Protein AF-A0A973AAS5-F1 (afdb_monomer)

Radius of gyration: 21.66 Å; Cα contacts (8 Å, |Δi|>4): 750; chains: 1; bounding box: 62×64×52 Å

Sequence (391 aa):
ANLWPALPGEDRREIERCAQQALNEQLALAAQGFGLDLASQKVPDDYRLWRRILGLYPLTRLFVLPPLRAEQAQFRDQLQRVSPPSSTRWYLLPELEQRLNPAKISSLLQVARSSNPLGLPVLDAAVLQTLTAHYAPGWAIDTRSASDQPGRVTWQTPVRINVDQQQPAMYTLASYTQFQNEMLLQLNYFIWFSQRPKSGKLDLYGGELDGLIWRVTLRANGEVLAYDSIHQCGCFHQFFPVDKRLKTKPNTAFQEPLLVHNKAIPDGLRERVIVQLTHSTHSVVGVHGQSFRVAQTDSDSRPASSNESSVPLVLHDYNEVRSLSVDGRRQSLFADNGLIPVSRRLERWLLWPMGIESAGAMRQWGHHATAFVGRRHFDDANLLESLFYYE

Secondary structure (DSSP, 8-state):
--S-TTS-HHHHHHHHHHHHHHHHHHHHHHHTT-----SS--PPPSB-HHHHHHTTHHHHHHHHHHHHHHHHHHHHHHTTTSPPPTTEEEEEPPPPSSPPPHHHHHHHHHHHHHTSTT------HHHHHHHHHHSPPEEEEE-SSGGGSB-EEEEEETTEEEEETTS-EEEEEEEEEEETTEEEEEEEEEEEEEEE--SSTT-SS-EEEEEEEEEEEEPTTS-EEEEEEEETTS-S-EEEE-STTEEEPPPPTTSPPPEE--SS---TTTEEEEEEE-TTT--EEEEEEEESS---S-TT-----SSSSPEEPEEEEGGGGGSEEETTEEE-SS-TTSB-GGG--THHHHSGGGTBTTTT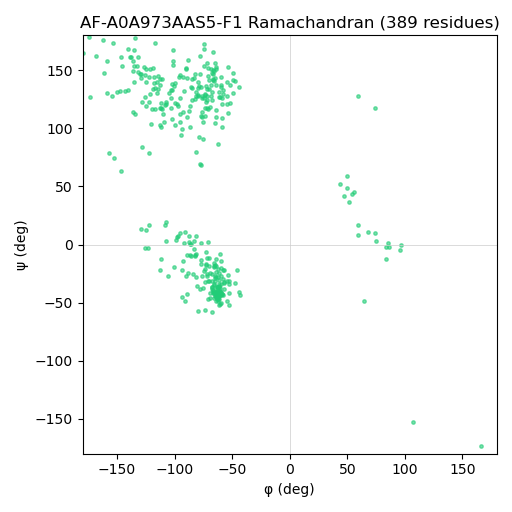--B-TT--B--SSS--BTT-TTHHHHHEEE-

pLDDT: mean 88.5, std 13.72, range [32.28, 98.81]

Nearest PDB structures (foldseek):
  1uw5-assembly4_D  TM=2.745E-01  e=2.275E+00  Homo sapiens

Solvent-accessible surface area (backbone atoms only — not comparable to full-atom values): 21407 Å² total; per-residue (Å²): 130,85,89,57,81,78,48,58,77,63,67,36,52,52,51,54,48,52,51,50,49,53,49,50,54,50,51,53,39,35,75,72,70,45,67,79,66,68,86,74,66,73,78,83,69,60,56,40,62,68,37,23,59,78,40,43,29,89,60,49,44,68,68,53,50,59,61,50,54,52,52,49,47,51,50,65,65,42,46,69,68,63,74,84,54,93,52,43,46,38,38,31,62,72,84,67,95,74,75,81,52,60,70,56,46,18,51,53,40,46,52,25,17,73,76,28,98,83,39,44,50,65,64,55,73,68,59,44,50,53,50,50,62,58,58,42,62,26,38,37,26,30,41,85,52,75,44,40,43,43,9,35,79,44,46,76,43,100,86,40,79,41,48,42,56,93,48,29,29,34,28,37,46,82,49,65,35,39,44,92,95,38,48,28,47,27,47,34,38,38,40,34,21,50,23,20,67,58,92,48,97,80,41,38,81,28,34,43,53,37,37,39,35,45,33,42,33,31,42,70,58,44,48,44,44,29,36,37,34,27,35,40,36,18,49,77,49,34,36,36,46,41,39,86,44,60,39,74,52,86,76,56,97,76,42,58,75,83,44,73,49,81,70,80,51,56,48,40,65,76,23,36,37,33,42,26,27,44,48,52,74,62,43,78,29,31,59,41,65,41,71,76,65,76,84,86,71,73,98,85,72,80,78,80,69,76,76,83,71,43,45,65,41,44,82,41,62,47,69,42,52,59,47,32,67,40,97,94,42,72,43,47,62,47,48,99,86,32,35,28,83,80,22,52,24,57,35,28,78,74,48,33,27,50,11,41,76,52,35,58,19,33,47,39,93,82,55,34,52,47,36,70,40,60,82,45,48,75,69,44,41,51,44,57,52,74,45,38,46,80,109

Mean predicted aligned error: 7.02 Å

Foldseek 3Di:
DQPAPLDPPVVSVVVVVVVVVVVVVLVVCVVVVNNNPPVPDDDDALFAPVLLVVVVVVPLVVVVQVVLVVVLVVLQVLAPPDDQDPQKAKEAAPQDPDADALQRVLVLQLVLQVVDPLSASDHDPVVVVNLLNLLPAMETWNDDDQQRAWADWAAPAPQDIDGDRVARAKEWDWAWADDPNHIWIKIKIKTKGQWLDAPDPPRQQTFGMKMKIKMFTADSSRWTQWIWMDILLQEDIEIEGPPPQKDWDDDDPQWRDHSYDDPPADISSAFHWYFYAYPSVRRGRYIDGHGSDDPPDDDPDDPDDPPPRHDHYDYDHLCCQQWHDHPNGTHHCADPLFFRVRQAGNVCVSLSSLRRHRRNTGGDPPSRFNTSGDTDHPNHNCRSVVTIDGD

Structure (mmCIF, N/CA/C/O backbone):
data_AF-A0A973AAS5-F1
#
_entry.id   AF-A0A973AAS5-F1
#
loop_
_atom_site.group_PDB
_atom_site.id
_atom_site.type_symbol
_atom_site.label_atom_id
_atom_site.label_alt_id
_atom_site.label_comp_id
_atom_site.label_asym_id
_atom_site.label_entity_id
_atom_site.label_seq_id
_atom_site.pdbx_PDB_ins_code
_atom_site.Cartn_x
_atom_site.Cartn_y
_atom_site.Cartn_z
_atom_site.occupancy
_atom_site.B_iso_or_equiv
_atom_site.auth_seq_id
_atom_site.auth_comp_id
_atom_site.auth_asym_id
_atom_site.auth_atom_id
_atom_site.pdbx_PDB_model_num
ATOM 1 N N . ALA A 1 1 ? -0.933 -23.314 11.189 1.00 42.50 1 ALA A N 1
ATOM 2 C CA . ALA A 1 1 ? -0.549 -21.888 11.211 1.00 42.50 1 ALA A CA 1
ATOM 3 C C . ALA A 1 1 ? -1.580 -21.135 12.039 1.00 42.50 1 ALA A C 1
ATOM 5 O O . ALA A 1 1 ? -2.754 -21.466 11.949 1.00 42.50 1 ALA A O 1
ATOM 6 N N . ASN A 1 2 ? -1.155 -20.192 12.876 1.00 40.44 2 ASN A N 1
ATOM 7 C CA . ASN A 1 2 ? -2.055 -19.393 13.703 1.00 40.44 2 ASN A CA 1
ATOM 8 C C . ASN A 1 2 ? -2.744 -18.347 12.805 1.00 40.44 2 ASN A C 1
ATOM 10 O O . ASN A 1 2 ? -2.170 -17.295 12.551 1.00 40.44 2 ASN A O 1
ATOM 14 N N . LEU A 1 3 ? -3.905 -18.688 12.233 1.00 38.62 3 LEU A N 1
ATOM 15 C CA . LEU A 1 3 ? -4.579 -17.872 11.210 1.00 38.62 3 LEU A CA 1
ATOM 16 C C . LEU A 1 3 ? -5.214 -16.589 11.782 1.00 38.62 3 LEU A C 1
ATOM 18 O O . LEU A 1 3 ? -5.514 -15.678 11.018 1.00 38.62 3 LEU A O 1
ATOM 22 N N . TRP A 1 4 ? -5.404 -16.509 13.106 1.00 48.84 4 TRP A N 1
ATOM 23 C CA . TRP A 1 4 ? -6.121 -15.411 13.768 1.00 48.84 4 TRP A CA 1
ATOM 24 C C . TRP A 1 4 ? -5.538 -15.084 15.159 1.00 48.84 4 TRP A C 1
ATOM 26 O O . TRP A 1 4 ? -6.223 -15.239 16.173 1.00 48.84 4 TRP A O 1
ATOM 36 N N . PRO A 1 5 ? -4.275 -14.627 15.253 1.00 46.69 5 PRO A N 1
ATOM 37 C CA . PRO A 1 5 ? -3.612 -14.392 16.539 1.00 46.69 5 PRO A CA 1
ATOM 38 C C . PRO A 1 5 ? -4.254 -13.268 17.371 1.00 46.69 5 PRO A C 1
ATOM 40 O O . PRO A 1 5 ? -4.032 -13.204 18.576 1.00 46.69 5 PRO A O 1
ATOM 43 N N . ALA A 1 6 ? -5.062 -12.402 16.749 1.00 52.81 6 ALA A N 1
ATOM 44 C CA . ALA A 1 6 ? -5.692 -11.242 17.381 1.00 52.81 6 ALA A CA 1
ATOM 45 C C . ALA A 1 6 ? -6.999 -11.546 18.150 1.00 52.81 6 ALA A C 1
ATOM 47 O O . ALA A 1 6 ? -7.566 -10.637 18.764 1.00 52.81 6 ALA A O 1
ATOM 48 N N . LEU A 1 7 ? -7.499 -12.789 18.114 1.00 56.69 7 LEU A N 1
ATOM 49 C CA . LEU A 1 7 ? -8.753 -13.181 18.769 1.00 56.69 7 LEU A CA 1
ATOM 50 C C . LEU A 1 7 ? -8.523 -13.780 20.171 1.00 56.69 7 LEU A C 1
ATOM 52 O O . LEU A 1 7 ? -7.523 -14.475 20.376 1.00 56.69 7 LEU A O 1
ATOM 56 N N . PRO A 1 8 ? -9.439 -13.549 21.137 1.00 66.50 8 PRO A N 1
ATOM 57 C CA . PRO A 1 8 ? -9.415 -14.216 22.439 1.00 66.50 8 PRO A CA 1
ATOM 58 C C . PRO A 1 8 ? -9.360 -15.743 22.309 1.00 66.50 8 PRO A C 1
ATOM 60 O O . PRO A 1 8 ? -9.851 -16.319 21.341 1.00 66.50 8 PRO A O 1
ATOM 63 N N . GLY A 1 9 ? -8.786 -16.415 23.310 1.00 69.00 9 GLY A N 1
ATOM 64 C CA . GLY A 1 9 ? -8.519 -17.855 23.247 1.00 69.00 9 GLY A CA 1
ATOM 65 C C . GLY A 1 9 ? -9.754 -18.752 23.084 1.00 69.00 9 GLY A C 1
ATOM 66 O O . GLY A 1 9 ? -9.611 -19.867 22.595 1.00 69.00 9 GLY A O 1
ATOM 67 N N . GLU A 1 10 ? -10.953 -18.320 23.482 1.00 74.44 10 GLU A N 1
ATOM 68 C CA . GLU A 1 10 ? -12.196 -19.085 23.266 1.00 74.44 10 GLU A CA 1
ATOM 69 C C . GLU A 1 10 ? -12.729 -18.922 21.839 1.00 74.44 10 GLU A C 1
ATOM 71 O O . GLU A 1 10 ? -12.775 -19.917 21.116 1.00 74.44 10 GLU A O 1
ATOM 76 N N . ASP A 1 11 ? -12.990 -17.689 21.393 1.00 70.62 11 ASP A N 1
ATOM 77 C CA . ASP A 1 11 ? -13.422 -17.381 20.017 1.00 70.62 11 ASP A CA 1
ATOM 78 C C . ASP A 1 11 ? -12.470 -17.976 18.971 1.00 70.62 11 ASP A C 1
ATOM 80 O O . ASP A 1 11 ? -12.876 -18.549 17.958 1.00 70.62 11 ASP A O 1
ATOM 84 N N . ARG A 1 12 ? -11.163 -17.885 19.240 1.00 70.56 12 ARG A N 1
ATOM 85 C CA . ARG A 1 12 ? -10.130 -18.455 18.380 1.00 70.56 12 ARG A CA 1
ATOM 86 C C . ARG A 1 12 ? -10.232 -19.976 18.289 1.00 70.56 12 ARG A C 1
ATOM 88 O O . ARG A 1 12 ? -10.137 -20.514 17.188 1.00 70.56 12 ARG A O 1
ATOM 95 N N . ARG A 1 13 ? -10.417 -20.671 19.418 1.00 76.94 13 ARG A N 1
ATOM 96 C CA . ARG A 1 13 ? -10.569 -22.137 19.438 1.00 76.94 13 ARG A CA 1
ATOM 97 C C . ARG A 1 13 ? -11.815 -22.570 18.677 1.00 76.94 13 ARG A C 1
ATOM 99 O O . ARG A 1 13 ? -11.783 -23.589 17.992 1.00 76.94 13 ARG A O 1
ATOM 106 N N . GLU A 1 14 ? -12.890 -21.795 18.762 1.00 81.56 14 GLU A N 1
ATOM 107 C CA . GLU A 1 14 ? -14.106 -22.066 18.007 1.00 81.56 14 GLU A CA 1
ATOM 108 C C . GLU A 1 14 ? -13.893 -21.918 16.494 1.00 81.56 14 GLU A C 1
ATOM 110 O O . GLU A 1 14 ? -14.245 -22.829 15.745 1.00 81.56 14 GLU A O 1
ATOM 115 N N . ILE A 1 15 ? -13.235 -20.847 16.043 1.00 76.94 15 ILE A N 1
ATOM 116 C CA . ILE A 1 15 ? -12.895 -20.657 14.623 1.00 76.94 15 ILE A CA 1
ATOM 117 C C . ILE A 1 15 ? -11.938 -21.742 14.123 1.00 76.94 15 ILE A C 1
ATOM 119 O O . ILE A 1 15 ? -12.153 -22.287 13.042 1.00 76.94 15 ILE A O 1
ATOM 123 N N . GLU A 1 16 ? -10.900 -22.084 14.892 1.00 78.88 16 GLU A N 1
ATOM 124 C CA . GLU A 1 16 ? -9.960 -23.156 14.537 1.00 78.88 16 GLU A CA 1
ATOM 125 C C . GLU A 1 16 ? -10.681 -24.510 14.420 1.00 78.88 16 GLU A C 1
ATOM 127 O O . GLU A 1 16 ? -10.430 -25.260 13.475 1.00 78.88 16 GLU A O 1
ATOM 132 N N . ARG A 1 17 ? -11.639 -24.799 15.313 1.00 84.31 17 ARG A N 1
ATOM 133 C CA . ARG A 1 17 ? -12.493 -25.992 15.232 1.00 84.31 17 ARG A CA 1
ATOM 134 C C . ARG A 1 17 ? -13.353 -25.988 13.967 1.00 84.31 17 ARG A C 1
ATOM 136 O O . ARG A 1 17 ? -13.359 -26.992 13.258 1.00 84.31 17 ARG A O 1
ATOM 143 N N . CYS A 1 18 ? -14.035 -24.884 13.663 1.00 85.94 18 CYS A N 1
ATOM 144 C CA . CYS A 1 18 ? -14.848 -24.754 12.450 1.00 85.94 18 CYS A CA 1
ATOM 145 C C . CYS A 1 18 ? -13.996 -24.911 11.180 1.00 85.94 18 CYS A C 1
ATOM 147 O O . CYS A 1 18 ? -14.385 -25.622 10.257 1.00 85.94 18 CYS A O 1
ATOM 149 N N . ALA A 1 19 ? -12.806 -24.304 11.147 1.00 79.06 19 ALA A N 1
ATOM 150 C CA . ALA A 1 19 ? -11.872 -24.431 10.032 1.00 79.06 19 ALA A CA 1
ATOM 151 C C . ALA A 1 19 ? -11.390 -25.878 9.851 1.00 79.06 19 ALA A C 1
ATOM 153 O O . ALA A 1 19 ? -11.336 -26.372 8.726 1.00 79.06 19 ALA A O 1
ATOM 154 N N . GLN A 1 20 ? -11.082 -26.577 10.948 1.00 84.69 20 GLN A N 1
ATOM 155 C CA . GLN A 1 20 ? -10.679 -27.981 10.897 1.00 84.69 20 GLN A CA 1
ATOM 156 C C . GLN A 1 20 ? -11.826 -28.889 10.440 1.00 84.69 20 GLN A C 1
ATOM 158 O O . GLN A 1 20 ? -11.591 -29.812 9.664 1.00 84.69 20 GLN A O 1
ATOM 163 N N . GLN A 1 21 ? -13.057 -28.631 10.890 1.00 88.06 21 GLN A N 1
ATOM 164 C CA . GLN A 1 21 ? -14.245 -29.353 10.429 1.00 88.06 21 GLN A CA 1
ATOM 165 C C . GLN A 1 21 ? -14.447 -29.168 8.925 1.00 88.06 21 GLN A C 1
ATOM 167 O O . GLN A 1 21 ? -14.501 -30.160 8.204 1.00 88.06 21 GLN A O 1
ATOM 172 N N . ALA A 1 22 ? -14.434 -27.923 8.442 1.00 84.81 22 ALA A N 1
ATOM 173 C CA . ALA A 1 22 ? -14.558 -27.624 7.019 1.00 84.81 22 ALA A CA 1
ATOM 174 C C . ALA A 1 22 ? -13.443 -28.286 6.191 1.00 84.81 22 ALA A C 1
ATOM 176 O O . ALA A 1 22 ? -13.712 -28.867 5.143 1.00 84.81 22 ALA A O 1
ATOM 177 N N . LEU A 1 23 ? -12.192 -28.258 6.667 1.00 82.81 23 LEU A N 1
ATOM 178 C CA . LEU A 1 23 ? -11.081 -28.939 5.999 1.00 82.81 23 LEU A CA 1
ATOM 179 C C . LEU A 1 23 ? -11.294 -30.457 5.945 1.00 82.81 23 LEU A C 1
ATOM 181 O O . LEU A 1 23 ? -11.095 -31.063 4.897 1.00 82.81 23 LEU A O 1
ATOM 185 N N . ASN A 1 24 ? -11.704 -31.075 7.053 1.00 85.88 24 ASN A N 1
ATOM 186 C CA . ASN A 1 24 ? -11.940 -32.516 7.111 1.00 85.88 24 ASN A CA 1
ATOM 187 C C . ASN A 1 24 ? -13.082 -32.940 6.178 1.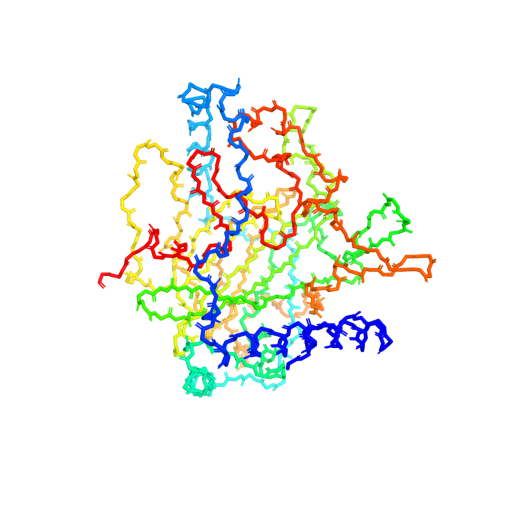00 85.88 24 ASN A C 1
ATOM 189 O O . ASN A 1 24 ? -12.961 -33.957 5.500 1.00 85.88 24 ASN A O 1
ATOM 193 N N . GLU A 1 25 ? -14.159 -32.157 6.108 1.00 84.88 25 GLU A N 1
ATOM 194 C CA . GLU A 1 25 ? -15.265 -32.380 5.172 1.00 84.88 25 GLU A CA 1
ATOM 195 C C . GLU A 1 25 ? -14.788 -32.302 3.718 1.00 84.88 25 GLU A C 1
ATOM 197 O O . GLU A 1 25 ? -15.061 -33.197 2.919 1.00 84.88 25 GLU A O 1
ATOM 202 N N . GLN A 1 26 ? -14.001 -31.278 3.387 1.00 79.31 26 GLN A N 1
ATOM 203 C CA . GLN A 1 26 ? -13.423 -31.091 2.057 1.00 79.31 26 GLN A CA 1
ATOM 204 C C . GLN A 1 26 ? -12.452 -32.222 1.676 1.00 79.31 26 GLN A C 1
ATOM 206 O O . GLN A 1 26 ? -12.494 -32.730 0.557 1.00 79.31 26 GLN A O 1
ATOM 211 N N . LEU A 1 27 ? -11.614 -32.680 2.611 1.00 82.50 27 LEU A N 1
ATOM 212 C CA . LEU A 1 27 ? -10.722 -33.825 2.402 1.00 82.50 27 LEU A CA 1
ATOM 213 C C . LEU A 1 27 ? -11.494 -35.144 2.250 1.00 82.50 27 LEU A C 1
ATOM 215 O O . LEU A 1 27 ? -11.102 -35.987 1.444 1.00 82.50 27 LEU A O 1
ATOM 219 N N . ALA A 1 28 ? -12.593 -35.329 2.985 1.00 84.19 28 ALA A N 1
ATOM 220 C CA . ALA A 1 28 ? -13.451 -36.504 2.852 1.00 84.19 28 ALA A CA 1
ATOM 221 C C . ALA A 1 28 ? -14.151 -36.546 1.484 1.00 84.19 28 ALA A C 1
ATOM 223 O O . ALA A 1 28 ? -14.229 -37.612 0.874 1.00 84.19 28 ALA A O 1
ATOM 224 N N . LEU A 1 29 ? -14.602 -35.394 0.976 1.00 80.94 29 LEU A N 1
ATOM 225 C CA . LEU A 1 29 ? -15.125 -35.256 -0.386 1.00 80.94 29 LEU A CA 1
ATOM 226 C C . LEU A 1 29 ? -14.041 -35.562 -1.432 1.00 80.94 29 LEU A C 1
ATOM 228 O O . LEU A 1 29 ? -14.278 -36.358 -2.343 1.00 80.94 29 LEU A O 1
ATOM 232 N N . ALA A 1 30 ? -12.828 -35.031 -1.244 1.00 78.12 30 ALA A N 1
ATOM 233 C CA . ALA A 1 30 ? -11.676 -35.314 -2.102 1.00 78.12 30 ALA A CA 1
ATOM 234 C C . ALA A 1 30 ? -11.337 -36.810 -2.168 1.00 78.12 30 ALA A C 1
ATOM 236 O O . ALA A 1 30 ? -11.118 -37.349 -3.253 1.00 78.12 30 ALA A O 1
ATOM 237 N N . ALA A 1 31 ? -11.358 -37.504 -1.027 1.00 79.50 31 ALA A N 1
ATOM 238 C CA . ALA A 1 31 ? -11.126 -38.946 -0.953 1.00 79.50 31 ALA A CA 1
ATOM 239 C C . ALA A 1 31 ? -12.206 -39.775 -1.678 1.00 79.50 31 ALA A C 1
ATOM 241 O O . ALA A 1 31 ? -11.934 -40.894 -2.106 1.00 79.50 31 ALA A O 1
ATOM 242 N N . GLN A 1 32 ? -13.412 -39.227 -1.851 1.00 82.31 32 GLN A N 1
ATOM 243 C CA . GLN A 1 32 ? -14.518 -39.843 -2.595 1.00 82.31 32 GLN A CA 1
ATOM 244 C C . GLN A 1 32 ? -14.486 -39.522 -4.101 1.00 82.31 32 GLN A C 1
ATOM 246 O O . GLN A 1 32 ? -15.420 -39.859 -4.824 1.00 82.31 32 GLN A O 1
ATOM 251 N N . GLY A 1 33 ? -13.420 -38.879 -4.592 1.00 70.56 33 GLY A N 1
ATOM 252 C CA . GLY A 1 33 ? -13.262 -38.521 -6.003 1.00 70.56 33 GLY A CA 1
ATOM 253 C C . GLY A 1 33 ? -13.926 -37.198 -6.397 1.00 70.56 33 GLY A C 1
ATOM 254 O O . GLY A 1 33 ? -13.817 -36.792 -7.555 1.00 70.56 33 GLY A O 1
ATOM 255 N N . PHE A 1 34 ? -14.556 -36.487 -5.456 1.00 68.44 34 PHE A N 1
ATOM 256 C CA . PHE A 1 34 ? -14.956 -35.098 -5.665 1.00 68.44 34 PHE A CA 1
ATOM 257 C C . PHE A 1 34 ? -13.718 -34.223 -5.488 1.00 68.44 34 PHE A C 1
ATOM 259 O O . PHE A 1 34 ? -13.373 -33.853 -4.371 1.00 68.44 34 PHE A O 1
ATOM 266 N N . GLY A 1 35 ? -13.005 -33.930 -6.579 1.00 60.81 35 GLY A N 1
ATOM 267 C CA . GLY A 1 35 ? -11.851 -33.033 -6.523 1.00 60.81 35 GLY A CA 1
ATOM 268 C C . GLY A 1 35 ? -12.193 -31.737 -5.781 1.00 60.81 35 GLY A C 1
ATOM 269 O O . GLY A 1 35 ? -13.302 -31.219 -5.921 1.00 60.81 35 GLY A O 1
ATOM 270 N N . LEU A 1 36 ? -11.249 -31.218 -4.988 1.00 63.78 36 LEU A N 1
ATOM 271 C CA . LEU A 1 36 ? -11.359 -29.875 -4.421 1.00 63.78 36 LEU A CA 1
ATOM 272 C C . LEU A 1 36 ? -11.480 -28.900 -5.593 1.00 63.78 36 LEU A C 1
ATOM 274 O O . LEU A 1 36 ? -10.485 -28.602 -6.256 1.00 63.78 36 LEU A O 1
ATOM 278 N N . ASP A 1 37 ? -12.695 -28.442 -5.884 1.00 63.56 37 ASP A N 1
ATOM 279 C CA . ASP A 1 37 ? -12.947 -27.512 -6.979 1.00 63.56 37 ASP A CA 1
ATOM 280 C C . ASP A 1 37 ? -12.545 -26.095 -6.557 1.00 63.56 37 ASP A C 1
ATOM 282 O O . ASP A 1 37 ? -13.355 -25.203 -6.314 1.00 63.56 37 ASP A O 1
ATOM 286 N N . LEU A 1 38 ? -11.234 -25.909 -6.422 1.00 63.34 38 LEU A N 1
ATOM 287 C CA . LEU A 1 38 ? -10.617 -24.605 -6.220 1.00 63.34 38 LEU A CA 1
ATOM 288 C C . LEU A 1 38 ? -10.703 -23.752 -7.495 1.00 63.34 38 LEU A C 1
ATOM 290 O O . LEU A 1 38 ? -10.564 -22.536 -7.419 1.00 63.34 38 LEU A O 1
ATOM 294 N N . ALA A 1 39 ? -10.945 -24.372 -8.656 1.00 61.19 39 ALA A N 1
ATOM 295 C CA . ALA A 1 39 ? -11.034 -23.695 -9.944 1.00 61.19 39 ALA A CA 1
ATOM 296 C C . ALA A 1 39 ? -12.368 -22.951 -10.141 1.00 61.19 39 ALA A C 1
ATOM 298 O O . ALA A 1 39 ? -12.406 -21.961 -10.873 1.00 61.19 39 ALA A O 1
ATOM 299 N N . SER A 1 40 ? -13.457 -23.381 -9.493 1.00 59.59 40 SER A N 1
ATOM 300 C CA . SER A 1 40 ? -14.760 -22.703 -9.577 1.00 59.59 40 SER A CA 1
ATOM 301 C C . SER A 1 40 ? -14.984 -21.602 -8.542 1.00 59.59 40 SER A C 1
ATOM 303 O O . SER A 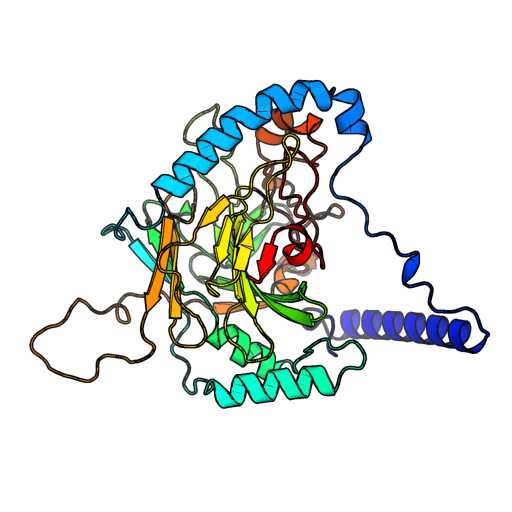1 40 ? -15.957 -20.848 -8.669 1.00 59.59 40 SER A O 1
ATOM 305 N N . GLN A 1 41 ? -14.093 -21.455 -7.555 1.00 68.50 41 GLN A N 1
ATOM 306 C CA . GLN A 1 41 ? -14.160 -20.370 -6.577 1.00 68.50 41 GLN A CA 1
ATOM 307 C C . GLN A 1 41 ? -13.955 -19.020 -7.273 1.00 68.50 41 GLN A C 1
ATOM 309 O O . GLN A 1 41 ? -12.850 -18.644 -7.659 1.00 68.50 41 GLN A O 1
ATOM 314 N N . LYS A 1 42 ? -15.049 -18.274 -7.449 1.00 76.00 42 LYS A N 1
ATOM 315 C CA . LYS A 1 42 ? -15.027 -16.928 -8.026 1.00 76.00 42 LYS A CA 1
ATOM 316 C C . LYS A 1 42 ? -14.925 -15.903 -6.910 1.00 76.00 42 LYS A C 1
ATOM 318 O O . LYS A 1 42 ? -15.872 -15.725 -6.146 1.00 76.00 42 LYS A O 1
ATOM 323 N N . VAL A 1 43 ? -13.807 -15.186 -6.866 1.00 80.31 43 VAL A N 1
ATOM 324 C CA . VAL A 1 43 ? -13.674 -13.998 -6.017 1.00 80.31 43 VAL A CA 1
ATOM 325 C C . VAL A 1 43 ? -14.609 -12.909 -6.566 1.00 80.31 43 VAL A C 1
ATOM 327 O O . VAL A 1 43 ? -14.537 -12.601 -7.762 1.00 80.31 43 VAL A O 1
ATOM 330 N N . PRO A 1 44 ? -15.529 -12.356 -5.752 1.00 85.69 44 PRO A N 1
ATOM 331 C CA . PRO A 1 44 ? -16.403 -11.279 -6.194 1.00 85.69 44 PRO A CA 1
ATOM 332 C C . PRO A 1 44 ? -15.603 -10.057 -6.643 1.00 85.69 44 PRO A C 1
ATOM 334 O O . PRO A 1 44 ? -14.657 -9.642 -5.986 1.00 85.69 44 PRO A O 1
ATOM 337 N N . ASP A 1 45 ? -16.024 -9.455 -7.749 1.00 90.62 45 ASP A N 1
ATOM 338 C CA . ASP A 1 45 ? -15.387 -8.255 -8.277 1.00 90.62 45 ASP A CA 1
ATOM 339 C C . ASP A 1 45 ? -15.889 -6.992 -7.537 1.00 90.62 45 ASP A C 1
ATOM 341 O O . ASP A 1 45 ? -17.102 -6.774 -7.419 1.00 90.62 45 ASP A O 1
ATOM 345 N N . ASP A 1 46 ? -14.972 -6.123 -7.094 1.00 92.88 46 ASP A N 1
ATOM 346 C CA . ASP A 1 46 ? -15.280 -4.791 -6.541 1.00 92.88 46 ASP A CA 1
ATOM 347 C C . ASP A 1 46 ? -15.924 -3.823 -7.558 1.00 92.88 46 ASP A C 1
ATOM 349 O O . ASP A 1 46 ? -16.468 -2.775 -7.185 1.00 92.88 46 ASP A O 1
ATOM 353 N N . TYR A 1 47 ? -15.909 -4.159 -8.853 1.00 94.88 47 TYR A N 1
ATOM 354 C CA . TYR A 1 47 ? -16.609 -3.425 -9.903 1.00 94.88 47 TYR A CA 1
ATOM 355 C C . TYR A 1 47 ? -18.042 -3.934 -10.106 1.00 94.88 47 TYR A C 1
ATOM 357 O O . TYR A 1 47 ? -18.305 -4.977 -10.709 1.00 94.88 47 TYR A O 1
ATOM 365 N N . ARG A 1 48 ? -19.023 -3.118 -9.715 1.00 95.00 48 ARG A N 1
ATOM 366 C CA . ARG A 1 48 ? -20.453 -3.389 -9.919 1.00 95.00 48 ARG A CA 1
ATOM 367 C C . ARG A 1 48 ? -20.859 -3.143 -11.375 1.00 95.00 48 ARG A C 1
ATOM 369 O O . ARG A 1 48 ? -20.965 -1.998 -11.821 1.00 95.00 48 ARG A O 1
ATOM 376 N N . LEU A 1 49 ? -21.158 -4.216 -12.109 1.00 94.06 49 LEU A N 1
ATOM 377 C CA . LEU A 1 49 ? -21.537 -4.143 -13.526 1.00 94.06 49 LEU A CA 1
ATOM 378 C C . LEU A 1 49 ? -22.779 -3.271 -13.775 1.00 94.06 49 LEU A C 1
ATOM 380 O O . LEU A 1 49 ? -22.772 -2.450 -14.689 1.00 94.06 49 LEU A O 1
ATOM 384 N N . TRP A 1 50 ? -23.818 -3.390 -12.944 1.00 95.25 50 TRP A N 1
ATOM 385 C CA . TRP A 1 50 ? -25.062 -2.628 -13.117 1.00 95.25 50 TRP A CA 1
ATOM 386 C C . TRP A 1 50 ? -24.834 -1.109 -13.072 1.00 95.25 50 TRP A C 1
ATOM 388 O O . TRP A 1 50 ? -25.473 -0.369 -13.817 1.00 95.25 50 TRP A O 1
ATOM 398 N N . ARG A 1 51 ? -23.873 -0.637 -12.265 1.00 96.00 51 ARG A N 1
ATOM 399 C CA . ARG A 1 51 ? -23.504 0.785 -12.201 1.00 96.00 51 ARG A CA 1
ATOM 400 C C . ARG A 1 51 ? -22.855 1.256 -13.493 1.00 96.00 51 ARG A C 1
ATOM 402 O O . ARG A 1 51 ? -23.129 2.361 -13.937 1.00 96.00 51 ARG A O 1
ATOM 409 N N . ARG A 1 52 ? -22.029 0.410 -14.115 1.00 96.00 52 ARG A N 1
ATOM 410 C CA . ARG A 1 52 ? -21.409 0.712 -15.412 1.00 96.00 52 ARG A CA 1
ATOM 411 C C . ARG A 1 52 ? -22.436 0.772 -16.536 1.00 96.00 52 ARG A C 1
ATOM 413 O O . ARG A 1 52 ? -22.312 1.614 -17.418 1.00 96.00 52 ARG A O 1
ATOM 420 N N . ILE A 1 53 ? -23.449 -0.094 -16.488 1.00 96.06 53 ILE A N 1
ATOM 421 C CA . ILE A 1 53 ? -24.549 -0.097 -17.459 1.00 96.06 53 ILE A CA 1
ATOM 422 C C . ILE A 1 53 ? -25.393 1.174 -17.299 1.00 96.06 53 ILE A C 1
ATOM 424 O O . ILE A 1 53 ? -25.485 1.962 -18.236 1.00 96.06 53 ILE A O 1
ATOM 428 N N . LEU A 1 54 ? -25.951 1.417 -16.107 1.00 97.00 54 LEU A N 1
ATOM 429 C CA . LEU A 1 54 ? -26.821 2.576 -15.858 1.00 97.00 54 LEU A CA 1
ATOM 430 C C . LEU A 1 54 ? -26.074 3.912 -15.931 1.00 97.00 54 LEU A C 1
ATOM 432 O O . LEU A 1 54 ? -26.642 4.923 -16.324 1.00 97.00 54 LEU A O 1
ATOM 436 N N . GLY A 1 55 ? -24.794 3.919 -15.568 1.00 95.44 55 GLY A N 1
ATOM 437 C CA . GLY A 1 55 ? -23.927 5.088 -15.642 1.00 95.44 55 GLY A CA 1
ATOM 438 C C . GLY A 1 55 ? -23.340 5.342 -17.032 1.00 95.44 55 GLY A C 1
ATOM 439 O O . GLY A 1 55 ? -22.468 6.199 -17.165 1.00 95.44 55 GLY A O 1
ATOM 440 N N . LEU A 1 56 ? -23.763 4.593 -18.060 1.00 96.62 56 LEU A N 1
ATOM 441 C CA . LEU A 1 56 ? -23.286 4.740 -19.438 1.00 96.62 56 LEU A CA 1
ATOM 442 C C . LEU A 1 56 ? -21.749 4.758 -19.517 1.00 96.62 56 LEU A C 1
ATOM 444 O O . LEU A 1 56 ? -21.154 5.632 -20.150 1.00 96.62 56 LEU A O 1
ATOM 448 N N . TYR A 1 57 ? -21.102 3.794 -18.852 1.00 95.00 57 TYR A N 1
ATOM 449 C CA . TYR A 1 57 ? -19.644 3.698 -18.702 1.00 95.00 57 TYR A CA 1
ATOM 450 C C . TYR A 1 57 ? -18.840 3.991 -19.985 1.00 95.00 57 TYR A C 1
ATOM 452 O O . TYR A 1 57 ? -17.859 4.734 -19.897 1.00 95.00 57 TYR A O 1
ATOM 460 N N . PRO A 1 58 ? -19.221 3.488 -21.183 1.00 93.12 58 PRO A N 1
ATOM 461 C CA . PRO A 1 58 ? -18.488 3.785 -22.414 1.00 93.12 58 PRO A CA 1
ATOM 462 C C . PRO A 1 58 ? -18.373 5.279 -22.745 1.00 93.12 58 PRO A C 1
ATOM 464 O O . PRO A 1 58 ? -17.373 5.669 -23.349 1.00 93.12 58 PRO A O 1
ATOM 467 N N . LEU A 1 59 ? -19.357 6.086 -22.333 1.00 94.56 59 LEU A N 1
ATOM 468 C CA . LEU A 1 59 ? -19.406 7.536 -22.525 1.00 94.56 59 LEU A CA 1
ATOM 469 C C . LEU A 1 59 ? -18.767 8.269 -21.346 1.00 94.56 59 LEU A C 1
ATOM 471 O O . LEU A 1 59 ? -17.902 9.119 -21.541 1.00 94.56 59 LEU A O 1
ATOM 475 N N . THR A 1 60 ? -19.137 7.916 -20.113 1.00 93.94 60 THR A N 1
ATOM 476 C CA . THR A 1 60 ? -18.651 8.623 -18.917 1.00 93.94 60 THR A CA 1
ATOM 477 C C . THR A 1 60 ? -17.143 8.472 -18.716 1.00 93.94 60 THR A C 1
ATOM 479 O O . THR A 1 60 ? -16.488 9.423 -18.289 1.00 93.94 60 THR A O 1
ATOM 482 N N . ARG A 1 61 ? -16.543 7.345 -19.129 1.00 92.94 61 ARG A N 1
ATOM 483 C CA . ARG A 1 61 ? -15.080 7.158 -19.089 1.00 92.94 61 ARG A CA 1
ATOM 484 C C . ARG A 1 61 ? -14.302 8.185 -19.922 1.00 92.94 61 ARG A C 1
ATOM 486 O O . ARG A 1 61 ? -13.157 8.474 -19.588 1.00 92.94 61 ARG A O 1
ATOM 493 N N . LEU A 1 62 ? -14.903 8.744 -20.980 1.00 91.69 62 LEU A N 1
ATOM 494 C CA . LEU A 1 62 ? -14.255 9.745 -21.840 1.00 91.69 62 LEU A CA 1
ATOM 495 C C . LEU A 1 62 ? -14.015 11.066 -21.099 1.00 91.69 62 LEU A C 1
ATOM 497 O O . LEU A 1 62 ? -13.077 11.784 -21.429 1.00 91.69 62 LEU A O 1
ATOM 501 N N . PHE A 1 63 ? -14.818 11.352 -20.072 1.00 92.44 63 PHE A N 1
ATOM 502 C CA . PHE A 1 63 ? -14.674 12.535 -19.223 1.00 92.44 63 PHE A CA 1
ATOM 503 C C . PHE A 1 63 ? -13.767 12.286 -18.010 1.00 92.44 63 PHE A C 1
ATOM 505 O O . PHE A 1 63 ? -13.134 13.217 -17.524 1.00 92.44 63 PHE A O 1
ATOM 512 N N . VAL A 1 64 ? -13.668 11.037 -17.539 1.00 91.75 64 VAL A N 1
ATOM 513 C CA . VAL A 1 64 ? -12.826 10.657 -16.387 1.00 91.75 64 VAL A CA 1
ATOM 514 C C . VAL A 1 64 ? -11.354 10.486 -16.778 1.00 91.75 64 VAL A C 1
ATOM 516 O O . VAL A 1 64 ? -10.460 10.835 -16.012 1.00 91.75 64 VAL A O 1
ATOM 519 N N . LEU A 1 65 ? -11.074 9.971 -17.977 1.00 90.81 65 LEU A N 1
ATOM 520 C CA . LEU A 1 65 ? -9.710 9.627 -18.383 1.00 90.81 65 LEU A CA 1
ATOM 521 C C . LEU A 1 65 ? -8.764 10.841 -18.550 1.00 90.81 65 LEU A C 1
ATOM 523 O O . LEU A 1 65 ? -7.613 10.738 -18.120 1.00 90.81 65 LEU A O 1
ATOM 527 N N . PRO A 1 66 ? -9.177 11.983 -19.142 1.00 92.12 66 PRO A N 1
ATOM 528 C CA . PRO A 1 66 ? -8.306 13.154 -19.272 1.00 92.12 66 PRO A CA 1
ATOM 529 C C . PRO A 1 66 ? -7.816 13.761 -17.943 1.00 92.12 66 PRO A C 1
ATOM 531 O O . PRO A 1 66 ? -6.598 13.905 -17.808 1.00 92.12 66 PRO A O 1
ATOM 534 N N . PRO A 1 67 ? -8.676 14.092 -16.951 1.00 91.44 67 PRO A N 1
ATOM 535 C CA . PRO A 1 67 ? -8.205 14.655 -15.684 1.00 91.44 67 PRO A CA 1
ATOM 536 C C . PRO A 1 67 ? -7.303 13.677 -14.928 1.00 91.44 67 PRO A C 1
ATOM 538 O O . PRO A 1 67 ? -6.285 14.091 -14.383 1.00 91.44 67 PRO A O 1
ATOM 541 N N . LEU A 1 68 ? -7.598 12.376 -14.995 1.00 90.62 68 LEU A N 1
ATOM 542 C CA . LEU A 1 68 ? -6.750 11.344 -14.408 1.00 90.62 68 LEU A CA 1
ATOM 543 C C . LEU A 1 68 ? -5.346 11.329 -15.032 1.00 90.62 68 LEU A C 1
ATOM 545 O O . LEU A 1 68 ? -4.343 11.274 -14.326 1.00 90.62 68 LEU A O 1
ATOM 549 N N . ARG A 1 69 ? -5.242 11.419 -16.364 1.00 91.62 69 ARG A N 1
ATOM 550 C CA . ARG A 1 69 ? -3.939 11.494 -17.049 1.00 91.62 69 ARG A CA 1
ATOM 551 C C . ARG A 1 69 ? -3.155 12.749 -16.670 1.00 91.62 69 ARG A C 1
ATOM 553 O O . ARG A 1 69 ? -1.934 12.671 -16.542 1.00 91.62 69 ARG A O 1
ATOM 560 N N . ALA A 1 70 ? -3.840 13.881 -16.510 1.00 92.44 70 ALA A N 1
ATOM 561 C CA . ALA A 1 70 ? -3.220 15.129 -16.079 1.00 92.44 70 ALA A CA 1
ATOM 562 C C . ALA A 1 70 ? -2.674 15.014 -14.647 1.00 92.44 70 ALA A C 1
ATOM 564 O O . ALA A 1 70 ? -1.531 15.383 -14.391 1.00 92.44 70 ALA A O 1
ATOM 565 N N . GLU A 1 71 ? -3.445 14.424 -13.738 1.00 91.25 71 GLU A N 1
ATOM 566 C CA . GLU A 1 71 ? -3.035 14.169 -12.357 1.00 91.25 71 GLU A CA 1
ATOM 567 C C . GLU A 1 71 ? -1.844 13.196 -12.282 1.00 91.25 71 GLU A C 1
ATOM 569 O O . GLU A 1 71 ? -0.842 13.470 -11.623 1.00 91.25 71 GLU A O 1
ATOM 574 N N . GLN A 1 72 ? -1.867 12.104 -13.052 1.00 92.44 72 GLN A N 1
ATOM 575 C CA . GLN A 1 72 ? -0.718 11.200 -13.158 1.00 92.44 72 GLN A CA 1
ATOM 576 C C . GLN A 1 72 ? 0.533 11.883 -13.731 1.00 92.44 72 GLN A C 1
ATOM 578 O O . GLN A 1 72 ? 1.651 11.536 -13.347 1.00 92.44 72 GLN A O 1
ATOM 583 N N . ALA A 1 73 ? 0.377 12.833 -14.659 1.00 91.81 73 ALA A N 1
ATOM 584 C CA . ALA A 1 73 ? 1.498 13.625 -15.157 1.00 91.81 73 ALA A CA 1
ATOM 585 C C . ALA A 1 73 ? 2.078 14.523 -14.050 1.00 91.81 73 ALA A C 1
ATOM 587 O O . ALA A 1 73 ? 3.295 14.545 -13.879 1.00 91.81 73 ALA A O 1
ATOM 588 N N . GLN A 1 74 ? 1.229 15.157 -13.233 1.00 91.19 74 GLN A N 1
ATOM 589 C CA . GLN A 1 74 ? 1.670 15.939 -12.071 1.00 91.19 74 GLN A CA 1
ATOM 590 C C . GLN A 1 74 ? 2.453 15.086 -11.065 1.00 91.19 74 GLN A C 1
ATOM 592 O O . GLN A 1 74 ? 3.512 15.510 -10.608 1.00 91.19 74 GLN A O 1
ATOM 597 N N . PHE A 1 75 ? 1.999 13.864 -10.764 1.00 91.00 75 PHE A N 1
ATOM 598 C CA . PHE A 1 75 ? 2.752 12.947 -9.901 1.00 91.00 75 PHE A CA 1
ATOM 599 C C . PHE A 1 75 ? 4.130 12.593 -10.476 1.00 91.00 75 PHE A C 1
ATOM 601 O O . PHE A 1 75 ? 5.119 12.594 -9.742 1.00 91.00 75 PHE A O 1
ATOM 608 N N . ARG A 1 76 ? 4.220 12.310 -11.785 1.00 90.25 76 ARG A N 1
ATOM 609 C CA . ARG A 1 76 ? 5.508 12.048 -12.463 1.00 90.25 76 ARG A CA 1
ATOM 610 C C . ARG A 1 76 ? 6.452 13.238 -12.381 1.00 90.25 76 ARG A C 1
ATOM 612 O O . ARG A 1 76 ? 7.660 13.057 -12.240 1.00 90.25 76 ARG A O 1
ATOM 619 N N . ASP A 1 77 ? 5.901 14.439 -12.478 1.00 88.38 77 ASP A N 1
ATOM 620 C CA . ASP A 1 77 ? 6.662 15.672 -12.385 1.00 88.38 77 ASP A CA 1
ATOM 621 C C . ASP A 1 77 ? 7.115 15.985 -10.957 1.00 88.38 77 ASP A C 1
ATOM 623 O O . ASP A 1 77 ? 8.185 16.550 -10.777 1.00 88.38 77 ASP A O 1
ATOM 627 N N . GLN A 1 78 ? 6.355 15.625 -9.927 1.00 87.94 78 GLN A N 1
ATOM 628 C CA . GLN A 1 78 ? 6.721 15.946 -8.544 1.00 87.94 78 GLN A CA 1
ATOM 629 C C . GLN A 1 78 ? 7.748 14.983 -7.939 1.00 87.94 78 GLN A C 1
ATOM 631 O O . GLN A 1 78 ? 8.519 15.397 -7.069 1.00 87.94 78 GLN A O 1
ATOM 636 N N . LEU A 1 79 ? 7.788 13.723 -8.390 1.00 89.38 79 LEU A N 1
ATOM 637 C CA . LEU A 1 79 ? 8.641 12.711 -7.774 1.00 89.38 79 LEU A CA 1
ATOM 638 C C . LEU A 1 79 ? 10.129 13.110 -7.785 1.00 89.38 79 LEU A C 1
ATOM 640 O O . LEU A 1 79 ? 10.689 13.451 -8.827 1.00 89.38 79 LEU A O 1
ATOM 644 N N . GLN A 1 80 ? 10.764 13.014 -6.612 1.00 86.06 80 GLN A N 1
ATOM 645 C CA . GLN A 1 80 ? 12.176 13.305 -6.337 1.00 86.06 80 GLN A CA 1
ATOM 646 C C . GLN A 1 80 ? 12.613 14.749 -6.654 1.00 86.06 80 GLN A C 1
ATOM 648 O O . GLN A 1 80 ? 13.800 15.051 -6.568 1.00 86.06 80 GLN A O 1
ATOM 653 N N . ARG A 1 81 ? 11.691 15.668 -6.983 1.00 84.38 81 ARG A N 1
ATOM 654 C CA . ARG A 1 81 ? 12.025 17.092 -7.187 1.00 84.38 81 ARG A CA 1
ATOM 655 C C . ARG A 1 81 ? 12.057 17.893 -5.888 1.00 84.38 81 ARG A C 1
ATOM 657 O O . ARG A 1 81 ? 12.707 18.932 -5.831 1.00 84.38 81 ARG A O 1
ATOM 664 N N . VAL A 1 82 ? 11.328 17.443 -4.869 1.00 75.81 82 VAL A N 1
ATOM 665 C CA . VAL A 1 82 ? 11.134 18.186 -3.621 1.00 75.81 82 VAL A CA 1
ATOM 666 C C . VAL A 1 82 ? 12.025 17.594 -2.540 1.00 75.81 82 VAL A C 1
ATOM 668 O O . VAL A 1 82 ? 11.740 16.513 -2.029 1.00 75.81 82 VAL A O 1
ATOM 671 N N . SER A 1 83 ? 13.081 18.309 -2.155 1.00 84.56 83 SER A N 1
ATOM 672 C CA . SER A 1 83 ? 13.812 17.985 -0.927 1.00 84.56 83 SER A CA 1
ATOM 673 C C . SER A 1 83 ? 12.869 18.068 0.280 1.00 84.56 83 SER A C 1
ATOM 675 O O . SER A 1 83 ? 12.002 18.948 0.294 1.00 84.56 83 SER A O 1
ATOM 677 N N . PRO A 1 84 ? 13.015 17.196 1.293 1.00 88.12 84 PRO A N 1
ATOM 678 C CA . PRO A 1 84 ? 12.204 17.273 2.502 1.00 88.12 84 PRO A CA 1
ATOM 679 C C . PRO A 1 84 ? 12.244 18.689 3.112 1.00 88.12 84 PRO A C 1
ATOM 681 O O . PRO A 1 84 ? 13.337 19.187 3.398 1.00 88.12 84 PRO A O 1
ATOM 684 N N . PRO A 1 85 ? 11.096 19.376 3.285 1.00 90.75 85 PRO A N 1
ATOM 685 C CA . PRO A 1 85 ? 11.067 20.703 3.898 1.00 90.75 85 PRO A CA 1
ATOM 686 C C . PRO A 1 85 ? 11.472 20.643 5.377 1.00 90.75 85 PRO A C 1
ATOM 688 O O . PRO A 1 85 ? 11.453 19.579 5.995 1.00 90.75 85 PRO A O 1
ATOM 691 N N . SER A 1 86 ? 11.769 21.791 5.987 1.00 90.69 86 SER A N 1
ATOM 692 C CA . SER A 1 86 ? 12.108 21.874 7.420 1.00 90.69 86 SER A CA 1
ATOM 693 C C . SER A 1 86 ? 10.976 21.423 8.355 1.00 90.69 86 SER A C 1
ATOM 695 O O . SER A 1 86 ? 11.239 21.041 9.489 1.00 90.69 86 SER A O 1
ATOM 697 N N . SER A 1 87 ? 9.728 21.422 7.878 1.00 93.75 87 SER A N 1
ATOM 698 C CA . SER A 1 87 ? 8.545 20.877 8.561 1.00 93.75 87 SER A CA 1
ATOM 699 C C . SER A 1 87 ? 8.445 19.347 8.508 1.00 93.75 87 SER A C 1
ATOM 701 O O . SER A 1 87 ? 7.472 18.778 9.005 1.00 93.75 87 SER A O 1
ATOM 703 N N . THR A 1 88 ? 9.412 18.659 7.896 1.00 95.81 88 THR A N 1
ATOM 704 C CA . THR A 1 88 ? 9.404 17.196 7.796 1.00 95.81 88 THR A CA 1
ATOM 705 C C . THR A 1 88 ? 9.607 16.556 9.161 1.00 95.81 88 THR A C 1
ATOM 707 O O . THR A 1 88 ? 10.595 16.822 9.845 1.00 95.81 88 THR A O 1
ATOM 710 N N . ARG A 1 89 ? 8.711 15.635 9.516 1.00 95.88 89 ARG A N 1
ATOM 711 C CA . ARG A 1 89 ? 8.911 14.690 10.613 1.00 95.88 89 ARG A CA 1
ATOM 712 C C . ARG A 1 89 ? 9.283 13.324 10.060 1.00 95.88 89 ARG A C 1
ATOM 714 O O . ARG A 1 89 ? 8.710 12.865 9.073 1.00 95.88 89 ARG A O 1
ATOM 721 N N . TRP A 1 90 ? 10.245 12.690 10.717 1.00 95.50 90 TRP A N 1
ATOM 722 C CA . TRP A 1 90 ? 10.775 11.389 10.333 1.00 95.50 90 TRP A CA 1
ATOM 723 C C . TRP A 1 90 ? 10.202 10.329 11.263 1.00 95.50 90 TRP A C 1
ATOM 725 O O . TRP A 1 90 ? 10.325 10.461 12.477 1.00 95.50 90 TRP A O 1
ATOM 735 N N . TYR A 1 91 ? 9.594 9.290 10.703 1.00 96.00 91 TYR A N 1
ATOM 736 C CA . TYR A 1 91 ? 9.034 8.165 11.441 1.00 96.00 91 TYR A CA 1
ATOM 737 C C . TYR A 1 91 ? 9.774 6.893 11.045 1.00 96.00 91 TYR A C 1
ATOM 739 O O . TYR A 1 91 ? 9.740 6.492 9.880 1.00 96.00 91 TYR A O 1
ATOM 747 N N . LEU A 1 92 ? 10.464 6.272 11.999 1.00 93.88 92 LEU A N 1
ATOM 748 C CA . LEU A 1 92 ? 11.350 5.134 11.752 1.00 93.88 92 LEU A CA 1
ATOM 749 C C . LEU A 1 92 ? 11.063 4.016 12.750 1.00 93.88 92 LEU A C 1
ATOM 751 O O . LEU A 1 92 ? 10.718 4.273 13.901 1.00 93.88 92 LEU A O 1
ATOM 755 N N . LEU A 1 93 ? 11.253 2.764 12.330 1.00 91.38 93 LEU A N 1
ATOM 756 C CA . LEU A 1 93 ? 11.378 1.685 13.307 1.00 91.38 93 LEU A CA 1
ATOM 757 C C . LEU A 1 93 ? 12.666 1.860 14.117 1.00 91.38 93 LEU A C 1
ATOM 759 O O . LEU A 1 93 ? 13.677 2.277 13.533 1.00 91.38 93 LEU A O 1
ATOM 763 N N . PRO A 1 94 ? 12.660 1.474 15.407 1.00 84.81 94 PRO A N 1
ATOM 764 C CA . PRO A 1 94 ? 13.882 1.329 16.181 1.00 84.81 94 PRO A CA 1
ATOM 765 C C . PRO A 1 94 ? 14.922 0.501 15.422 1.00 84.81 94 PRO A C 1
ATOM 767 O O . PRO A 1 94 ? 14.587 -0.385 14.625 1.00 84.81 94 PRO A O 1
ATOM 770 N N . GLU A 1 95 ? 16.194 0.816 15.638 1.00 75.12 95 GLU A N 1
ATOM 771 C CA . GLU A 1 95 ? 17.273 0.075 15.004 1.00 75.12 95 GLU A CA 1
ATOM 772 C C . GLU A 1 95 ? 17.232 -1.395 15.442 1.00 75.12 95 GLU A C 1
ATOM 774 O O . GLU A 1 95 ? 17.084 -1.708 16.621 1.00 75.12 95 GLU A O 1
ATOM 779 N N . LEU A 1 96 ? 17.301 -2.304 14.468 1.00 70.19 96 LEU A N 1
ATOM 780 C CA . LEU A 1 96 ? 17.301 -3.736 14.739 1.00 70.19 96 LEU A CA 1
ATOM 781 C C . LEU A 1 96 ? 18.647 -4.126 15.346 1.00 70.19 96 LEU A C 1
ATOM 783 O O . LEU A 1 96 ? 19.676 -3.927 14.701 1.00 70.19 96 LEU A O 1
ATOM 787 N N . GLU A 1 97 ? 18.629 -4.747 16.529 1.00 61.44 97 GLU A N 1
ATOM 788 C CA . GLU A 1 97 ? 19.840 -5.267 17.182 1.00 61.44 97 GLU A CA 1
ATOM 789 C C . GLU A 1 97 ? 20.597 -6.263 16.287 1.00 61.44 97 GLU A C 1
ATOM 791 O O . GLU A 1 97 ? 21.826 -6.315 16.301 1.00 61.44 97 GLU A O 1
ATOM 796 N N . GLN A 1 98 ? 19.871 -7.035 15.470 1.00 64.44 98 GLN A N 1
ATOM 797 C CA . GLN A 1 98 ? 20.438 -7.963 14.494 1.00 64.44 98 GLN A CA 1
ATOM 798 C C . GLN A 1 98 ? 19.721 -7.833 13.150 1.00 64.44 98 GLN A C 1
ATOM 800 O O . GLN A 1 98 ? 18.556 -8.203 13.002 1.00 64.44 98 GLN A O 1
ATOM 805 N N . ARG A 1 99 ? 20.434 -7.325 12.141 1.00 72.44 99 ARG A N 1
ATOM 806 C CA . ARG A 1 99 ? 19.955 -7.322 10.754 1.00 72.44 99 ARG A CA 1
ATOM 807 C C . ARG A 1 99 ? 20.281 -8.642 10.073 1.00 72.44 99 ARG A C 1
ATOM 809 O O . ARG A 1 99 ? 21.361 -9.204 10.258 1.00 72.44 99 ARG A O 1
ATOM 816 N N . LEU A 1 100 ? 19.363 -9.112 9.234 1.00 81.88 100 LEU A N 1
ATOM 817 C CA . LEU A 1 100 ? 19.593 -10.310 8.439 1.00 81.88 100 LEU A CA 1
ATOM 818 C C . LEU A 1 100 ? 20.584 -10.000 7.311 1.00 81.88 100 LEU A C 1
ATOM 820 O O . LEU A 1 100 ? 20.414 -9.052 6.546 1.00 81.88 100 LEU A O 1
ATOM 824 N N . ASN A 1 101 ? 21.621 -10.827 7.185 1.00 87.50 101 ASN A N 1
ATOM 825 C CA . ASN A 1 101 ? 22.495 -10.805 6.013 1.00 87.50 101 ASN A CA 1
ATOM 826 C C . ASN A 1 101 ? 21.677 -11.211 4.764 1.00 87.50 101 ASN A C 1
ATOM 828 O O . ASN A 1 101 ? 20.938 -12.199 4.843 1.00 87.50 101 ASN A O 1
ATOM 832 N N . PRO A 1 102 ? 21.837 -10.539 3.606 1.00 91.75 102 PRO A N 1
ATOM 833 C CA . PRO A 1 102 ? 21.225 -10.943 2.339 1.00 91.75 102 PRO A CA 1
ATOM 834 C C . PRO A 1 102 ? 21.304 -12.441 2.010 1.00 91.75 102 PRO A C 1
ATOM 836 O O . PRO A 1 102 ? 20.314 -13.034 1.585 1.00 91.75 102 PRO A O 1
ATOM 839 N N . ALA A 1 103 ? 22.442 -13.091 2.274 1.00 93.25 103 ALA A N 1
ATOM 840 C CA . ALA A 1 103 ? 22.594 -14.530 2.046 1.00 93.25 103 ALA A CA 1
ATOM 841 C C . ALA A 1 103 ? 21.645 -15.366 2.926 1.00 93.25 103 ALA A C 1
ATOM 843 O O . ALA A 1 103 ? 21.096 -16.376 2.483 1.00 93.25 103 ALA A O 1
ATOM 844 N N . LYS A 1 104 ? 21.411 -14.921 4.168 1.00 93.56 104 LYS A N 1
ATOM 845 C CA . LYS A 1 104 ? 20.473 -15.567 5.088 1.00 93.56 104 LYS A CA 1
ATOM 846 C C . LYS A 1 104 ? 19.031 -15.375 4.626 1.00 93.56 104 LYS A C 1
ATOM 848 O O . LYS A 1 104 ? 18.278 -16.341 4.665 1.00 93.56 104 LYS A O 1
ATOM 853 N N . ILE A 1 105 ? 18.666 -14.179 4.160 1.00 94.75 105 ILE A N 1
ATOM 854 C CA . ILE A 1 105 ? 17.327 -13.903 3.611 1.00 94.75 105 ILE A CA 1
ATOM 855 C C . ILE A 1 105 ? 17.046 -14.802 2.404 1.00 94.75 105 ILE A C 1
ATOM 857 O O . ILE A 1 105 ? 16.028 -15.490 2.382 1.00 94.75 105 ILE A O 1
ATOM 861 N N . SER A 1 106 ? 17.974 -14.849 1.446 1.00 95.94 106 SER A N 1
ATOM 862 C CA . SER A 1 106 ? 17.868 -15.708 0.262 1.00 95.94 106 SER A CA 1
ATOM 863 C C . SER A 1 106 ? 17.653 -17.177 0.646 1.00 95.94 106 SER A C 1
ATOM 865 O O . SER A 1 106 ? 16.711 -17.819 0.185 1.00 95.94 106 SER A O 1
ATOM 867 N N . SER A 1 107 ? 18.462 -17.692 1.580 1.00 95.62 107 SER A N 1
ATOM 868 C CA . SER A 1 107 ? 18.327 -19.064 2.080 1.00 95.62 107 SER A CA 1
ATOM 869 C C . SER A 1 107 ? 16.972 -19.321 2.751 1.00 95.62 107 SER A C 1
ATOM 871 O O . SER A 1 107 ? 16.358 -20.354 2.489 1.00 95.62 107 SER A O 1
ATOM 873 N N . LEU A 1 108 ? 16.482 -18.393 3.581 1.00 94.69 108 LEU A N 1
ATOM 874 C CA . LEU A 1 108 ? 15.183 -18.518 4.251 1.00 94.69 108 LEU A CA 1
ATOM 875 C C . LEU A 1 108 ? 14.029 -18.585 3.241 1.00 94.69 108 LEU A C 1
ATOM 877 O O . LEU A 1 108 ? 13.183 -19.472 3.341 1.00 94.69 108 LEU A O 1
ATOM 881 N N . LEU A 1 109 ? 14.019 -17.694 2.246 1.00 95.31 109 LEU A N 1
ATOM 882 C CA . LEU A 1 109 ? 12.988 -17.673 1.204 1.00 95.31 109 LEU A CA 1
ATOM 883 C C . LEU A 1 109 ? 13.032 -18.934 0.331 1.00 95.31 109 LEU A C 1
ATOM 885 O O . LEU A 1 109 ? 11.985 -19.503 0.017 1.00 95.31 109 LEU A O 1
ATOM 889 N N . GLN A 1 110 ? 14.229 -19.411 -0.019 1.00 94.19 110 GLN A N 1
ATOM 890 C CA . GLN A 1 110 ? 14.396 -20.624 -0.815 1.00 94.19 110 GLN A CA 1
ATOM 891 C C . GLN A 1 110 ? 13.888 -21.873 -0.081 1.00 94.19 110 GLN A C 1
ATOM 893 O O . GLN A 1 110 ? 13.172 -22.674 -0.679 1.00 94.19 110 GLN A O 1
ATOM 898 N N . VAL A 1 111 ? 14.213 -22.024 1.209 1.00 94.31 111 VAL A N 1
ATOM 899 C CA . VAL A 1 111 ? 13.734 -23.139 2.047 1.00 94.31 111 VAL A CA 1
ATOM 900 C C . VAL A 1 111 ? 12.216 -23.072 2.245 1.00 94.31 111 VAL A C 1
ATOM 902 O O . VAL A 1 111 ? 11.528 -24.089 2.144 1.00 94.31 111 VAL A O 1
ATOM 905 N N . ALA A 1 112 ? 11.666 -21.879 2.473 1.00 93.25 112 ALA A N 1
ATOM 906 C CA . ALA A 1 112 ? 10.223 -21.698 2.620 1.00 93.25 112 ALA A CA 1
ATOM 907 C C . ALA A 1 112 ? 9.466 -22.083 1.341 1.00 93.25 112 ALA A C 1
ATOM 909 O O . ALA A 1 112 ? 8.437 -22.748 1.400 1.00 93.25 112 ALA A O 1
ATOM 910 N N . ARG A 1 113 ? 10.011 -21.733 0.171 1.00 91.75 113 ARG A N 1
ATOM 911 C CA . ARG A 1 113 ? 9.431 -22.109 -1.120 1.00 91.75 113 ARG A CA 1
ATOM 912 C C . ARG A 1 113 ? 9.549 -23.607 -1.398 1.00 91.75 113 ARG A C 1
ATOM 914 O O . ARG A 1 113 ? 8.571 -24.206 -1.827 1.00 91.75 113 ARG A O 1
ATOM 921 N N . SER A 1 114 ? 10.717 -24.215 -1.177 1.00 91.44 114 SER A N 1
ATOM 922 C CA . SER A 1 114 ? 10.926 -25.641 -1.478 1.00 91.44 114 SER A CA 1
ATOM 923 C C . SER A 1 114 ? 10.158 -26.575 -0.544 1.00 91.44 114 SER A C 1
ATOM 925 O O . SER A 1 114 ? 9.845 -27.699 -0.927 1.00 91.44 114 SER A O 1
ATOM 927 N N . SER A 1 115 ? 9.823 -26.111 0.661 1.00 90.62 115 SER A N 1
ATOM 928 C CA . SER A 1 115 ? 8.996 -26.859 1.614 1.00 90.62 115 SER A CA 1
ATOM 929 C C . SER A 1 115 ? 7.489 -26.764 1.336 1.00 90.62 115 SER A C 1
ATOM 931 O O . SER A 1 115 ? 6.714 -27.496 1.952 1.00 90.62 115 SER A O 1
ATOM 933 N N . ASN A 1 116 ? 7.059 -25.917 0.393 1.00 88.25 116 ASN A N 1
ATOM 934 C CA . ASN A 1 116 ? 5.658 -25.754 0.021 1.00 88.25 116 ASN A CA 1
ATOM 935 C C . ASN A 1 116 ? 5.397 -26.281 -1.407 1.00 88.25 116 ASN A C 1
ATOM 937 O O . ASN A 1 116 ? 5.910 -25.699 -2.363 1.00 88.25 116 ASN A O 1
ATOM 941 N N . PRO A 1 117 ? 4.554 -27.316 -1.599 1.00 87.25 117 PRO A N 1
ATOM 942 C CA . PRO A 1 117 ? 4.244 -27.862 -2.927 1.00 87.25 117 PRO A CA 1
ATOM 943 C C . PRO A 1 117 ? 3.664 -26.852 -3.932 1.00 87.25 117 PRO A C 1
ATOM 945 O O . PRO A 1 117 ? 3.764 -27.069 -5.135 1.00 87.25 117 PRO A O 1
ATOM 948 N N . LEU A 1 118 ? 3.073 -25.749 -3.457 1.00 86.69 118 LEU A N 1
ATOM 949 C CA . LEU A 1 118 ? 2.550 -24.662 -4.296 1.00 86.69 118 LEU A CA 1
ATOM 950 C C . LEU A 1 118 ? 3.614 -23.606 -4.647 1.00 86.69 118 LEU A C 1
ATOM 952 O O . LEU A 1 118 ? 3.304 -22.600 -5.280 1.00 86.69 118 LEU A O 1
ATOM 956 N N . GLY A 1 119 ? 4.855 -23.775 -4.183 1.00 88.25 119 GLY A N 1
ATOM 957 C CA . GLY A 1 119 ? 5.939 -22.812 -4.375 1.00 88.25 119 GLY A CA 1
ATOM 958 C C . GLY A 1 119 ? 5.751 -21.488 -3.620 1.00 88.25 119 GLY A C 1
ATOM 959 O O . GLY A 1 119 ? 6.497 -20.534 -3.859 1.00 88.25 119 GLY A O 1
ATOM 960 N N . LEU A 1 120 ? 4.767 -21.415 -2.716 1.00 90.75 120 LEU A N 1
ATOM 961 C CA . LEU A 1 120 ? 4.512 -20.258 -1.861 1.00 90.75 120 LEU A CA 1
ATOM 962 C C . LEU A 1 120 ? 5.589 -20.164 -0.766 1.00 90.75 120 LEU A C 1
ATOM 964 O O . LEU A 1 120 ? 5.718 -21.103 0.022 1.00 90.75 120 LEU A O 1
ATOM 968 N N . PRO A 1 121 ? 6.327 -19.045 -0.654 1.00 92.69 121 PRO A N 1
ATOM 969 C CA . PRO A 1 121 ? 7.331 -18.847 0.390 1.00 92.69 121 PRO A CA 1
ATOM 970 C C . PRO A 1 121 ? 6.664 -18.506 1.735 1.00 92.69 121 PRO A C 1
ATOM 972 O O . PRO A 1 121 ? 6.748 -17.378 2.219 1.00 92.69 121 PRO A O 1
ATOM 975 N N . VAL A 1 122 ? 5.964 -19.476 2.329 1.00 91.38 122 VAL A N 1
ATOM 976 C CA . VAL A 1 122 ? 5.299 -19.313 3.629 1.00 91.38 122 VAL A CA 1
ATOM 977 C C . VAL A 1 122 ? 6.343 -19.405 4.737 1.00 91.38 122 VAL A C 1
ATOM 979 O O . VAL A 1 122 ? 6.906 -20.468 4.988 1.00 91.38 122 VAL A O 1
ATOM 982 N N . LEU A 1 123 ? 6.598 -18.278 5.395 1.00 91.50 123 LEU A N 1
ATOM 983 C CA . LEU A 1 123 ? 7.563 -18.162 6.486 1.00 91.50 123 LEU A CA 1
ATOM 984 C C . LEU A 1 123 ? 6.899 -18.424 7.841 1.00 91.50 123 LEU A C 1
ATOM 986 O O . LEU A 1 123 ? 5.708 -18.157 8.028 1.00 91.50 123 LEU A O 1
ATOM 990 N N . ASP A 1 124 ? 7.677 -18.907 8.809 1.00 90.12 124 ASP A N 1
ATOM 991 C CA . ASP A 1 124 ? 7.242 -18.907 10.202 1.00 90.12 124 ASP A CA 1
ATOM 992 C C . ASP A 1 124 ? 7.073 -17.469 10.720 1.00 90.12 124 ASP A C 1
ATOM 994 O O . ASP A 1 124 ? 7.661 -16.519 10.199 1.00 90.12 124 ASP A O 1
ATOM 998 N N . ALA A 1 125 ? 6.247 -17.299 11.754 1.00 88.56 125 ALA A N 1
ATOM 999 C CA . ALA A 1 125 ? 5.860 -15.974 12.233 1.00 88.56 125 ALA A CA 1
ATOM 1000 C C . ALA A 1 125 ? 7.052 -15.136 12.730 1.00 88.56 125 ALA A C 1
ATOM 1002 O O . ALA A 1 125 ? 7.074 -13.927 12.504 1.00 88.56 125 ALA A O 1
ATOM 1003 N N . ALA A 1 126 ? 8.044 -15.763 13.371 1.00 89.75 126 ALA A N 1
ATOM 1004 C CA . ALA A 1 126 ? 9.210 -15.057 13.893 1.00 89.75 126 ALA A CA 1
ATOM 1005 C C . ALA A 1 126 ? 10.113 -14.577 12.749 1.00 89.75 126 ALA A C 1
ATOM 1007 O O . ALA A 1 126 ? 10.478 -13.403 12.699 1.00 89.75 126 ALA A O 1
ATOM 1008 N N . VAL A 1 127 ? 10.400 -15.450 11.779 1.00 91.62 127 VAL A N 1
ATOM 1009 C CA . VAL A 1 127 ? 11.170 -15.090 10.585 1.00 91.62 127 VAL A CA 1
ATOM 1010 C C . VAL A 1 127 ? 10.441 -14.040 9.757 1.00 91.62 127 VAL A C 1
ATOM 1012 O O . VAL A 1 127 ? 11.070 -13.077 9.319 1.00 91.62 127 VAL A O 1
ATOM 1015 N N . LEU A 1 128 ? 9.124 -14.171 9.573 1.00 93.81 128 LEU A N 1
ATOM 1016 C CA . LEU A 1 128 ? 8.325 -13.170 8.871 1.00 93.81 128 LEU A CA 1
ATOM 1017 C C . LEU A 1 128 ? 8.382 -11.814 9.579 1.00 93.81 128 LEU A C 1
ATOM 1019 O O . LEU A 1 128 ? 8.504 -10.793 8.906 1.00 93.81 128 LEU A O 1
ATOM 1023 N N . GLN A 1 129 ? 8.332 -11.781 10.912 1.00 92.38 129 GLN A N 1
ATOM 1024 C CA . GLN A 1 129 ? 8.451 -10.545 11.684 1.00 92.38 129 GLN A CA 1
ATOM 1025 C C . GLN A 1 129 ? 9.825 -9.893 11.491 1.00 92.38 129 GLN A C 1
ATOM 1027 O O . GLN A 1 129 ? 9.896 -8.696 11.206 1.00 92.38 129 GLN A O 1
ATOM 1032 N N . THR A 1 130 ? 10.913 -10.667 11.578 1.00 91.75 130 THR A N 1
ATOM 1033 C CA . THR A 1 130 ? 12.269 -10.154 11.330 1.00 91.75 130 THR A CA 1
ATOM 1034 C C . THR A 1 130 ? 12.416 -9.635 9.900 1.00 91.75 130 THR A C 1
ATOM 1036 O O . THR A 1 130 ? 12.954 -8.548 9.688 1.00 91.75 130 THR A O 1
ATOM 1039 N N . LEU A 1 131 ? 11.894 -10.371 8.914 1.00 94.19 131 LEU A N 1
ATOM 1040 C CA . LEU A 1 131 ? 11.919 -9.968 7.510 1.00 94.19 131 LEU A CA 1
ATOM 1041 C C . LEU A 1 131 ? 11.106 -8.685 7.285 1.00 94.19 131 LEU A C 1
ATOM 1043 O O . LEU A 1 131 ? 11.581 -7.746 6.653 1.00 94.19 131 LEU A O 1
ATOM 1047 N N . THR A 1 132 ? 9.910 -8.610 7.866 1.00 95.25 132 THR A N 1
ATOM 1048 C CA . THR A 1 132 ? 9.033 -7.436 7.796 1.00 95.25 132 THR A CA 1
ATOM 1049 C C . THR A 1 132 ? 9.711 -6.204 8.383 1.00 95.25 132 THR A C 1
ATOM 1051 O O . THR A 1 132 ? 9.611 -5.127 7.801 1.00 95.25 132 THR A O 1
ATOM 1054 N N . ALA A 1 133 ? 10.438 -6.344 9.492 1.00 94.06 133 ALA A N 1
ATOM 1055 C CA . ALA A 1 133 ? 11.181 -5.236 10.081 1.00 94.06 133 ALA A CA 1
ATOM 1056 C C . ALA A 1 133 ? 12.413 -4.829 9.248 1.00 94.06 133 ALA A C 1
ATOM 1058 O O . ALA A 1 133 ? 12.757 -3.647 9.217 1.00 94.06 133 ALA A O 1
ATOM 1059 N N . HIS A 1 134 ? 13.053 -5.775 8.546 1.00 93.62 134 HIS A N 1
ATOM 1060 C CA . HIS A 1 134 ? 14.186 -5.503 7.648 1.00 93.62 134 HIS A CA 1
ATOM 1061 C C . HIS A 1 134 ? 13.783 -4.623 6.459 1.00 93.62 134 HIS A C 1
ATOM 1063 O O . HIS A 1 134 ? 14.438 -3.615 6.206 1.00 93.62 134 HIS A O 1
ATOM 1069 N N . TYR A 1 135 ? 12.686 -4.966 5.773 1.00 96.12 135 TYR A N 1
ATOM 1070 C CA . TYR A 1 135 ? 12.184 -4.221 4.605 1.00 96.12 135 TYR A CA 1
ATOM 1071 C C . TYR A 1 135 ? 11.241 -3.062 4.954 1.00 96.12 135 TYR A C 1
ATOM 1073 O O . TYR A 1 135 ? 10.715 -2.404 4.056 1.00 96.12 135 TYR A O 1
ATOM 1081 N N . ALA A 1 136 ? 11.007 -2.806 6.244 1.00 96.19 136 ALA A N 1
ATOM 1082 C CA . ALA A 1 136 ? 10.097 -1.761 6.682 1.00 96.19 136 ALA A CA 1
ATOM 1083 C C . ALA A 1 136 ? 10.557 -0.371 6.211 1.00 96.19 136 ALA A C 1
ATOM 1085 O O . ALA A 1 136 ? 11.695 0.030 6.511 1.00 96.19 136 ALA A O 1
ATOM 1086 N N . PRO A 1 137 ? 9.678 0.394 5.532 1.00 97.25 137 PRO A N 1
ATOM 1087 C CA . PRO A 1 137 ? 10.004 1.749 5.142 1.00 97.25 137 PRO A CA 1
ATOM 1088 C C . PRO A 1 137 ? 10.099 2.652 6.376 1.00 97.25 137 PRO A C 1
ATOM 1090 O O . PRO A 1 137 ? 9.429 2.447 7.390 1.00 97.25 137 PRO A O 1
ATOM 1093 N N . GLY A 1 138 ? 10.932 3.678 6.270 1.00 96.44 138 GLY A N 1
ATOM 1094 C CA . GLY A 1 138 ? 10.788 4.897 7.050 1.00 96.44 138 GLY A CA 1
ATOM 1095 C C . GLY A 1 138 ? 9.889 5.894 6.328 1.00 96.44 138 GLY A C 1
ATOM 1096 O O . GLY A 1 138 ? 9.749 5.837 5.106 1.00 96.44 138 GLY A O 1
ATOM 1097 N N . TRP A 1 139 ? 9.318 6.840 7.065 1.00 97.56 139 TRP A N 1
ATOM 1098 C CA . TRP A 1 139 ? 8.439 7.864 6.504 1.00 97.56 139 TRP A CA 1
ATOM 1099 C C . TRP A 1 139 ? 8.975 9.259 6.790 1.00 97.56 139 TRP A C 1
ATOM 1101 O O . TRP A 1 139 ? 9.269 9.589 7.935 1.00 97.56 139 TRP A O 1
ATOM 1111 N N . ALA A 1 140 ? 9.075 10.082 5.752 1.00 97.00 140 ALA A N 1
ATOM 1112 C CA . ALA A 1 140 ? 9.427 11.493 5.847 1.00 97.00 140 ALA A CA 1
ATOM 1113 C C . ALA A 1 140 ? 8.199 12.324 5.464 1.00 97.00 140 ALA A C 1
ATOM 1115 O O . ALA A 1 140 ? 7.874 12.445 4.286 1.00 97.00 140 ALA A O 1
ATOM 1116 N N . ILE A 1 141 ? 7.484 12.862 6.448 1.00 97.38 141 ILE A N 1
ATOM 1117 C CA . ILE A 1 141 ? 6.171 13.480 6.232 1.00 97.38 141 ILE A CA 1
ATOM 1118 C C . ILE A 1 141 ? 6.269 14.982 6.485 1.00 97.38 141 ILE A C 1
ATOM 1120 O O . ILE A 1 141 ? 6.565 15.399 7.608 1.00 97.38 141 ILE A O 1
ATOM 1124 N N . ASP A 1 142 ? 6.012 15.804 5.461 1.00 96.31 142 ASP A N 1
ATOM 1125 C CA . ASP A 1 142 ? 5.821 17.250 5.645 1.00 96.31 142 ASP A CA 1
ATOM 1126 C C . ASP A 1 142 ? 4.638 17.459 6.603 1.00 96.31 142 ASP A C 1
ATOM 1128 O O . ASP A 1 142 ? 3.496 17.165 6.260 1.00 96.31 142 ASP A O 1
ATOM 1132 N N . THR A 1 143 ? 4.917 17.902 7.831 1.00 96.62 143 THR A N 1
ATOM 1133 C CA . THR A 1 143 ? 3.925 17.975 8.906 1.00 96.62 143 THR A CA 1
ATOM 1134 C C . THR A 1 143 ? 3.589 19.432 9.190 1.00 96.62 143 THR A C 1
ATOM 1136 O O . THR A 1 143 ? 4.369 20.146 9.823 1.00 96.62 143 THR A O 1
ATOM 1139 N N . ARG A 1 144 ? 2.409 19.885 8.758 1.00 96.25 144 ARG A N 1
ATOM 1140 C CA . ARG A 1 144 ? 1.930 21.267 8.967 1.00 96.25 144 ARG A CA 1
ATOM 1141 C C . ARG A 1 144 ? 0.752 21.354 9.926 1.00 96.25 144 ARG A C 1
ATOM 1143 O O . ARG A 1 144 ? 0.386 22.440 10.366 1.00 96.25 144 ARG A O 1
ATOM 1150 N N . SER A 1 145 ? 0.150 20.218 10.245 1.00 96.25 145 SER A N 1
ATOM 1151 C CA . SER A 1 145 ? -1.035 20.111 11.081 1.00 96.25 145 SER A CA 1
ATOM 1152 C C . SER A 1 145 ? -1.094 18.754 11.782 1.00 96.25 145 SER A C 1
ATOM 1154 O O . SER A 1 145 ? -0.298 17.854 11.514 1.00 96.25 145 SER A O 1
ATOM 1156 N N . ALA A 1 146 ? -2.065 18.584 12.682 1.00 96.00 146 ALA A N 1
ATOM 1157 C CA . ALA A 1 146 ? -2.308 17.290 13.308 1.00 96.00 146 ALA A CA 1
ATOM 1158 C C . ALA A 1 146 ? -2.697 16.213 12.282 1.00 96.00 146 ALA A C 1
ATOM 1160 O O . ALA A 1 146 ? -2.347 15.061 12.481 1.00 96.00 146 ALA A O 1
ATOM 1161 N N . SER A 1 147 ? -3.365 16.545 11.170 1.00 97.00 147 SER A N 1
ATOM 1162 C CA . SER A 1 147 ? -3.763 15.521 10.190 1.00 97.00 147 SER A CA 1
ATOM 1163 C C . SER A 1 147 ? -2.595 14.849 9.482 1.00 97.00 147 SER A C 1
ATOM 1165 O O . SER A 1 147 ? -2.772 13.748 8.986 1.00 97.00 147 SER A O 1
ATOM 1167 N N . ASP A 1 148 ? -1.418 15.474 9.490 1.00 98.00 148 ASP A N 1
ATOM 1168 C CA . ASP A 1 148 ? -0.218 14.956 8.829 1.00 98.00 148 ASP A CA 1
ATOM 1169 C C . ASP A 1 148 ? 0.566 13.974 9.720 1.00 98.00 148 ASP A C 1
ATOM 1171 O O . ASP A 1 148 ? 1.619 13.474 9.334 1.00 98.00 148 ASP A O 1
ATOM 1175 N N . GLN A 1 149 ? 0.086 13.710 10.940 1.00 97.75 149 GLN A N 1
ATOM 1176 C CA . GLN A 1 149 ? 0.733 12.796 11.876 1.00 97.75 149 GLN A CA 1
ATOM 1177 C C . GLN A 1 149 ? 0.067 11.415 11.814 1.00 97.75 149 GLN A C 1
ATOM 1179 O O . GLN A 1 149 ? -1.139 11.312 12.083 1.00 97.75 149 GLN A O 1
ATOM 1184 N N . PRO A 1 150 ? 0.828 10.352 11.491 1.00 97.75 150 PRO A N 1
ATOM 1185 C CA . PRO A 1 150 ? 0.317 8.998 11.514 1.00 97.75 150 PRO A CA 1
ATOM 1186 C C . PRO A 1 150 ? 0.101 8.521 12.952 1.00 97.75 150 PRO A C 1
ATOM 1188 O O . PRO A 1 150 ? 0.748 8.997 13.888 1.00 97.75 150 PRO A O 1
ATOM 1191 N N . GLY A 1 151 ? -0.789 7.550 13.133 1.00 97.44 151 GLY A N 1
ATOM 1192 C CA . GLY A 1 151 ? -1.104 7.026 14.458 1.00 97.44 151 GLY A CA 1
ATOM 1193 C C . GLY A 1 151 ? -1.792 5.670 14.444 1.00 97.44 151 GLY A C 1
ATOM 1194 O O . GLY A 1 151 ? -2.133 5.124 13.390 1.00 97.44 151 GLY A O 1
ATOM 1195 N N . ARG A 1 152 ? -2.010 5.129 15.641 1.00 97.25 152 ARG A N 1
ATOM 1196 C CA . ARG A 1 152 ? -2.733 3.873 15.845 1.00 97.25 152 ARG A CA 1
ATOM 1197 C C . ARG A 1 152 ? -4.233 4.090 15.680 1.00 97.25 152 ARG A C 1
ATOM 1199 O O . ARG A 1 152 ? -4.825 4.924 16.358 1.00 97.25 152 ARG A O 1
ATOM 1206 N N . VAL A 1 153 ? -4.870 3.314 14.812 1.00 96.50 153 VAL A N 1
ATOM 1207 C CA . VAL A 1 153 ? -6.324 3.365 14.625 1.00 96.50 153 VAL A CA 1
ATOM 1208 C C . VAL A 1 153 ? -7.021 2.665 15.786 1.00 96.50 153 VAL A C 1
ATOM 1210 O O . VAL A 1 153 ? -6.725 1.509 16.097 1.00 96.50 153 VAL A O 1
ATOM 1213 N N . THR A 1 154 ? -7.968 3.359 16.409 1.00 95.56 154 THR A N 1
ATOM 1214 C CA . THR A 1 154 ? -8.785 2.854 17.514 1.00 95.56 154 THR A CA 1
ATOM 1215 C C . THR A 1 154 ? -10.240 3.290 17.357 1.00 95.56 154 THR A C 1
ATOM 1217 O O . THR A 1 154 ? -10.560 4.239 16.638 1.00 95.56 154 THR A O 1
ATOM 1220 N N . TRP A 1 155 ? -11.148 2.603 18.045 1.00 95.19 155 TRP A N 1
ATOM 1221 C CA . TRP A 1 155 ? -12.492 3.119 18.279 1.00 95.19 155 TRP A CA 1
ATOM 1222 C C . TRP A 1 155 ? -12.463 3.991 19.535 1.00 95.19 155 TRP A C 1
ATOM 1224 O O . TRP A 1 155 ? -12.142 3.505 20.615 1.00 95.19 155 TRP A O 1
ATOM 1234 N N . GLN A 1 156 ? -12.801 5.274 19.403 1.00 92.94 156 GLN A N 1
ATOM 1235 C CA . GLN A 1 156 ? -13.012 6.153 20.558 1.00 92.94 156 GLN A CA 1
ATOM 1236 C C . GLN A 1 156 ? -14.377 5.891 21.197 1.00 92.94 156 G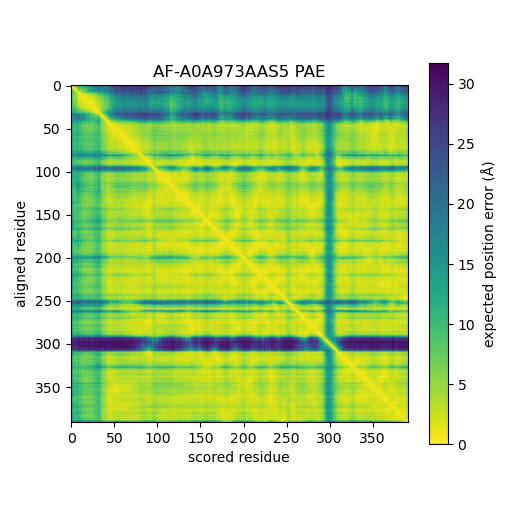LN A C 1
ATOM 1238 O O . GLN A 1 156 ? -14.524 5.933 22.412 1.00 92.94 156 GLN A O 1
ATOM 1243 N N . THR A 1 157 ? -15.378 5.640 20.356 1.00 93.00 157 THR A N 1
ATOM 1244 C CA . THR A 1 157 ? -16.714 5.176 20.737 1.00 93.00 157 THR A CA 1
ATOM 1245 C C . THR A 1 157 ? -17.164 4.138 19.704 1.00 93.00 157 THR A C 1
ATOM 1247 O O . THR A 1 157 ? -16.565 4.068 18.629 1.00 93.00 157 THR A O 1
ATOM 1250 N N . PRO A 1 158 ? -18.251 3.382 19.942 1.00 90.62 158 PRO A N 1
ATOM 1251 C CA . PRO A 1 158 ? -18.868 2.468 18.974 1.00 90.62 158 PRO A CA 1
ATOM 1252 C C . PRO A 1 158 ? -19.074 2.990 17.544 1.00 90.62 158 PRO A C 1
ATOM 1254 O O . PRO A 1 158 ? -19.248 2.199 16.619 1.00 90.62 158 PRO A O 1
ATOM 1257 N N . VAL A 1 159 ? -19.107 4.312 17.365 1.00 90.50 159 VAL A N 1
ATOM 1258 C CA . VAL A 1 159 ? -19.418 4.981 16.093 1.00 90.50 159 VAL A CA 1
ATOM 1259 C C . VAL A 1 159 ? -18.349 5.984 15.655 1.00 90.50 159 VAL A C 1
ATOM 1261 O O . VAL A 1 159 ? -18.478 6.569 14.582 1.00 90.50 159 VAL A O 1
ATOM 1264 N N . ARG A 1 160 ? -17.304 6.210 16.463 1.00 94.00 160 ARG A N 1
ATOM 1265 C CA . ARG A 1 160 ? -16.268 7.216 16.198 1.00 94.00 160 ARG A CA 1
ATOM 1266 C C . ARG A 1 160 ? -14.886 6.581 16.198 1.00 94.00 160 ARG A C 1
ATOM 1268 O O . ARG A 1 160 ? -14.432 6.066 17.219 1.00 94.00 160 ARG A O 1
ATOM 1275 N N . ILE A 1 161 ? -14.214 6.679 15.057 1.00 95.88 161 ILE A N 1
ATOM 1276 C CA . ILE A 1 161 ? -12.825 6.255 14.879 1.00 95.88 161 ILE A CA 1
ATOM 1277 C C . ILE A 1 161 ? -11.904 7.373 15.369 1.00 95.88 161 ILE A C 1
ATOM 1279 O O . ILE A 1 161 ? -12.191 8.554 15.170 1.00 95.88 161 ILE A O 1
ATOM 1283 N N . ASN A 1 162 ? -10.793 6.993 15.985 1.00 96.00 162 ASN A N 1
ATOM 1284 C CA . ASN A 1 162 ? -9.688 7.877 16.309 1.00 96.00 162 ASN A CA 1
ATOM 1285 C C . ASN A 1 162 ? -8.382 7.324 15.726 1.00 96.00 162 ASN A C 1
ATOM 1287 O O . ASN A 1 162 ? -8.210 6.115 15.585 1.00 96.00 162 ASN A O 1
ATOM 1291 N N . VAL A 1 163 ? -7.462 8.228 15.403 1.00 97.31 163 VAL A N 1
ATOM 1292 C CA . VAL A 1 163 ? -6.077 7.898 15.059 1.00 97.31 163 VAL A CA 1
ATOM 1293 C C . VAL A 1 163 ? -5.216 8.469 16.177 1.00 97.31 163 VAL A C 1
ATOM 1295 O O . VAL A 1 163 ? -5.030 9.680 16.261 1.00 97.31 163 VAL A O 1
ATOM 1298 N N . ASP A 1 164 ? -4.759 7.607 17.081 1.00 96.25 164 ASP A N 1
ATOM 1299 C CA . ASP A 1 164 ? -3.940 7.986 18.227 1.00 96.25 164 ASP A CA 1
ATOM 1300 C C . ASP A 1 164 ? -2.505 8.294 17.788 1.00 96.25 164 ASP A C 1
ATOM 1302 O O . ASP A 1 164 ? -1.711 7.405 17.478 1.00 96.25 164 ASP A O 1
ATOM 1306 N N . GLN A 1 165 ? -2.185 9.583 17.771 1.00 95.19 165 GLN A N 1
ATOM 1307 C CA . GLN A 1 165 ? -0.896 10.122 17.339 1.00 95.19 165 GLN A CA 1
ATOM 1308 C C . GLN A 1 165 ? 0.173 10.060 18.435 1.00 95.19 165 GLN A C 1
ATOM 1310 O O . GLN A 1 165 ? 1.344 10.299 18.149 1.00 95.19 165 GLN A O 1
ATOM 1315 N N . GLN A 1 166 ? -0.202 9.734 19.680 1.00 94.00 166 GLN A N 1
ATOM 1316 C CA . GLN A 1 166 ? 0.767 9.498 20.755 1.00 94.00 166 GLN A CA 1
ATOM 1317 C C . GLN A 1 166 ? 1.486 8.157 20.580 1.00 94.00 166 GLN A C 1
ATOM 1319 O O . GLN A 1 166 ? 2.584 7.974 21.102 1.00 94.00 166 GLN A O 1
ATOM 1324 N N . GLN A 1 167 ? 0.891 7.240 19.811 1.00 92.00 167 GLN A N 1
ATOM 1325 C CA . GLN A 1 167 ? 1.472 5.955 19.431 1.00 92.00 167 GLN A CA 1
ATOM 1326 C C . GLN A 1 167 ? 1.535 5.840 17.901 1.00 92.00 167 GLN A C 1
ATOM 1328 O O . GLN A 1 167 ? 0.679 5.190 17.294 1.00 92.00 167 GLN A O 1
ATOM 1333 N N . PRO A 1 168 ? 2.527 6.472 17.247 1.00 95.62 168 PRO A N 1
ATOM 1334 C CA . PRO A 1 168 ? 2.746 6.311 15.816 1.00 95.62 168 PRO A CA 1
ATOM 1335 C C . PRO A 1 168 ? 2.893 4.833 15.452 1.00 95.62 168 PRO A C 1
ATOM 1337 O O . PRO A 1 168 ? 3.766 4.126 15.960 1.00 95.62 168 PRO A O 1
ATOM 1340 N N . ALA A 1 169 ? 2.015 4.367 14.570 1.00 96.81 169 ALA A N 1
ATOM 1341 C CA . ALA A 1 169 ? 1.871 2.957 14.252 1.00 96.81 169 ALA A CA 1
ATOM 1342 C C . ALA A 1 169 ? 1.999 2.711 12.752 1.00 96.81 169 ALA A C 1
ATOM 1344 O O . ALA A 1 169 ? 1.553 3.510 11.925 1.00 96.81 169 ALA A O 1
ATOM 1345 N N . MET A 1 170 ? 2.569 1.559 12.418 1.00 97.69 170 MET A N 1
ATOM 1346 C CA . MET A 1 170 ? 2.583 1.011 11.072 1.00 97.69 170 MET A CA 1
ATOM 1347 C C . MET A 1 170 ? 2.066 -0.420 11.134 1.00 97.69 170 MET A C 1
ATOM 1349 O O . MET A 1 170 ? 2.608 -1.256 11.856 1.00 97.69 170 MET A O 1
ATOM 1353 N N . TYR A 1 171 ? 1.009 -0.706 10.386 1.00 98.25 171 TYR A N 1
ATOM 1354 C CA . TYR A 1 171 ? 0.449 -2.051 10.335 1.00 98.25 171 TYR A CA 1
ATOM 1355 C C . TYR A 1 171 ? 1.110 -2.848 9.222 1.00 98.25 171 TYR A C 1
ATOM 1357 O O . TYR A 1 171 ? 1.533 -2.268 8.221 1.00 98.25 171 TYR A O 1
ATOM 1365 N N . THR A 1 172 ? 1.185 -4.165 9.378 1.00 98.12 172 THR A N 1
ATOM 1366 C CA . THR A 1 172 ? 1.837 -5.040 8.405 1.00 98.12 172 THR A CA 1
ATOM 1367 C C . THR A 1 172 ? 0.965 -6.224 8.019 1.00 98.12 172 THR A C 1
ATOM 1369 O O . THR A 1 172 ? 0.169 -6.726 8.813 1.00 98.12 172 THR A O 1
ATOM 1372 N N . LEU A 1 173 ? 1.090 -6.656 6.765 1.00 96.81 173 LEU A N 1
ATOM 1373 C CA . LEU A 1 173 ? 0.419 -7.843 6.239 1.00 96.81 173 LEU A CA 1
ATOM 1374 C C . LEU A 1 173 ? 1.303 -8.506 5.183 1.00 96.81 173 LEU A C 1
ATOM 1376 O O . LEU A 1 173 ? 1.761 -7.838 4.256 1.00 96.81 173 LEU A O 1
ATOM 1380 N N . ALA A 1 174 ? 1.493 -9.818 5.275 1.00 97.06 174 ALA A N 1
ATOM 1381 C CA . ALA A 1 174 ? 2.103 -10.593 4.199 1.00 97.06 174 ALA A CA 1
ATOM 1382 C C . ALA A 1 174 ? 1.047 -10.993 3.156 1.00 97.06 174 ALA A C 1
ATOM 1384 O O . ALA A 1 174 ? -0.035 -11.462 3.509 1.00 97.06 174 ALA A O 1
ATOM 1385 N N . SER A 1 175 ? 1.369 -10.830 1.876 1.00 96.38 175 SER A N 1
ATOM 1386 C CA . SER A 1 175 ? 0.573 -11.316 0.745 1.00 96.38 175 SER A CA 1
ATOM 1387 C C . SER A 1 175 ? 1.470 -11.991 -0.291 1.00 96.38 175 SER A C 1
ATOM 1389 O O . SER A 1 175 ? 2.688 -12.053 -0.124 1.00 96.38 175 SER A O 1
ATOM 1391 N N . TYR A 1 176 ? 0.878 -12.530 -1.355 1.00 95.56 176 TYR A N 1
ATOM 1392 C CA . TYR A 1 176 ? 1.611 -13.225 -2.408 1.00 95.56 176 TYR A CA 1
ATOM 1393 C C . TYR A 1 176 ? 1.095 -12.798 -3.778 1.00 95.56 176 TYR A C 1
ATOM 1395 O O . TYR A 1 176 ? -0.084 -12.494 -3.935 1.00 95.56 176 TYR A O 1
ATOM 1403 N N . THR A 1 177 ? 1.981 -12.801 -4.765 1.00 95.56 177 THR A N 1
ATOM 1404 C CA . THR A 1 177 ? 1.660 -12.533 -6.172 1.00 95.56 177 THR A CA 1
ATOM 1405 C C . THR A 1 177 ? 2.382 -13.544 -7.050 1.00 95.56 177 THR A C 1
ATOM 1407 O O . THR A 1 177 ? 3.376 -14.133 -6.631 1.00 95.56 177 THR A O 1
ATOM 1410 N N . GLN A 1 178 ? 1.893 -13.754 -8.261 1.00 94.31 178 GLN A N 1
ATOM 1411 C CA . GLN A 1 178 ? 2.542 -14.551 -9.281 1.00 94.31 178 GLN A CA 1
ATOM 1412 C C . GLN A 1 178 ? 3.204 -13.629 -10.306 1.00 94.31 178 GLN A C 1
ATOM 1414 O O . GLN A 1 178 ? 2.595 -12.681 -10.804 1.00 94.31 178 GLN A O 1
ATOM 1419 N N . PHE A 1 179 ? 4.456 -13.922 -10.642 1.00 95.19 179 PHE A N 1
ATOM 14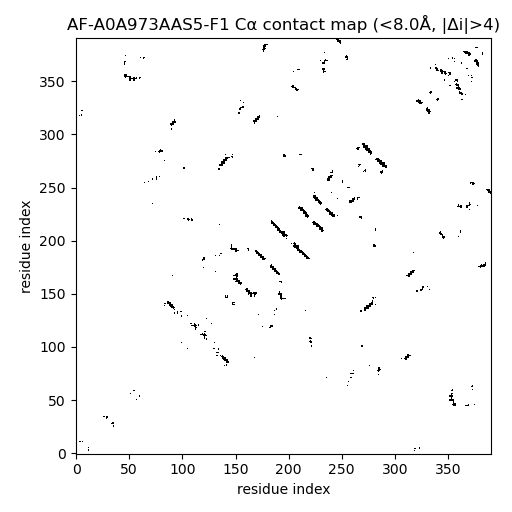20 C CA . PHE A 1 179 ? 5.163 -13.258 -11.732 1.00 95.19 179 PHE A CA 1
ATOM 1421 C C . PHE A 1 179 ? 6.187 -14.212 -12.339 1.00 95.19 179 PHE A C 1
ATOM 1423 O O . PHE A 1 179 ? 6.951 -14.827 -11.597 1.00 95.19 179 PHE A O 1
ATOM 1430 N N . GLN A 1 180 ? 6.216 -14.350 -13.668 1.00 92.75 180 GLN A N 1
ATOM 1431 C CA . GLN A 1 180 ? 7.162 -15.232 -14.376 1.00 92.75 180 GLN A CA 1
ATOM 1432 C C . GLN A 1 180 ? 7.130 -16.681 -13.860 1.00 92.75 180 GLN A C 1
ATOM 1434 O O . GLN A 1 180 ? 8.162 -17.305 -13.627 1.00 92.75 180 GLN A O 1
ATOM 1439 N N . ASN A 1 181 ? 5.921 -17.204 -13.640 1.00 89.62 181 ASN A N 1
ATOM 1440 C CA . ASN A 1 181 ? 5.664 -18.532 -13.069 1.00 89.62 181 ASN A CA 1
ATOM 1441 C C . ASN A 1 181 ? 6.240 -18.756 -11.656 1.00 89.62 181 ASN A C 1
ATOM 1443 O O . ASN A 1 181 ? 6.299 -19.891 -11.187 1.00 89.62 181 ASN A O 1
ATOM 1447 N N . GLU A 1 182 ? 6.601 -17.689 -10.945 1.00 91.56 182 GLU A N 1
ATOM 1448 C CA . GLU A 1 182 ? 7.059 -17.742 -9.563 1.00 91.56 182 GLU A CA 1
ATOM 1449 C C . GLU A 1 182 ? 6.069 -17.066 -8.604 1.00 91.56 182 GLU A C 1
ATOM 1451 O O . GLU A 1 182 ? 5.582 -15.968 -8.866 1.00 91.56 182 GLU A O 1
ATOM 1456 N N . MET A 1 183 ? 5.822 -17.694 -7.448 1.00 94.19 183 MET A N 1
ATOM 1457 C CA . MET A 1 183 ? 5.005 -17.124 -6.368 1.00 94.19 183 MET A CA 1
ATOM 1458 C C . MET A 1 183 ? 5.845 -16.246 -5.437 1.00 94.19 183 MET A C 1
ATOM 1460 O O . MET A 1 183 ? 6.583 -16.756 -4.595 1.00 94.19 183 MET A O 1
ATOM 1464 N N . LEU A 1 184 ? 5.773 -14.933 -5.586 1.00 96.19 184 LEU A N 1
ATOM 1465 C CA . LEU A 1 184 ? 6.586 -13.961 -4.860 1.00 96.19 184 LEU A CA 1
ATOM 1466 C C . LEU A 1 184 ? 5.928 -13.531 -3.544 1.00 96.19 184 LEU A C 1
ATOM 1468 O O . LEU A 1 184 ? 4.710 -13.361 -3.478 1.00 96.19 184 LEU A O 1
ATOM 1472 N N . LEU A 1 185 ? 6.745 -13.324 -2.507 1.00 97.69 185 LEU A N 1
ATOM 1473 C CA . LEU A 1 185 ? 6.303 -12.752 -1.234 1.00 97.69 185 LEU A CA 1
ATOM 1474 C C . LEU A 1 185 ? 6.138 -11.238 -1.377 1.00 97.69 185 LEU A C 1
ATOM 1476 O O . LEU A 1 185 ? 7.016 -10.553 -1.906 1.00 97.69 185 LEU A O 1
ATOM 1480 N N . GLN A 1 186 ? 5.040 -10.718 -0.844 1.00 98.38 186 GLN A N 1
ATOM 1481 C CA . GLN A 1 186 ? 4.781 -9.295 -0.724 1.00 98.38 186 GLN A CA 1
ATOM 1482 C C . GLN A 1 186 ? 4.630 -8.901 0.745 1.00 98.38 186 GLN A C 1
ATOM 1484 O O . GLN A 1 186 ? 3.917 -9.555 1.507 1.00 98.38 186 GLN A O 1
ATOM 1489 N N . LEU A 1 187 ? 5.291 -7.816 1.136 1.00 98.56 187 LEU A N 1
ATOM 1490 C CA . LEU A 1 187 ? 5.193 -7.224 2.467 1.00 98.56 187 LEU A CA 1
ATOM 1491 C C . LEU A 1 187 ? 4.463 -5.889 2.345 1.00 98.56 187 LEU A C 1
ATOM 1493 O O . LEU A 1 187 ? 4.940 -4.979 1.668 1.00 98.56 187 LEU A O 1
ATOM 1497 N N . ASN A 1 188 ? 3.297 -5.786 2.974 1.00 98.69 188 ASN A N 1
ATOM 1498 C CA . ASN A 1 188 ? 2.445 -4.604 2.924 1.00 98.69 188 ASN A CA 1
ATOM 1499 C C . ASN A 1 188 ? 2.574 -3.822 4.222 1.00 98.69 188 ASN A C 1
ATOM 1501 O O . ASN A 1 188 ? 2.464 -4.405 5.300 1.00 98.69 188 ASN A O 1
ATOM 1505 N N . TYR A 1 189 ? 2.752 -2.513 4.104 1.00 98.75 189 TYR A N 1
ATOM 1506 C CA . TYR A 1 189 ? 2.913 -1.576 5.205 1.00 98.75 189 TYR A CA 1
ATOM 1507 C C . TYR A 1 189 ? 1.832 -0.512 5.108 1.00 98.75 189 TYR A C 1
ATOM 1509 O O . TYR A 1 189 ? 1.721 0.177 4.096 1.00 98.75 189 TYR A O 1
ATOM 1517 N N . PHE A 1 190 ? 1.039 -0.376 6.160 1.00 98.62 190 PHE A N 1
ATOM 1518 C CA . PHE A 1 190 ? -0.101 0.525 6.194 1.00 98.62 190 PHE A CA 1
ATOM 1519 C C . PHE A 1 190 ? 0.143 1.610 7.233 1.00 98.62 190 PHE A C 1
ATOM 1521 O O . PHE A 1 190 ? 0.447 1.310 8.391 1.00 98.62 190 PHE A O 1
ATOM 1528 N N . ILE A 1 191 ? -0.061 2.859 6.838 1.00 98.38 191 ILE A N 1
ATOM 1529 C CA . ILE A 1 191 ? -0.062 4.007 7.744 1.00 98.38 191 ILE A CA 1
ATOM 1530 C C . ILE A 1 191 ? -1.401 4.733 7.649 1.00 98.38 191 ILE A C 1
ATOM 1532 O O . ILE A 1 191 ? -2.007 4.799 6.576 1.00 98.38 191 ILE A O 1
ATOM 1536 N N . TRP A 1 192 ? -1.868 5.255 8.780 1.00 98.38 192 TRP A N 1
ATOM 1537 C CA . TRP A 1 192 ? -3.171 5.901 8.900 1.00 98.38 192 TRP A CA 1
ATOM 1538 C C . TRP A 1 192 ? -3.036 7.307 9.458 1.00 98.38 192 TRP A C 1
ATOM 1540 O O . TRP A 1 192 ? -2.291 7.533 10.408 1.00 98.38 192 TRP A O 1
ATOM 1550 N N . PHE A 1 193 ? -3.824 8.217 8.901 1.00 98.44 193 PHE A N 1
ATOM 1551 C CA . PHE A 1 193 ? -3.929 9.622 9.263 1.00 98.44 193 PHE A CA 1
ATOM 1552 C C . PHE A 1 193 ? -5.367 9.937 9.655 1.00 98.44 193 PHE A C 1
ATOM 1554 O O . PHE A 1 193 ? -6.311 9.331 9.146 1.00 98.44 193 PHE A O 1
ATOM 1561 N N . SER A 1 194 ? -5.567 10.915 10.535 1.00 97.56 194 SER A N 1
ATOM 1562 C CA . SER A 1 194 ? -6.908 11.244 11.032 1.00 97.56 194 SER A CA 1
ATOM 1563 C C . SER A 1 194 ? -7.843 11.783 9.946 1.00 97.56 194 SER A C 1
ATOM 1565 O O . SER A 1 194 ? -9.056 11.607 10.052 1.00 97.56 194 SER A O 1
ATOM 1567 N N . GLN A 1 195 ? -7.308 12.414 8.896 1.00 96.94 195 GLN A N 1
ATOM 1568 C CA . GLN A 1 195 ? -8.084 12.961 7.781 1.00 96.94 195 GLN A CA 1
ATOM 1569 C C . GLN A 1 195 ? -7.193 13.369 6.606 1.00 96.94 195 GLN A C 1
ATOM 1571 O O . GLN A 1 195 ? -6.013 13.654 6.784 1.00 96.94 195 GLN A O 1
ATOM 1576 N N . ARG A 1 196 ? -7.815 13.532 5.434 1.00 97.06 196 ARG A N 1
ATOM 1577 C CA . ARG A 1 196 ? -7.306 14.368 4.341 1.00 97.06 196 ARG A CA 1
ATOM 1578 C C . ARG A 1 196 ? -8.049 15.704 4.403 1.00 97.06 196 ARG A C 1
ATOM 1580 O O . ARG A 1 196 ? -9.226 15.729 4.019 1.00 97.06 196 ARG A O 1
ATOM 1587 N N . PRO A 1 197 ? -7.444 16.796 4.910 1.00 96.25 197 PRO A N 1
ATOM 1588 C CA . PRO A 1 197 ? -8.122 18.083 5.018 1.00 96.25 197 PRO A CA 1
ATOM 1589 C C . PRO A 1 197 ? -8.694 18.527 3.675 1.00 96.25 197 PRO A C 1
ATOM 1591 O O . PRO A 1 197 ? -8.058 18.372 2.632 1.00 96.25 197 PRO A O 1
ATOM 1594 N N . LYS A 1 198 ? -9.901 19.093 3.700 1.00 94.25 198 LYS A N 1
ATOM 1595 C CA . LYS A 1 198 ? -10.501 19.672 2.499 1.00 94.25 198 LYS A CA 1
ATOM 1596 C C . LYS A 1 198 ? -9.822 20.995 2.177 1.00 94.25 198 LYS A C 1
ATOM 1598 O O . LYS A 1 198 ? -9.833 21.899 3.009 1.00 94.25 198 LYS A O 1
ATOM 1603 N N . SER A 1 199 ? -9.321 21.139 0.954 1.00 91.38 199 SER A N 1
ATOM 1604 C CA . SER A 1 199 ? -8.818 22.430 0.459 1.00 91.38 199 SER A CA 1
ATOM 1605 C C . SER A 1 199 ? -9.944 23.434 0.163 1.00 91.38 199 SER A C 1
ATOM 1607 O O . SER A 1 199 ? -9.710 24.637 0.089 1.00 91.38 199 SER A O 1
ATOM 1609 N N . GLY A 1 200 ? -11.186 22.955 0.028 1.00 90.69 200 GLY A N 1
ATOM 1610 C CA . GLY A 1 200 ? -12.378 23.773 -0.176 1.00 90.69 200 GLY A CA 1
ATOM 1611 C C . GLY A 1 200 ? -13.669 22.951 -0.164 1.00 90.69 200 GLY A C 1
ATOM 1612 O O . GLY A 1 200 ? -13.653 21.727 -0.045 1.00 90.69 200 GLY A O 1
ATOM 1613 N N . LYS A 1 201 ? -14.824 23.615 -0.312 1.00 86.75 201 LYS A N 1
ATOM 1614 C CA . LYS A 1 201 ? -16.150 22.957 -0.273 1.00 86.75 201 LYS A CA 1
ATOM 1615 C C . LYS A 1 201 ? -16.365 21.931 -1.393 1.00 86.75 201 LYS A C 1
ATOM 1617 O O . LYS A 1 201 ? -17.133 20.993 -1.207 1.00 86.75 201 LYS A O 1
ATOM 1622 N N . LEU A 1 202 ? -15.696 22.126 -2.529 1.00 88.19 202 LEU A N 1
ATOM 1623 C CA . LEU A 1 202 ? -15.772 21.267 -3.713 1.00 88.19 202 LEU A CA 1
ATOM 1624 C C . LEU A 1 202 ? -14.618 20.254 -3.793 1.00 88.19 202 LEU A C 1
ATOM 1626 O O . LEU A 1 202 ? -14.501 19.563 -4.800 1.00 88.19 202 LEU A O 1
ATOM 1630 N N . ASP A 1 203 ? -13.768 20.161 -2.762 1.00 90.81 203 ASP A N 1
ATOM 1631 C CA . ASP A 1 203 ? -12.723 19.137 -2.712 1.00 90.81 203 ASP A CA 1
ATOM 1632 C C . ASP A 1 203 ? -13.375 17.754 -2.645 1.00 90.81 203 ASP A C 1
ATOM 1634 O O . ASP A 1 203 ? -14.002 17.384 -1.644 1.00 90.81 203 ASP A O 1
ATOM 1638 N N . LEU A 1 204 ? -13.245 17.012 -3.745 1.00 92.25 204 LEU A N 1
ATOM 1639 C CA . LEU A 1 204 ? -13.870 15.709 -3.898 1.00 92.25 204 LEU A CA 1
ATOM 1640 C C . LEU A 1 204 ? -13.217 14.653 -3.002 1.00 92.25 204 LEU A C 1
ATOM 1642 O O . LEU A 1 204 ? -13.921 13.765 -2.515 1.00 92.25 204 LEU A O 1
ATOM 1646 N N . TYR A 1 205 ? -11.914 14.806 -2.762 1.00 92.88 205 TYR A N 1
ATOM 1647 C CA . TYR A 1 205 ? -11.018 13.819 -2.169 1.00 92.88 205 TYR A CA 1
ATOM 1648 C C . TYR A 1 205 ? -10.879 13.961 -0.646 1.00 92.88 205 TYR A C 1
ATOM 1650 O O . TYR A 1 205 ? -10.476 13.017 0.030 1.00 92.88 205 TYR A O 1
ATOM 1658 N N . GLY A 1 206 ? -11.159 15.137 -0.076 1.00 94.19 206 GLY A N 1
ATOM 1659 C CA . GLY A 1 206 ? -10.973 15.398 1.356 1.00 94.19 206 GLY A CA 1
ATOM 1660 C C . GLY A 1 206 ? -12.076 14.816 2.254 1.00 94.19 206 GLY A C 1
ATOM 1661 O O . GLY A 1 206 ? -13.256 14.790 1.888 1.00 94.19 206 GLY A O 1
ATOM 1662 N N . GLY A 1 207 ? -11.711 14.394 3.466 1.00 95.38 207 GLY A N 1
ATOM 1663 C CA . GLY A 1 207 ? -12.633 13.862 4.474 1.00 95.38 207 GLY A CA 1
ATOM 1664 C C . GLY A 1 207 ? -11.937 13.141 5.634 1.00 95.38 207 GLY A C 1
ATOM 1665 O O . GLY A 1 207 ? -10.711 13.144 5.733 1.00 95.38 207 GLY A O 1
ATOM 1666 N N . GLU A 1 208 ? -12.735 12.514 6.502 1.00 95.75 208 GLU A N 1
ATOM 1667 C CA . GLU A 1 208 ? -12.263 11.762 7.674 1.00 95.75 208 GLU A CA 1
ATOM 1668 C C . GLU A 1 208 ? -11.491 10.505 7.286 1.00 95.75 208 GLU A C 1
ATOM 1670 O O . GLU A 1 208 ? -11.908 9.793 6.372 1.00 95.75 208 GLU A O 1
ATOM 1675 N N . LEU A 1 209 ? -10.431 10.212 8.035 1.00 97.06 209 LEU A N 1
ATOM 1676 C CA . LEU A 1 209 ? -9.499 9.109 7.836 1.00 97.06 209 LEU A CA 1
ATOM 1677 C C . LEU A 1 209 ? -8.805 9.159 6.472 1.00 97.06 209 LEU A C 1
ATOM 1679 O O . LEU A 1 209 ? -9.435 9.241 5.421 1.00 97.06 209 LEU A O 1
ATOM 1683 N N . ASP A 1 210 ? -7.490 9.091 6.478 1.00 97.69 210 ASP A N 1
ATOM 1684 C CA . ASP A 1 210 ? -6.700 8.889 5.271 1.00 97.69 210 ASP A CA 1
ATOM 1685 C C . ASP A 1 210 ? -5.625 7.851 5.561 1.00 97.69 210 ASP A C 1
ATOM 1687 O O . ASP A 1 210 ? -5.396 7.479 6.714 1.00 97.69 210 ASP A O 1
ATOM 1691 N N . GLY A 1 211 ? -4.973 7.345 4.531 1.00 97.31 211 GLY A N 1
ATOM 1692 C CA . GLY A 1 211 ? -3.901 6.396 4.743 1.00 97.31 211 GLY A CA 1
ATOM 1693 C C . GLY A 1 211 ? -3.262 5.939 3.456 1.00 97.31 211 GLY A C 1
ATOM 1694 O O . GLY A 1 211 ? -3.814 6.100 2.368 1.00 97.31 211 GLY A O 1
ATOM 1695 N N . LEU A 1 212 ? -2.093 5.340 3.613 1.00 98.31 212 LEU A N 1
ATOM 1696 C CA . LEU A 1 212 ? -1.266 4.873 2.517 1.00 98.31 212 LEU A CA 1
ATOM 1697 C C . LEU A 1 212 ? -0.875 3.422 2.762 1.00 98.31 212 LEU A C 1
ATOM 1699 O O . LEU A 1 212 ? -0.614 3.020 3.899 1.00 98.31 212 LEU A O 1
ATOM 1703 N N . ILE A 1 213 ? -0.818 2.660 1.680 1.00 98.69 213 ILE A N 1
ATOM 1704 C CA . ILE A 1 213 ? -0.274 1.313 1.639 1.00 98.69 213 ILE A CA 1
ATOM 1705 C C . ILE A 1 213 ? 1.000 1.376 0.815 1.00 98.69 213 ILE A C 1
ATOM 1707 O O . ILE A 1 213 ? 0.952 1.759 -0.348 1.00 98.69 213 ILE A O 1
ATOM 1711 N N . TRP A 1 214 ? 2.118 0.978 1.408 1.00 98.81 214 TRP A N 1
ATOM 1712 C CA . TRP A 1 214 ? 3.372 0.725 0.711 1.00 98.81 214 TRP A CA 1
ATOM 1713 C C . TRP A 1 214 ? 3.607 -0.775 0.658 1.00 98.81 214 TRP A C 1
ATOM 1715 O O . TRP A 1 214 ? 3.643 -1.434 1.697 1.00 98.81 214 TRP A O 1
ATOM 1725 N N . ARG A 1 215 ? 3.760 -1.329 -0.538 1.00 98.69 215 ARG A N 1
ATOM 1726 C CA . ARG A 1 215 ? 3.979 -2.756 -0.741 1.00 98.69 215 ARG A CA 1
ATOM 1727 C C . ARG A 1 215 ? 5.360 -3.004 -1.324 1.00 98.69 215 ARG A C 1
ATOM 1729 O O . ARG A 1 215 ? 5.779 -2.346 -2.269 1.00 98.69 215 ARG A O 1
ATOM 1736 N N . VAL A 1 216 ? 6.058 -3.977 -0.750 1.00 98.69 216 VAL A N 1
ATOM 1737 C CA . VAL A 1 216 ? 7.368 -4.461 -1.192 1.00 98.69 216 VAL A CA 1
ATOM 1738 C C . VAL A 1 216 ? 7.176 -5.839 -1.808 1.00 98.69 216 VAL A C 1
ATOM 1740 O O . VAL A 1 216 ? 6.733 -6.747 -1.111 1.00 98.69 216 VAL A O 1
ATOM 1743 N N . THR A 1 217 ? 7.521 -6.024 -3.084 1.00 98.50 217 THR A N 1
ATOM 1744 C CA . THR A 1 217 ? 7.522 -7.353 -3.719 1.00 98.50 217 THR A CA 1
ATOM 1745 C C . THR A 1 217 ? 8.941 -7.911 -3.761 1.00 98.50 217 THR A C 1
ATOM 1747 O O . THR A 1 217 ? 9.828 -7.293 -4.350 1.00 98.50 217 THR A O 1
ATOM 1750 N N . LEU A 1 218 ? 9.159 -9.083 -3.162 1.00 97.88 218 LEU A N 1
ATOM 1751 C CA . LEU A 1 218 ? 10.472 -9.718 -3.045 1.00 97.88 218 LEU A CA 1
ATOM 1752 C C . LEU A 1 218 ? 10.668 -10.818 -4.090 1.00 97.88 218 LEU A C 1
ATOM 1754 O O . LEU A 1 218 ? 9.799 -11.664 -4.301 1.00 97.88 218 LEU A O 1
ATOM 1758 N N . ARG A 1 219 ? 11.850 -10.841 -4.707 1.00 95.38 219 ARG A N 1
ATOM 1759 C CA . ARG A 1 219 ? 12.310 -11.949 -5.552 1.00 95.38 219 ARG A CA 1
ATOM 1760 C C . ARG A 1 219 ? 12.721 -13.146 -4.691 1.00 95.38 219 ARG A C 1
ATOM 1762 O O . ARG A 1 219 ? 12.921 -13.028 -3.483 1.00 95.38 219 ARG A O 1
ATOM 1769 N N . ALA A 1 220 ? 12.923 -14.297 -5.334 1.00 92.31 220 ALA A N 1
ATOM 1770 C CA . ALA A 1 220 ? 13.356 -15.538 -4.683 1.00 92.31 220 ALA A CA 1
ATOM 1771 C C . ALA A 1 220 ? 14.628 -15.391 -3.821 1.00 92.31 220 ALA A C 1
ATOM 1773 O O . ALA A 1 220 ? 14.784 -16.087 -2.824 1.00 92.31 220 ALA A O 1
ATOM 1774 N N . ASN A 1 221 ? 15.530 -14.486 -4.207 1.00 93.19 221 ASN A N 1
ATOM 1775 C CA . ASN A 1 221 ? 16.797 -14.210 -3.526 1.00 93.19 221 ASN A CA 1
ATOM 1776 C C . ASN A 1 221 ? 16.702 -13.090 -2.468 1.00 93.19 221 ASN A C 1
ATOM 1778 O O . ASN A 1 221 ? 17.717 -12.738 -1.871 1.00 93.19 221 ASN A O 1
ATOM 1782 N N . GLY A 1 222 ? 15.518 -12.510 -2.251 1.00 95.12 222 GLY A N 1
ATOM 1783 C CA . GLY A 1 222 ? 15.304 -11.386 -1.337 1.00 95.12 222 GLY A CA 1
ATOM 1784 C C . GLY A 1 222 ? 15.612 -10.003 -1.918 1.00 95.12 222 GLY A C 1
ATOM 1785 O O . GLY A 1 222 ? 15.389 -9.007 -1.235 1.00 95.12 222 GLY A O 1
ATOM 1786 N N . GLU A 1 223 ? 16.090 -9.882 -3.157 1.00 95.88 223 GLU A N 1
ATOM 1787 C CA . GLU A 1 223 ? 16.148 -8.568 -3.812 1.00 95.88 223 GLU A CA 1
ATOM 1788 C C . GLU A 1 223 ? 14.729 -8.036 -4.014 1.00 95.88 223 GLU A C 1
ATOM 1790 O O . GLU A 1 223 ? 13.804 -8.797 -4.328 1.00 95.88 223 GLU A O 1
ATOM 1795 N N . VAL A 1 224 ? 14.542 -6.727 -3.859 1.00 97.69 224 VAL A N 1
ATOM 1796 C CA . VAL A 1 224 ? 13.247 -6.127 -4.170 1.00 97.69 224 VAL A CA 1
ATOM 1797 C C . VAL A 1 224 ? 13.048 -6.116 -5.687 1.00 97.69 224 VAL A C 1
ATOM 1799 O O . VAL A 1 224 ? 13.887 -5.623 -6.437 1.00 97.69 224 VAL A O 1
ATOM 1802 N N . LEU A 1 225 ? 11.917 -6.650 -6.151 1.00 97.19 225 LEU A N 1
ATOM 1803 C CA . LEU A 1 225 ? 11.495 -6.558 -7.550 1.00 97.19 225 LEU A CA 1
ATOM 1804 C C . LEU A 1 225 ? 11.009 -5.140 -7.869 1.00 97.19 225 LEU A C 1
ATOM 1806 O O . LEU A 1 225 ? 11.496 -4.469 -8.780 1.00 97.19 225 LEU A O 1
ATOM 1810 N N . ALA A 1 226 ? 10.021 -4.699 -7.098 1.00 97.75 226 ALA A N 1
ATOM 1811 C CA . ALA A 1 226 ? 9.400 -3.393 -7.193 1.00 97.75 226 ALA A CA 1
ATOM 1812 C C . ALA A 1 226 ? 8.709 -3.058 -5.871 1.00 97.75 226 ALA A C 1
ATOM 1814 O O . ALA A 1 226 ? 8.318 -3.956 -5.113 1.00 97.75 226 ALA A O 1
ATOM 1815 N N . TYR A 1 227 ? 8.505 -1.765 -5.654 1.00 98.50 227 TYR A N 1
ATOM 1816 C CA . TYR A 1 227 ? 7.498 -1.284 -4.723 1.00 98.50 227 TYR A CA 1
ATOM 1817 C C . TYR A 1 227 ? 6.267 -0.812 -5.474 1.00 98.50 227 TYR A C 1
ATOM 1819 O O . TYR A 1 227 ? 6.349 -0.405 -6.637 1.00 98.50 227 TYR A O 1
ATOM 1827 N N . ASP A 1 228 ? 5.141 -0.783 -4.788 1.00 98.00 228 ASP A N 1
ATOM 1828 C CA . ASP A 1 228 ? 3.972 -0.063 -5.248 1.00 98.00 228 ASP A CA 1
ATOM 1829 C C . ASP A 1 228 ? 3.186 0.536 -4.086 1.00 98.00 228 ASP A C 1
ATOM 1831 O O . ASP A 1 228 ? 3.283 0.092 -2.942 1.00 98.00 228 ASP A O 1
ATOM 1835 N N . SER A 1 229 ? 2.466 1.612 -4.381 1.00 98.38 229 SER A N 1
ATOM 1836 C CA . SER A 1 229 ? 1.763 2.404 -3.382 1.00 98.38 229 SER A CA 1
ATOM 1837 C C . SER A 1 229 ? 0.359 2.747 -3.840 1.00 98.38 229 SER A C 1
ATOM 1839 O O . SER A 1 229 ? 0.158 3.076 -5.010 1.00 98.38 229 SER A O 1
ATOM 1841 N N . ILE A 1 230 ? -0.592 2.690 -2.914 1.00 98.31 230 ILE A N 1
ATOM 1842 C CA . ILE A 1 230 ? -1.949 3.219 -3.074 1.00 98.31 230 ILE A CA 1
ATOM 1843 C C . ILE A 1 230 ? -2.339 3.982 -1.819 1.00 98.31 230 ILE A C 1
ATOM 1845 O O . ILE A 1 230 ? -1.902 3.653 -0.714 1.00 98.31 230 ILE A O 1
ATOM 1849 N N . HIS A 1 231 ? -3.246 4.941 -1.959 1.00 97.88 231 HIS A N 1
ATOM 1850 C CA . HIS A 1 231 ? -4.031 5.362 -0.803 1.00 97.88 231 HIS A CA 1
ATOM 1851 C C . HIS A 1 231 ? -4.949 4.211 -0.377 1.00 97.88 231 HIS A C 1
ATOM 1853 O O . HIS A 1 231 ? -5.410 3.430 -1.209 1.00 97.88 231 HIS A O 1
ATOM 1859 N N . GLN A 1 232 ? -5.276 4.123 0.911 1.00 96.62 232 GLN A N 1
ATOM 1860 C CA . GLN A 1 232 ? -6.149 3.082 1.492 1.00 96.62 232 GLN A CA 1
ATOM 1861 C C . GLN A 1 232 ? -7.576 3.067 0.910 1.00 96.62 232 GLN A C 1
ATOM 1863 O O . GLN A 1 232 ? -8.372 2.175 1.192 1.00 96.62 232 GLN A O 1
ATOM 1868 N N . CYS A 1 233 ? -7.940 4.060 0.098 1.00 96.69 233 CYS A N 1
ATOM 1869 C CA . CYS A 1 233 ? -9.177 4.068 -0.676 1.00 96.69 233 CYS A CA 1
ATOM 1870 C C . CYS A 1 233 ? -9.086 3.346 -2.033 1.00 96.69 233 CYS A C 1
ATOM 1872 O O . CYS A 1 233 ? -10.120 3.140 -2.674 1.00 96.69 233 CYS A O 1
ATOM 1874 N N . GLY A 1 234 ? -7.878 2.965 -2.467 1.00 95.38 234 GLY A N 1
ATOM 1875 C CA . GLY A 1 234 ? -7.566 2.374 -3.774 1.00 95.38 234 GLY A CA 1
ATOM 1876 C C . GLY A 1 234 ? -7.084 3.378 -4.829 1.00 95.38 234 GLY A C 1
ATOM 1877 O O . GLY A 1 234 ? -6.708 2.970 -5.927 1.00 95.38 234 GLY A O 1
ATOM 1878 N N . CYS A 1 235 ? -7.080 4.678 -4.523 1.00 93.38 235 CYS A N 1
ATOM 1879 C CA . CYS A 1 235 ? -6.681 5.722 -5.468 1.00 93.38 235 CYS A CA 1
ATOM 1880 C C . CYS A 1 235 ? -5.153 5.835 -5.623 1.00 93.38 235 CYS A C 1
ATOM 1882 O O . CYS A 1 235 ? -4.383 5.393 -4.769 1.00 93.38 235 CYS A O 1
ATOM 1884 N N . PHE A 1 236 ? -4.741 6.486 -6.717 1.00 93.75 236 PHE A N 1
ATOM 1885 C CA . PHE A 1 236 ? -3.358 6.887 -7.009 1.00 93.75 236 PHE A CA 1
ATOM 1886 C C . PHE A 1 236 ? -2.344 5.736 -6.999 1.00 93.75 236 PHE A C 1
ATOM 1888 O O . PHE A 1 236 ? -1.257 5.867 -6.447 1.00 93.75 236 PHE A O 1
ATOM 1895 N N . HIS A 1 237 ? -2.678 4.609 -7.634 1.00 96.75 237 HIS A N 1
ATOM 1896 C CA . HIS A 1 237 ? -1.769 3.464 -7.703 1.00 96.75 237 HIS A CA 1
ATOM 1897 C C . HIS A 1 237 ? -0.489 3.785 -8.478 1.00 96.75 237 HIS A C 1
ATOM 1899 O O . HIS A 1 237 ? -0.522 4.060 -9.679 1.00 96.75 237 HIS A O 1
ATOM 1905 N N . GLN A 1 238 ? 0.636 3.739 -7.769 1.00 96.31 238 GLN A N 1
ATOM 1906 C CA . GLN A 1 238 ? 1.976 4.052 -8.252 1.00 96.31 238 GLN A CA 1
ATOM 1907 C C . GLN A 1 238 ? 2.883 2.830 -8.169 1.00 96.31 238 GLN A C 1
ATOM 1909 O O . GLN A 1 238 ? 2.877 2.141 -7.156 1.00 96.31 238 GLN A O 1
ATOM 1914 N N . PHE A 1 239 ? 3.717 2.613 -9.185 1.00 97.00 239 PHE A N 1
ATOM 1915 C CA . PHE A 1 239 ? 4.761 1.585 -9.181 1.00 97.00 239 PHE A CA 1
ATOM 1916 C C . PHE A 1 239 ? 6.157 2.203 -9.181 1.00 97.00 239 PHE A C 1
ATOM 1918 O O . PHE A 1 239 ? 6.420 3.164 -9.903 1.00 97.00 239 PHE A O 1
ATOM 1925 N N . PHE A 1 240 ? 7.071 1.578 -8.444 1.00 97.00 240 PHE A N 1
ATOM 1926 C CA . PHE A 1 240 ? 8.477 1.951 -8.314 1.00 97.00 240 PHE A CA 1
ATOM 1927 C C . PHE A 1 240 ? 9.355 0.717 -8.594 1.00 97.00 240 PHE A C 1
ATOM 1929 O O . PHE A 1 240 ? 9.731 0.001 -7.660 1.00 97.00 240 PHE A O 1
ATOM 1936 N N . PRO A 1 241 ? 9.648 0.404 -9.871 1.00 96.56 241 PRO A N 1
ATOM 1937 C CA . PRO A 1 241 ? 10.520 -0.712 -10.225 1.00 96.56 241 PRO A CA 1
ATOM 1938 C C . PRO A 1 241 ? 11.925 -0.532 -9.642 1.00 96.56 241 PRO A C 1
ATOM 1940 O O . PRO A 1 241 ? 12.561 0.500 -9.866 1.00 96.56 241 PRO A O 1
ATOM 1943 N N . VAL A 1 242 ? 12.406 -1.546 -8.921 1.00 96.38 242 VAL A N 1
ATOM 1944 C CA . VAL A 1 242 ? 13.784 -1.609 -8.405 1.00 96.38 242 VAL A CA 1
ATOM 1945 C C . VAL A 1 242 ? 14.660 -2.371 -9.396 1.00 96.38 242 VAL A C 1
ATOM 1947 O O . VAL A 1 242 ? 15.739 -1.907 -9.771 1.00 96.38 242 VAL A O 1
ATOM 1950 N N . ASP A 1 243 ? 14.169 -3.511 -9.892 1.00 93.94 243 ASP A N 1
ATOM 1951 C CA . ASP A 1 243 ? 14.841 -4.260 -10.949 1.00 93.94 243 ASP A CA 1
ATOM 1952 C C . ASP A 1 243 ? 14.690 -3.535 -12.294 1.00 93.94 243 ASP A C 1
ATOM 1954 O O . ASP A 1 243 ? 13.592 -3.372 -12.831 1.00 93.94 243 ASP A O 1
ATOM 1958 N N . LYS A 1 244 ? 15.817 -3.108 -12.871 1.00 91.19 244 LYS A N 1
ATOM 1959 C CA . LYS A 1 244 ? 15.850 -2.328 -14.120 1.00 91.19 244 LYS A CA 1
ATOM 1960 C C . LYS A 1 244 ? 15.347 -3.101 -15.341 1.00 91.19 244 LYS A C 1
ATOM 1962 O O . LYS A 1 244 ? 15.024 -2.466 -16.351 1.00 91.19 244 LYS A O 1
ATOM 1967 N N . ARG A 1 245 ? 15.297 -4.435 -15.264 1.00 92.81 245 ARG A N 1
ATOM 1968 C CA . ARG A 1 245 ? 14.764 -5.308 -16.321 1.00 92.81 245 ARG A CA 1
ATOM 1969 C C . ARG A 1 245 ? 13.243 -5.329 -16.344 1.00 92.81 245 ARG A C 1
ATOM 1971 O O . ARG A 1 245 ? 12.665 -5.750 -17.337 1.00 92.81 245 ARG A O 1
ATOM 1978 N N . LEU A 1 246 ? 12.586 -4.882 -15.272 1.00 94.12 246 LEU A N 1
ATOM 1979 C CA . LEU A 1 246 ? 11.133 -4.828 -15.209 1.00 94.12 246 LEU A CA 1
ATOM 1980 C C . LEU A 1 246 ? 10.619 -3.672 -16.077 1.00 94.12 246 LEU A C 1
ATOM 1982 O O . LEU A 1 246 ? 10.818 -2.496 -15.757 1.00 94.12 246 LEU A O 1
ATOM 1986 N N . LYS A 1 247 ? 9.956 -4.002 -17.187 1.00 92.94 247 LYS A N 1
ATOM 1987 C CA . LYS A 1 247 ? 9.382 -3.036 -18.133 1.00 92.94 247 LYS A CA 1
ATOM 1988 C C . LYS A 1 247 ? 7.866 -3.124 -18.148 1.00 92.94 247 LYS A C 1
ATOM 1990 O O . LYS A 1 247 ? 7.286 -4.195 -18.009 1.00 92.94 247 LYS A O 1
ATOM 1995 N N . THR A 1 248 ? 7.215 -1.980 -18.325 1.00 92.81 248 THR A N 1
ATOM 1996 C CA . THR A 1 248 ? 5.757 -1.897 -18.452 1.00 92.81 248 THR A CA 1
ATOM 1997 C C . THR A 1 248 ? 5.305 -2.453 -19.793 1.00 92.81 248 THR A C 1
ATOM 1999 O O . THR A 1 248 ? 5.834 -2.050 -20.832 1.00 92.81 248 THR A O 1
ATOM 2002 N N . LYS A 1 249 ? 4.272 -3.293 -19.791 1.00 91.31 249 LYS A N 1
ATOM 2003 C CA . LYS A 1 249 ? 3.562 -3.669 -21.015 1.00 91.31 249 LYS A CA 1
ATOM 2004 C C . LYS A 1 249 ? 2.884 -2.433 -21.636 1.00 91.31 249 LYS A C 1
ATOM 2006 O O . LYS A 1 249 ? 2.530 -1.499 -20.911 1.00 91.31 249 LYS A O 1
ATOM 2011 N N . PRO A 1 250 ? 2.702 -2.390 -22.969 1.00 83.44 250 PRO A N 1
ATOM 2012 C CA . PRO A 1 250 ? 2.012 -1.284 -23.623 1.00 83.44 250 PRO A CA 1
ATOM 2013 C C . PRO A 1 250 ? 0.592 -1.105 -23.076 1.00 83.44 250 PRO A C 1
ATOM 2015 O O . PRO A 1 250 ? -0.173 -2.065 -22.985 1.00 83.44 250 PRO A O 1
ATOM 2018 N N . ASN A 1 251 ? 0.218 0.135 -22.753 1.00 75.62 251 ASN A N 1
ATOM 2019 C CA . ASN A 1 251 ? -1.148 0.442 -22.335 1.00 75.62 251 ASN A CA 1
ATOM 2020 C C . ASN A 1 251 ? -2.127 0.206 -23.492 1.00 75.62 251 ASN A C 1
ATOM 2022 O O . ASN A 1 251 ? -1.871 0.602 -24.631 1.00 75.62 251 ASN A O 1
ATOM 2026 N N . THR A 1 252 ? -3.303 -0.338 -23.186 1.00 71.00 252 THR A N 1
ATOM 2027 C CA . THR A 1 252 ? -4.418 -0.332 -24.139 1.00 71.00 252 THR A CA 1
ATOM 2028 C C . THR A 1 252 ? -5.152 1.013 -24.082 1.00 71.00 252 THR A C 1
ATOM 2030 O O . THR A 1 252 ? -5.259 1.638 -23.027 1.00 71.00 252 THR A O 1
ATOM 2033 N N . ALA A 1 253 ? -5.693 1.482 -25.213 1.00 63.66 253 ALA A N 1
ATOM 2034 C CA . ALA A 1 253 ? -6.332 2.804 -25.308 1.00 63.66 253 ALA A CA 1
ATOM 2035 C C . ALA A 1 253 ? -7.534 2.999 -24.355 1.00 63.66 253 ALA A C 1
ATOM 2037 O O . ALA A 1 253 ? -7.907 4.133 -24.053 1.00 63.66 253 ALA A O 1
ATOM 2038 N N . PHE A 1 254 ? -8.129 1.901 -23.882 1.00 69.00 254 PHE A N 1
ATOM 2039 C CA . PHE A 1 254 ? -9.341 1.876 -23.060 1.00 69.00 254 PHE A CA 1
ATOM 2040 C C . PHE A 1 254 ? -9.092 1.503 -21.595 1.00 69.00 254 PHE A C 1
ATOM 2042 O O . PHE A 1 254 ? -10.039 1.150 -20.890 1.00 69.00 254 PHE A O 1
ATOM 2049 N N . GLN A 1 255 ? -7.842 1.582 -21.145 1.00 80.94 255 GLN A N 1
ATOM 2050 C CA . GLN A 1 255 ? -7.461 1.374 -19.756 1.00 80.94 255 GLN A CA 1
ATOM 2051 C C . GLN A 1 255 ? -6.814 2.627 -19.179 1.00 80.94 255 GLN A C 1
ATOM 2053 O O . GLN A 1 255 ? -6.220 3.453 -19.880 1.00 80.94 255 GLN A O 1
ATOM 2058 N N . GLU A 1 256 ? -6.962 2.762 -17.871 1.00 86.19 256 GLU A N 1
ATOM 2059 C CA . GLU A 1 256 ? -6.204 3.714 -17.090 1.00 86.19 256 GLU A CA 1
ATOM 2060 C C . GLU A 1 256 ? -4.699 3.428 -17.233 1.00 86.19 256 GLU A C 1
ATOM 2062 O O . GLU A 1 256 ? -4.279 2.290 -17.011 1.00 86.19 256 GLU A O 1
ATOM 2067 N N . PRO A 1 257 ? -3.879 4.423 -17.617 1.00 86.12 257 PRO A N 1
ATOM 2068 C CA . PRO A 1 257 ? -2.450 4.206 -17.760 1.00 86.12 257 PRO A CA 1
ATOM 2069 C C . PRO A 1 257 ? -1.789 3.901 -16.413 1.00 86.12 257 PRO A C 1
ATOM 2071 O O . PRO A 1 257 ? -2.210 4.395 -15.365 1.00 86.12 257 PRO A O 1
ATOM 2074 N N . LEU A 1 258 ? -0.717 3.109 -16.445 1.00 90.19 258 LEU A N 1
ATOM 2075 C CA . LEU A 1 258 ? 0.128 2.896 -15.273 1.00 90.19 258 LEU A CA 1
ATOM 2076 C C . LEU A 1 258 ? 0.920 4.158 -14.926 1.00 90.19 258 LEU A C 1
ATOM 2078 O O . LEU A 1 258 ? 1.557 4.764 -15.791 1.00 90.19 258 LEU A O 1
ATOM 2082 N N . LEU A 1 259 ? 0.935 4.508 -13.642 1.00 93.06 259 LEU A N 1
ATOM 2083 C CA . LEU A 1 259 ? 1.825 5.522 -13.099 1.00 93.06 259 LEU A CA 1
ATOM 2084 C C . LEU A 1 259 ? 3.088 4.835 -12.570 1.00 93.06 259 LEU A C 1
ATOM 2086 O O . LEU A 1 259 ? 3.086 4.259 -11.484 1.00 93.06 259 LEU A O 1
ATOM 2090 N N . VAL A 1 260 ? 4.152 4.864 -13.371 1.00 93.25 260 VAL A N 1
ATOM 2091 C CA . VAL A 1 260 ? 5.416 4.182 -13.067 1.00 93.25 260 VAL A CA 1
ATOM 2092 C C . VAL A 1 260 ? 6.546 5.186 -12.912 1.00 93.25 260 VAL A C 1
ATOM 2094 O O . VAL A 1 260 ? 6.718 6.090 -13.731 1.00 93.25 260 VAL A O 1
ATOM 2097 N N . HIS A 1 261 ? 7.334 4.978 -11.866 1.00 91.88 261 HIS A N 1
ATOM 2098 C CA . HIS A 1 261 ? 8.413 5.838 -11.421 1.00 91.88 261 HIS A CA 1
ATOM 2099 C C . HIS A 1 261 ? 9.735 5.070 -11.439 1.00 91.88 261 HIS A C 1
ATOM 2101 O O . HIS A 1 261 ? 9.995 4.238 -10.578 1.00 91.88 261 HIS A O 1
ATOM 2107 N N . ASN A 1 262 ? 10.578 5.331 -12.435 1.00 80.69 262 ASN A N 1
ATOM 2108 C CA . ASN A 1 262 ? 11.784 4.544 -12.725 1.00 80.69 262 ASN A CA 1
ATOM 2109 C C . ASN A 1 262 ? 13.104 5.255 -12.368 1.00 80.69 262 ASN A C 1
ATOM 2111 O O . ASN A 1 262 ? 14.161 4.910 -12.899 1.00 80.69 262 ASN A O 1
ATOM 2115 N N . LYS A 1 263 ? 13.058 6.278 -11.510 1.00 80.50 263 LYS A N 1
ATOM 2116 C CA . LYS A 1 263 ? 14.220 7.116 -11.189 1.00 80.50 263 LYS A CA 1
ATOM 2117 C C . LYS A 1 263 ? 14.798 6.742 -9.830 1.00 80.50 263 LYS A C 1
ATOM 2119 O O . LYS A 1 263 ? 14.120 6.897 -8.826 1.00 80.50 263 LYS A O 1
ATOM 2124 N N . ALA A 1 264 ? 16.050 6.276 -9.819 1.00 83.62 264 ALA A N 1
ATOM 2125 C CA . ALA A 1 264 ? 16.874 6.099 -8.616 1.00 83.62 264 ALA A CA 1
ATOM 2126 C C . ALA A 1 264 ? 16.132 5.457 -7.423 1.00 83.62 264 ALA A C 1
ATOM 2128 O O . ALA A 1 264 ? 16.116 6.010 -6.327 1.00 83.62 264 ALA A O 1
ATOM 2129 N N . ILE A 1 265 ? 15.482 4.313 -7.653 1.00 93.69 265 ILE A N 1
ATOM 2130 C CA . ILE A 1 265 ? 14.728 3.614 -6.610 1.00 93.69 265 ILE A CA 1
ATOM 2131 C C . ILE A 1 265 ? 15.686 2.706 -5.806 1.00 93.69 265 ILE A C 1
ATOM 2133 O O . ILE A 1 265 ? 16.361 1.876 -6.419 1.00 93.69 265 ILE A O 1
ATOM 2137 N N . PRO A 1 266 ? 15.767 2.857 -4.469 1.00 94.38 266 PRO A N 1
ATOM 2138 C CA . PRO A 1 266 ? 16.658 2.080 -3.601 1.00 94.38 266 PRO A CA 1
ATOM 2139 C C . PRO A 1 266 ? 16.223 0.616 -3.444 1.00 94.38 266 PRO A C 1
ATOM 2141 O O . PRO A 1 266 ? 15.030 0.300 -3.469 1.00 94.38 266 PRO A O 1
ATOM 2144 N N . ASP A 1 267 ? 17.179 -0.279 -3.197 1.00 95.12 267 ASP A N 1
ATOM 2145 C CA . ASP A 1 267 ? 16.900 -1.687 -2.883 1.00 95.12 267 ASP A CA 1
ATOM 2146 C C . ASP A 1 267 ? 16.872 -1.910 -1.363 1.00 95.12 267 ASP A C 1
ATOM 2148 O O . ASP A 1 267 ? 17.905 -1.860 -0.687 1.00 95.12 267 ASP A O 1
ATOM 2152 N N . GLY A 1 268 ? 15.683 -2.222 -0.839 1.00 93.75 268 GLY A N 1
ATOM 2153 C CA . GLY A 1 268 ? 15.415 -2.470 0.578 1.00 93.75 268 GLY A CA 1
ATOM 2154 C C . GLY A 1 268 ? 16.210 -3.633 1.175 1.00 93.75 268 GLY A C 1
ATOM 2155 O O . GLY A 1 268 ? 16.306 -3.763 2.394 1.00 93.75 268 GLY A O 1
ATOM 2156 N N . LEU A 1 269 ? 16.823 -4.475 0.335 1.00 93.75 269 LEU A N 1
ATOM 2157 C CA . LEU A 1 269 ? 17.757 -5.499 0.786 1.00 93.75 269 LEU A CA 1
ATOM 2158 C C . LEU A 1 269 ? 19.034 -4.891 1.397 1.00 93.75 269 LEU A C 1
ATOM 2160 O O . LEU A 1 269 ? 19.596 -5.474 2.327 1.00 93.75 269 LEU A O 1
ATOM 2164 N N . ARG A 1 270 ? 19.504 -3.747 0.877 1.00 90.25 270 ARG A N 1
ATOM 2165 C CA . ARG A 1 270 ? 20.833 -3.168 1.170 1.00 90.25 270 ARG A CA 1
ATOM 2166 C C . ARG A 1 270 ? 20.790 -1.861 1.952 1.00 90.25 270 ARG A C 1
ATOM 2168 O O . ARG A 1 270 ? 21.783 -1.507 2.587 1.00 90.25 270 ARG A O 1
ATOM 2175 N N . GLU A 1 271 ? 19.672 -1.156 1.902 1.00 90.88 271 GLU A N 1
ATOM 2176 C CA . GLU A 1 271 ? 19.473 0.124 2.574 1.00 90.88 271 GLU A CA 1
ATOM 2177 C C . GLU A 1 271 ? 18.022 0.288 3.024 1.00 90.88 271 GLU A C 1
ATOM 2179 O O . GLU A 1 271 ? 17.125 -0.409 2.555 1.00 90.88 271 GLU A O 1
ATOM 2184 N N . ARG A 1 272 ? 17.773 1.200 3.968 1.00 91.56 272 ARG A N 1
ATOM 2185 C CA . ARG A 1 272 ? 16.416 1.478 4.434 1.00 91.56 272 ARG A CA 1
ATOM 2186 C C . ARG A 1 272 ? 15.761 2.389 3.413 1.00 91.56 272 ARG A C 1
ATOM 2188 O O . ARG A 1 272 ? 16.305 3.439 3.089 1.00 91.56 272 ARG A O 1
ATOM 2195 N N . VAL A 1 273 ? 14.575 2.021 2.953 1.00 95.62 273 VAL A N 1
ATOM 2196 C CA . VAL A 1 273 ? 13.780 2.891 2.086 1.00 95.62 273 VAL A CA 1
ATOM 2197 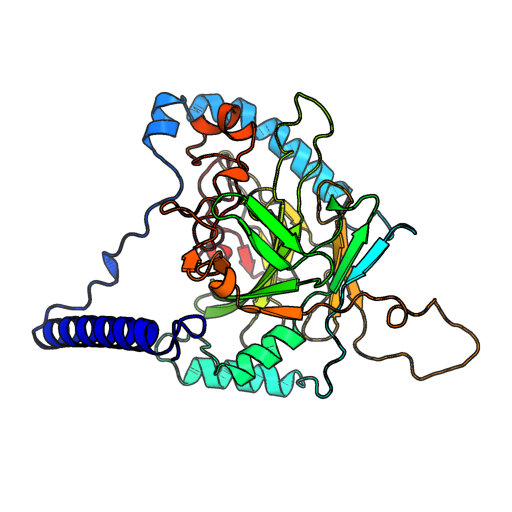C C . VAL A 1 273 ? 13.079 3.942 2.932 1.00 95.62 273 VAL A C 1
ATOM 2199 O O . VAL A 1 273 ? 12.384 3.595 3.882 1.00 95.62 273 VAL A O 1
ATOM 2202 N N . ILE A 1 274 ? 13.227 5.213 2.578 1.00 96.19 274 ILE A N 1
ATOM 2203 C CA . ILE A 1 274 ? 12.459 6.320 3.140 1.00 96.19 274 ILE A CA 1
ATOM 2204 C C . ILE A 1 274 ? 11.454 6.810 2.103 1.00 96.19 274 ILE A C 1
ATOM 2206 O O . ILE A 1 274 ? 11.837 7.259 1.021 1.00 96.19 274 ILE A O 1
ATOM 2210 N N . VAL A 1 275 ? 10.172 6.754 2.452 1.00 97.38 275 VAL A N 1
ATOM 2211 C CA . VAL A 1 275 ? 9.067 7.240 1.625 1.00 97.38 275 VAL A CA 1
ATOM 2212 C C . VAL A 1 275 ? 8.688 8.645 2.084 1.00 97.38 275 VAL A C 1
ATOM 2214 O O . VAL A 1 275 ? 8.306 8.863 3.235 1.00 97.38 275 VAL A O 1
ATOM 2217 N N . GLN A 1 276 ? 8.815 9.614 1.183 1.00 96.69 276 GLN A N 1
ATOM 2218 C CA . GLN A 1 276 ? 8.533 11.018 1.451 1.00 96.69 276 GLN A CA 1
ATOM 2219 C C . GLN A 1 276 ? 7.108 11.376 1.034 1.00 96.69 276 GLN A C 1
ATOM 2221 O O . GLN A 1 276 ? 6.733 11.177 -0.125 1.00 96.69 276 GLN A O 1
ATOM 2226 N N . LEU A 1 277 ? 6.348 11.950 1.967 1.00 97.56 277 LEU A N 1
ATOM 2227 C CA . LEU A 1 277 ? 4.946 12.311 1.799 1.00 97.56 277 LEU A CA 1
ATOM 2228 C C . LEU A 1 277 ? 4.723 13.819 1.926 1.00 97.56 277 LEU A C 1
ATOM 2230 O O . LEU A 1 277 ? 5.353 14.499 2.740 1.00 97.56 277 LEU A O 1
ATOM 2234 N N . THR A 1 278 ? 3.788 14.335 1.134 1.00 96.50 278 THR A N 1
ATOM 2235 C CA . THR A 1 278 ? 3.294 15.712 1.261 1.00 96.50 278 THR A CA 1
ATOM 2236 C C . THR A 1 278 ? 2.371 15.874 2.467 1.00 96.50 278 THR A C 1
ATOM 2238 O O . THR A 1 278 ? 1.674 14.939 2.862 1.00 96.50 278 THR A O 1
ATOM 2241 N N . HIS A 1 279 ? 2.295 17.096 2.997 1.00 96.38 279 HIS A N 1
ATOM 2242 C CA . HIS A 1 279 ? 1.250 17.473 3.946 1.00 96.38 279 HIS A CA 1
ATOM 2243 C C . HIS A 1 279 ? -0.127 17.408 3.274 1.00 96.38 279 HIS A C 1
ATOM 2245 O O . HIS A 1 279 ? -0.267 17.625 2.066 1.00 96.38 279 HIS A O 1
ATOM 2251 N N . SER A 1 280 ? -1.155 17.171 4.081 1.00 95.75 280 SER A N 1
ATOM 2252 C CA . SER A 1 280 ? -2.580 17.149 3.754 1.00 95.75 280 SER A CA 1
ATOM 2253 C C . SER A 1 280 ? -3.032 16.056 2.791 1.00 95.75 280 SER A C 1
ATOM 2255 O O . SER A 1 280 ? -4.024 15.403 3.085 1.00 95.75 280 SER A O 1
ATOM 2257 N N . THR A 1 281 ? -2.367 15.854 1.650 1.00 95.31 281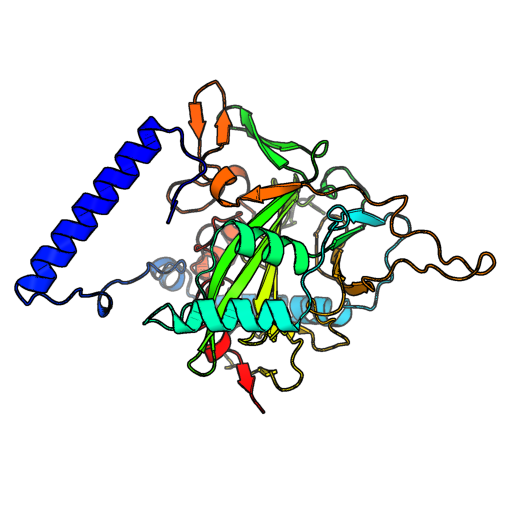 THR A N 1
ATOM 2258 C CA . THR A 1 281 ? -2.749 14.832 0.658 1.00 95.31 281 THR A CA 1
ATOM 2259 C C . THR A 1 281 ? -2.036 13.500 0.854 1.00 95.31 281 THR A C 1
ATOM 2261 O O . THR A 1 281 ? -2.439 12.519 0.230 1.00 95.31 281 THR A O 1
ATOM 2264 N N . HIS A 1 282 ? -0.968 13.477 1.659 1.00 96.88 282 HIS A N 1
ATOM 2265 C CA . HIS A 1 282 ? -0.136 12.299 1.920 1.00 96.88 282 HIS A CA 1
ATOM 2266 C C . HIS A 1 282 ? 0.352 11.615 0.634 1.00 96.88 282 HIS A C 1
ATOM 2268 O O . HIS A 1 282 ? 0.433 10.394 0.535 1.00 96.88 282 HIS A O 1
ATOM 2274 N N . SER A 1 283 ? 0.654 12.419 -0.387 1.00 95.50 283 SER A N 1
ATOM 2275 C CA . SER A 1 283 ? 1.102 11.943 -1.691 1.00 95.50 283 SER A CA 1
ATOM 2276 C C . SER A 1 283 ? 2.573 11.555 -1.641 1.00 95.50 283 SER A C 1
ATOM 2278 O O . SER A 1 283 ? 3.386 12.327 -1.133 1.00 95.50 283 SER A O 1
ATOM 2280 N N . VAL A 1 284 ? 2.936 10.415 -2.235 1.00 96.25 284 VAL A N 1
ATOM 2281 C CA . VAL A 1 284 ? 4.347 10.032 -2.384 1.00 96.25 284 VAL A CA 1
ATOM 2282 C C . VAL A 1 284 ? 5.03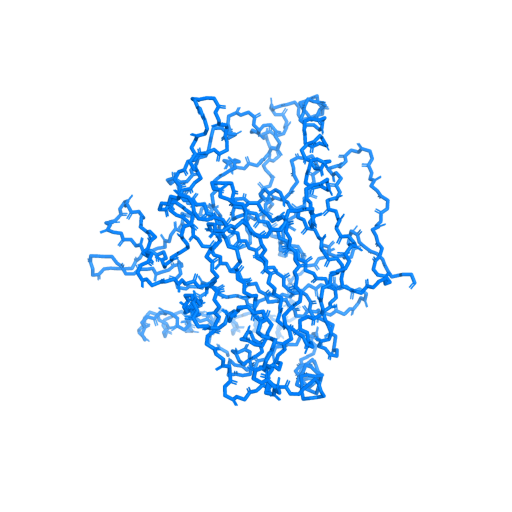0 10.961 -3.384 1.00 96.25 284 VAL A C 1
ATOM 2284 O O . VAL A 1 284 ? 4.662 11.011 -4.559 1.00 96.25 284 VAL A O 1
ATOM 2287 N N . VAL A 1 285 ? 6.043 11.684 -2.910 1.00 94.88 285 VAL A N 1
ATOM 2288 C CA . VAL A 1 285 ? 6.847 12.627 -3.707 1.00 94.88 285 VAL A CA 1
ATOM 2289 C C . VAL A 1 285 ? 8.338 12.315 -3.677 1.00 94.88 285 VAL A C 1
ATOM 2291 O O . VAL A 1 285 ? 9.108 12.948 -4.392 1.00 94.88 285 VAL A O 1
ATOM 2294 N N . GLY A 1 286 ? 8.766 11.306 -2.923 1.00 94.25 286 GLY A N 1
ATOM 2295 C CA . GLY A 1 286 ? 10.152 10.853 -2.918 1.00 94.25 286 GLY A CA 1
ATOM 2296 C C . GLY A 1 286 ? 10.286 9.446 -2.359 1.00 94.25 286 GLY A C 1
ATOM 2297 O O . GLY A 1 286 ? 9.523 9.039 -1.486 1.00 94.25 286 GLY A O 1
ATOM 2298 N N . VAL A 1 287 ? 11.262 8.712 -2.881 1.00 95.38 287 VAL A N 1
ATOM 2299 C CA . VAL A 1 287 ? 11.671 7.395 -2.392 1.00 95.38 287 VAL A CA 1
ATOM 2300 C C . VAL A 1 287 ? 13.190 7.414 -2.378 1.00 95.38 287 VAL A C 1
ATOM 2302 O O . VAL A 1 287 ? 13.805 7.565 -3.435 1.00 95.38 287 VAL A O 1
ATOM 2305 N N . HIS A 1 288 ? 13.772 7.335 -1.185 1.00 92.69 288 HIS A N 1
ATOM 2306 C CA . HIS A 1 288 ? 15.199 7.565 -0.958 1.00 92.69 288 HIS A CA 1
ATOM 2307 C C . HIS A 1 288 ? 15.815 6.415 -0.171 1.00 92.69 288 HIS A C 1
ATOM 2309 O O . HIS A 1 288 ? 15.158 5.820 0.679 1.00 92.69 288 HIS A O 1
ATOM 2315 N N . GLY A 1 289 ? 17.077 6.106 -0.450 1.00 92.19 289 GLY A N 1
ATOM 2316 C CA . GLY A 1 289 ? 17.853 5.147 0.326 1.00 92.19 289 GLY A CA 1
ATOM 2317 C C . GLY A 1 289 ? 18.521 5.809 1.529 1.00 92.19 289 GLY A C 1
ATOM 2318 O O . GLY A 1 289 ? 19.089 6.895 1.415 1.00 92.19 289 GLY A O 1
ATOM 2319 N N . GLN A 1 290 ? 18.460 5.160 2.687 1.00 89.19 290 GLN A N 1
ATOM 2320 C CA . GLN A 1 290 ? 19.233 5.505 3.874 1.00 89.19 290 GLN A CA 1
ATOM 2321 C C . GLN A 1 290 ? 20.115 4.310 4.238 1.00 89.19 290 GLN A C 1
ATOM 2323 O O . GLN A 1 290 ? 19.618 3.235 4.581 1.00 89.19 290 GLN A O 1
ATOM 2328 N N . SER A 1 291 ? 21.435 4.504 4.173 1.00 83.25 291 SER A N 1
ATOM 2329 C CA . SER A 1 291 ? 22.407 3.464 4.516 1.00 83.25 291 SER A CA 1
ATOM 2330 C C . SER A 1 291 ? 22.123 2.876 5.896 1.00 83.25 291 SER A C 1
ATOM 2332 O O . SER A 1 291 ? 21.861 3.593 6.860 1.00 83.25 291 SER A O 1
ATOM 2334 N N . PHE A 1 292 ? 22.229 1.553 6.002 1.00 73.69 292 PHE A N 1
ATOM 2335 C CA . PHE A 1 292 ? 22.114 0.853 7.277 1.00 73.69 292 PHE A CA 1
ATOM 2336 C C . PHE A 1 292 ? 23.300 1.097 8.220 1.00 73.69 292 PHE A C 1
ATOM 2338 O O . PHE A 1 292 ? 23.228 0.708 9.380 1.00 73.69 292 PHE A O 1
ATOM 2345 N N . ARG A 1 293 ? 24.396 1.698 7.740 1.00 61.81 293 ARG A N 1
ATOM 2346 C CA . ARG A 1 293 ? 25.544 2.059 8.575 1.00 61.81 293 ARG A CA 1
ATOM 2347 C C . ARG A 1 293 ? 25.312 3.443 9.176 1.00 61.81 293 ARG A C 1
ATOM 2349 O O . ARG A 1 293 ? 25.312 4.428 8.442 1.00 61.81 293 ARG A O 1
ATOM 2356 N N . VAL A 1 294 ? 25.189 3.524 10.502 1.00 50.84 294 VAL A N 1
ATOM 2357 C CA . VAL A 1 294 ? 25.493 4.763 11.231 1.00 50.84 294 VAL A CA 1
ATOM 2358 C C . VAL A 1 294 ? 26.919 5.152 10.844 1.00 50.84 294 VAL A C 1
ATOM 2360 O O . VAL A 1 294 ? 27.816 4.310 10.896 1.00 50.84 294 VAL A O 1
ATOM 2363 N N . ALA A 1 295 ? 27.130 6.390 10.405 1.00 38.72 295 ALA A N 1
ATOM 2364 C CA . ALA A 1 295 ? 28.464 6.926 10.174 1.00 38.72 295 ALA A CA 1
ATOM 2365 C C . ALA A 1 295 ? 29.239 6.943 11.504 1.00 38.72 295 ALA A C 1
ATOM 2367 O O . ALA A 1 295 ? 29.231 7.927 12.235 1.00 38.72 295 ALA A O 1
ATOM 2368 N N . GLN A 1 296 ? 29.885 5.831 11.847 1.00 38.34 296 GLN A N 1
ATOM 2369 C CA . GLN A 1 296 ? 31.029 5.826 12.745 1.00 38.34 296 GLN A CA 1
ATOM 2370 C C . GLN A 1 296 ? 32.251 6.205 11.910 1.00 38.34 296 GLN A C 1
ATOM 2372 O O . GLN A 1 296 ? 32.963 5.314 11.471 1.00 38.34 296 GLN A O 1
ATOM 2377 N N . THR A 1 297 ? 32.444 7.498 11.644 1.00 37.56 297 THR A N 1
ATOM 2378 C CA . THR A 1 297 ? 33.754 8.100 11.327 1.00 37.56 297 THR A CA 1
ATOM 2379 C C . THR A 1 297 ? 33.631 9.624 11.239 1.00 37.56 297 THR A C 1
ATOM 2381 O O . THR A 1 297 ? 32.818 10.136 10.474 1.00 37.56 297 THR A O 1
ATOM 2384 N N . ASP A 1 298 ? 34.499 10.278 12.010 1.00 34.38 298 ASP A N 1
ATOM 2385 C CA . ASP A 1 298 ? 34.965 11.668 11.990 1.00 34.38 298 ASP A CA 1
ATOM 2386 C C . ASP A 1 298 ? 34.045 12.804 12.474 1.00 34.38 298 ASP A C 1
ATOM 2388 O O . ASP A 1 298 ? 32.996 13.137 11.929 1.00 34.38 298 ASP A O 1
ATOM 2392 N N . SER A 1 299 ? 34.528 13.448 13.537 1.00 39.06 299 SER A N 1
ATOM 2393 C CA . SER A 1 299 ? 33.903 14.494 14.342 1.00 39.06 299 SER A CA 1
ATOM 2394 C C . SER A 1 299 ? 33.755 15.864 13.672 1.00 39.06 299 SER A C 1
ATOM 2396 O O . SER A 1 299 ? 33.233 16.757 14.326 1.00 39.06 299 SER A O 1
ATOM 2398 N N . ASP A 1 300 ? 34.136 16.052 12.405 1.00 40.25 300 ASP A N 1
ATOM 2399 C CA . ASP A 1 300 ? 34.241 17.401 11.810 1.00 40.25 300 ASP A CA 1
ATOM 2400 C C . ASP A 1 300 ? 33.438 17.637 10.522 1.00 40.25 300 ASP A C 1
ATOM 2402 O O . ASP A 1 300 ? 33.579 18.666 9.865 1.00 40.25 300 ASP A O 1
ATOM 2406 N N . SER A 1 301 ? 32.519 16.742 10.154 1.00 37.34 301 SER A N 1
ATOM 2407 C CA . SER A 1 301 ? 31.547 17.036 9.086 1.00 37.34 301 SER A CA 1
ATOM 2408 C C . SER A 1 301 ? 30.246 16.252 9.260 1.00 37.34 301 SER A C 1
ATOM 2410 O O . SER A 1 301 ? 29.951 15.299 8.548 1.00 37.34 301 SER A O 1
ATOM 2412 N N . ARG A 1 302 ? 29.429 16.674 10.233 1.00 32.28 302 ARG A N 1
ATOM 2413 C CA . ARG A 1 302 ? 28.053 16.185 10.418 1.00 32.28 302 ARG A CA 1
ATOM 2414 C C . ARG A 1 302 ? 27.117 16.824 9.373 1.00 32.28 302 ARG A C 1
ATOM 2416 O O . ARG A 1 302 ? 26.821 18.011 9.503 1.00 32.28 302 ARG A O 1
ATOM 2423 N N . PRO A 1 303 ? 26.528 16.083 8.417 1.00 34.62 303 PRO A N 1
ATOM 2424 C CA . PRO A 1 303 ? 25.139 16.345 8.078 1.00 34.62 303 PRO A CA 1
ATOM 2425 C C . PRO A 1 303 ? 24.299 15.948 9.302 1.00 34.62 303 PRO A C 1
ATOM 2427 O O . PRO A 1 303 ? 24.530 14.902 9.912 1.00 34.62 303 PRO A O 1
ATOM 2430 N N . ALA A 1 304 ? 23.392 16.831 9.715 1.00 38.22 304 ALA A N 1
ATOM 2431 C CA . ALA A 1 304 ? 22.590 16.678 10.923 1.00 38.22 304 ALA A CA 1
ATOM 2432 C C . ALA A 1 304 ? 21.950 15.279 11.040 1.00 38.22 304 ALA A C 1
ATOM 2434 O O . ALA A 1 304 ? 21.504 14.672 10.065 1.00 38.22 304 ALA A O 1
ATOM 2435 N N . SER A 1 305 ? 21.949 14.784 12.272 1.00 41.34 305 SER A N 1
ATOM 2436 C CA . SER A 1 305 ? 21.533 13.463 12.720 1.00 41.34 305 SER A CA 1
ATOM 2437 C C . SER A 1 305 ? 20.112 13.097 12.276 1.00 41.34 305 SER A C 1
ATOM 2439 O O . SER A 1 305 ? 19.128 13.640 12.764 1.00 41.34 305 SER A O 1
ATOM 2441 N N . SER A 1 306 ? 19.986 12.098 11.399 1.00 48.69 306 SER A N 1
ATOM 2442 C CA . SER A 1 306 ? 18.682 11.526 11.018 1.00 48.69 306 SER A CA 1
ATOM 2443 C C . SER A 1 306 ? 18.098 10.571 12.073 1.00 48.69 306 SER A C 1
ATOM 2445 O O . SER A 1 306 ? 16.906 10.283 12.019 1.00 48.69 306 SER A O 1
ATOM 2447 N N . ASN A 1 307 ? 18.891 10.139 13.065 1.00 48.72 307 ASN A N 1
ATOM 2448 C CA . ASN A 1 307 ? 18.438 9.228 14.128 1.00 48.72 307 ASN A CA 1
ATOM 2449 C C . ASN A 1 307 ? 18.108 9.915 15.472 1.00 48.72 307 ASN A C 1
ATOM 2451 O O . ASN A 1 307 ? 17.390 9.329 16.271 1.00 48.72 307 ASN A O 1
ATOM 2455 N N . GLU A 1 308 ? 18.576 11.140 15.752 1.00 49.88 308 GLU A N 1
ATOM 2456 C CA . GLU A 1 308 ? 18.342 11.794 17.064 1.00 49.88 308 GLU A CA 1
ATOM 2457 C C . GLU A 1 308 ? 17.009 12.566 17.140 1.00 49.88 308 GLU A C 1
ATOM 2459 O O . GLU A 1 308 ? 16.612 13.010 18.212 1.00 49.88 308 GLU A O 1
ATOM 2464 N N . SER A 1 309 ? 16.293 12.737 16.023 1.00 70.88 309 SER A N 1
ATOM 2465 C CA . SER A 1 309 ? 15.001 13.453 15.973 1.00 70.88 309 SER A CA 1
ATOM 2466 C C . SER A 1 309 ? 13.887 12.674 15.266 1.00 70.88 309 SER A C 1
ATOM 2468 O O . SER A 1 309 ? 12.845 13.245 14.941 1.00 70.88 309 SER A O 1
ATOM 2470 N N . SER A 1 310 ? 14.084 11.375 15.012 1.00 87.69 310 SER A N 1
ATOM 2471 C CA . SER A 1 310 ? 13.031 10.524 14.456 1.00 87.69 310 SER A CA 1
ATOM 2472 C C . SER A 1 310 ? 12.047 10.086 15.535 1.00 87.69 310 SER A C 1
ATOM 2474 O O . SER A 1 310 ? 12.444 9.696 16.633 1.00 87.69 310 SER A O 1
ATOM 2476 N N . VAL A 1 311 ? 10.765 10.078 15.196 1.00 93.50 311 VAL A N 1
ATOM 2477 C CA . VAL A 1 311 ? 9.702 9.536 16.034 1.00 93.50 311 VAL A CA 1
ATOM 2478 C C . VAL A 1 311 ? 9.640 8.014 15.829 1.00 93.50 311 VAL A C 1
ATOM 2480 O O . VAL A 1 311 ? 9.529 7.566 14.683 1.00 93.50 311 VAL A O 1
ATOM 2483 N N . PRO A 1 312 ? 9.724 7.198 16.895 1.00 93.62 312 PRO A N 1
ATOM 2484 C CA . PRO A 1 312 ? 9.689 5.748 16.757 1.00 93.62 312 PRO A CA 1
ATOM 2485 C C . PRO A 1 312 ? 8.304 5.266 16.310 1.00 93.62 312 PRO A C 1
ATOM 2487 O O . PRO A 1 312 ? 7.280 5.721 16.820 1.00 93.62 312 PRO A O 1
ATOM 2490 N N . LEU A 1 313 ? 8.284 4.320 15.372 1.00 94.50 313 LEU A N 1
ATOM 2491 C CA . LEU A 1 313 ? 7.089 3.597 14.945 1.00 94.50 313 LEU A CA 1
ATOM 2492 C C . LEU A 1 313 ? 6.966 2.260 15.666 1.00 94.50 313 LEU A C 1
ATOM 2494 O O . LEU A 1 313 ? 7.956 1.551 15.863 1.00 94.50 313 LEU A O 1
ATOM 2498 N N . VAL A 1 314 ? 5.727 1.880 15.964 1.00 94.62 314 VAL A N 1
ATOM 2499 C CA . VAL A 1 314 ? 5.384 0.552 16.476 1.00 94.62 314 VAL A CA 1
ATOM 2500 C C . VAL A 1 314 ? 4.735 -0.273 15.366 1.00 94.62 314 VAL A C 1
ATOM 2502 O O . VAL A 1 314 ? 3.811 0.192 14.694 1.00 94.62 314 VAL A O 1
ATOM 2505 N N . LEU A 1 315 ? 5.229 -1.498 15.163 1.00 95.19 315 LEU A N 1
ATOM 2506 C CA . LEU A 1 315 ? 4.618 -2.448 14.234 1.00 95.19 315 LEU A CA 1
ATOM 2507 C C . LEU A 1 315 ? 3.402 -3.124 14.864 1.00 95.19 315 LEU A C 1
ATOM 2509 O O . LEU A 1 315 ? 3.482 -3.624 15.983 1.00 95.19 315 LEU A O 1
ATOM 2513 N N . HIS A 1 316 ? 2.321 -3.198 14.098 1.00 96.06 316 HIS A N 1
ATOM 2514 C CA . HIS A 1 316 ? 1.093 -3.908 14.451 1.00 96.06 316 HIS A CA 1
ATOM 2515 C C . HIS A 1 316 ? 0.696 -4.891 13.350 1.00 96.06 316 HIS A C 1
ATOM 2517 O O . HIS A 1 316 ? 0.989 -4.666 12.175 1.00 96.06 316 HIS A O 1
ATOM 2523 N N . ASP A 1 317 ? -0.014 -5.960 13.704 1.00 94.81 317 ASP A N 1
ATOM 2524 C CA . ASP A 1 317 ? -0.623 -6.832 12.696 1.00 94.81 317 ASP A CA 1
ATOM 2525 C C . ASP A 1 317 ? -1.829 -6.103 12.087 1.00 94.81 317 ASP A C 1
ATOM 2527 O O . ASP A 1 317 ? -2.698 -5.607 12.809 1.00 94.81 317 ASP A O 1
ATOM 2531 N N . TYR A 1 318 ? -1.914 -6.024 10.757 1.00 96.12 318 TYR A N 1
ATOM 2532 C CA . TYR A 1 318 ? -3.060 -5.415 10.077 1.00 96.12 318 TYR A CA 1
ATOM 2533 C C . TYR A 1 318 ? -4.398 -6.041 10.498 1.00 96.12 318 TYR A C 1
ATOM 2535 O O . TYR A 1 318 ? -5.415 -5.354 10.566 1.00 96.12 318 TYR A O 1
ATOM 2543 N N . ASN A 1 319 ? -4.425 -7.325 10.846 1.00 92.44 319 ASN A N 1
ATOM 2544 C CA . ASN A 1 319 ? -5.640 -7.988 11.305 1.00 92.44 319 ASN A CA 1
ATOM 2545 C C . ASN A 1 319 ? -6.162 -7.444 12.646 1.00 92.44 319 ASN A C 1
ATOM 2547 O O . ASN A 1 319 ? -7.339 -7.649 12.940 1.00 92.44 319 ASN A O 1
ATOM 2551 N N . GLU A 1 320 ? -5.368 -6.691 13.423 1.00 93.19 320 GLU A N 1
ATOM 2552 C CA . GLU A 1 320 ? -5.863 -5.985 14.614 1.00 93.19 320 GLU A CA 1
ATOM 2553 C C . GLU A 1 320 ? -7.016 -5.030 14.270 1.00 93.19 320 GLU A C 1
ATOM 2555 O O . GLU A 1 320 ? -7.995 -4.958 15.015 1.00 93.19 320 GLU A O 1
ATOM 2560 N N . VAL A 1 321 ? -6.967 -4.342 13.119 1.00 94.62 321 VAL A N 1
ATOM 2561 C CA . VAL A 1 321 ? -8.023 -3.382 12.738 1.00 94.62 321 VAL A CA 1
ATOM 2562 C C . VAL A 1 321 ? -9.342 -4.056 12.339 1.00 94.62 321 VAL A C 1
ATOM 2564 O O . VAL A 1 321 ? -10.377 -3.399 12.259 1.00 94.62 321 VAL A O 1
ATOM 2567 N N . ARG A 1 322 ? -9.347 -5.379 12.141 1.00 93.75 322 ARG A N 1
ATOM 2568 C CA . ARG A 1 322 ? -10.568 -6.169 11.893 1.00 93.75 322 ARG A CA 1
ATOM 2569 C C . ARG A 1 322 ? -11.307 -6.527 13.182 1.00 93.75 322 ARG A C 1
ATOM 2571 O O . ARG A 1 322 ? -12.420 -7.038 13.129 1.00 93.75 322 ARG A O 1
ATOM 2578 N N . SER A 1 323 ? -10.707 -6.275 14.342 1.00 91.56 323 SER A N 1
ATOM 2579 C CA . SER A 1 323 ? -11.304 -6.582 15.637 1.00 91.56 323 SER A CA 1
ATOM 2580 C C . SER A 1 323 ? -10.677 -5.698 16.712 1.00 91.56 323 SER A C 1
ATOM 2582 O O . SER A 1 323 ? -9.798 -6.132 17.447 1.00 91.56 323 SER A O 1
ATOM 2584 N N . LEU A 1 324 ? -11.105 -4.443 16.809 1.00 91.94 324 LEU A N 1
ATOM 2585 C CA . LEU A 1 324 ? -10.613 -3.475 17.794 1.00 91.94 324 LEU A CA 1
ATOM 2586 C C . LEU A 1 324 ? -11.497 -3.486 19.047 1.00 91.94 324 LEU A C 1
ATOM 2588 O O . LEU A 1 324 ? -12.712 -3.637 18.942 1.00 91.94 324 LEU A O 1
ATOM 2592 N N . SER A 1 325 ? -10.905 -3.310 20.229 1.00 90.69 325 SER A N 1
ATOM 2593 C CA . SER A 1 325 ? -11.666 -3.199 21.482 1.00 90.69 325 SER A CA 1
ATOM 2594 C C . SER A 1 325 ? -12.390 -1.850 21.572 1.00 90.69 325 SER A C 1
ATOM 2596 O O . SER A 1 325 ? -11.798 -0.817 21.262 1.00 90.69 325 SER A O 1
ATOM 2598 N N . VAL A 1 326 ? -13.651 -1.860 22.005 1.00 93.56 326 VAL A N 1
ATOM 2599 C CA . VAL A 1 326 ? -14.474 -0.675 22.287 1.00 93.56 326 VAL A CA 1
ATOM 2600 C C . VAL A 1 326 ? -15.545 -1.040 23.311 1.00 93.56 326 VAL A C 1
ATOM 2602 O O . VAL A 1 326 ? -16.244 -2.026 23.119 1.00 93.56 326 VAL A O 1
ATOM 2605 N N . ASP A 1 327 ? -15.681 -0.288 24.404 1.00 91.75 327 ASP A N 1
ATOM 2606 C CA . ASP A 1 327 ? -16.703 -0.500 25.450 1.00 91.75 327 ASP A CA 1
ATOM 2607 C C . ASP A 1 327 ? -16.847 -1.963 25.929 1.00 91.75 327 ASP A C 1
ATOM 2609 O O . ASP A 1 327 ? -17.949 -2.487 26.078 1.00 91.75 327 ASP A O 1
ATOM 2613 N N . GLY A 1 328 ? -15.724 -2.666 26.120 1.00 87.19 328 GLY A N 1
ATOM 2614 C CA . GLY A 1 328 ? -15.715 -4.063 26.580 1.00 87.19 328 GLY A CA 1
ATOM 2615 C C . GLY A 1 328 ? -16.126 -5.106 25.529 1.00 87.19 328 GLY A C 1
ATOM 2616 O O . GLY A 1 328 ? -16.162 -6.293 25.838 1.00 87.19 328 GLY A O 1
ATOM 2617 N N . ARG A 1 329 ? -16.390 -4.694 24.285 1.00 90.38 329 ARG A N 1
ATOM 2618 C CA . ARG A 1 329 ? -16.645 -5.570 23.130 1.00 90.38 329 ARG A CA 1
ATOM 2619 C C . ARG A 1 329 ? -15.580 -5.377 22.050 1.00 90.38 329 ARG A C 1
ATOM 2621 O O . ARG A 1 329 ? -14.739 -4.485 22.144 1.00 90.38 329 ARG A O 1
ATOM 2628 N N . ARG A 1 330 ? -15.608 -6.209 21.006 1.00 89.44 330 ARG A N 1
ATOM 2629 C CA . ARG A 1 330 ? -14.745 -6.051 19.825 1.00 89.44 330 ARG A CA 1
ATOM 2630 C C . ARG A 1 330 ? -15.557 -5.659 18.598 1.00 89.44 330 ARG A C 1
ATOM 2632 O O . ARG A 1 330 ? -16.674 -6.133 18.415 1.00 89.44 330 ARG A O 1
ATOM 2639 N N . GLN A 1 331 ? -14.995 -4.789 17.767 1.00 91.75 331 GLN A N 1
ATOM 2640 C CA . GLN A 1 331 ? -15.639 -4.262 16.570 1.00 91.75 331 GLN A CA 1
ATOM 2641 C C . GLN A 1 331 ? -14.619 -4.097 15.440 1.00 91.75 331 GLN A C 1
ATOM 2643 O O . GLN A 1 331 ? -13.551 -3.512 15.626 1.00 91.75 331 GLN A O 1
ATOM 2648 N N . SER A 1 332 ? -14.969 -4.586 14.252 1.00 94.62 332 SER A N 1
ATOM 2649 C CA . SER A 1 332 ? -14.198 -4.342 13.030 1.00 94.62 332 SER A CA 1
ATOM 2650 C C . SER A 1 332 ? -14.246 -2.868 12.640 1.00 94.62 332 SER A C 1
ATOM 2652 O O . SER A 1 332 ? -15.285 -2.221 12.767 1.00 94.62 332 SER A O 1
ATOM 2654 N N . LEU A 1 333 ? -13.131 -2.338 12.134 1.00 95.19 333 LEU A N 1
ATOM 2655 C CA . LEU A 1 333 ? -13.088 -1.026 11.486 1.00 95.19 333 LEU A CA 1
ATOM 2656 C C . LEU A 1 333 ? -13.913 -0.995 10.185 1.00 95.19 333 LEU A C 1
ATOM 2658 O O . LEU A 1 333 ? -14.424 0.053 9.786 1.00 95.19 333 LEU A O 1
ATOM 2662 N N . PHE A 1 334 ? -14.033 -2.151 9.533 1.00 96.44 334 PHE A N 1
ATOM 2663 C CA . PHE A 1 334 ? -14.683 -2.334 8.240 1.00 96.44 334 PHE A CA 1
ATOM 2664 C C . PHE A 1 334 ? -16.097 -2.883 8.413 1.00 96.44 334 PHE A C 1
ATOM 2666 O O . PHE A 1 334 ? -16.323 -3.783 9.224 1.00 96.44 334 PHE A O 1
ATOM 2673 N N . ALA A 1 335 ? -17.030 -2.359 7.622 1.00 95.31 335 ALA A N 1
ATOM 2674 C CA . ALA A 1 335 ? -18.355 -2.941 7.446 1.00 95.31 335 ALA A CA 1
ATOM 2675 C C . ALA A 1 335 ? -18.291 -4.205 6.567 1.00 95.31 335 ALA A C 1
ATOM 2677 O O . ALA A 1 335 ? -17.266 -4.484 5.947 1.00 95.31 335 ALA A O 1
ATOM 2678 N N . ASP A 1 336 ? -19.406 -4.929 6.451 1.00 93.38 336 ASP A N 1
ATOM 2679 C CA . ASP A 1 336 ? -19.501 -6.209 5.724 1.00 93.38 336 ASP A CA 1
ATOM 2680 C C . ASP A 1 336 ? -19.099 -6.129 4.241 1.00 93.38 336 ASP A C 1
ATOM 2682 O O . ASP A 1 336 ? -18.745 -7.131 3.627 1.00 93.38 336 ASP A O 1
ATOM 2686 N N . ASN A 1 337 ? -19.142 -4.934 3.649 1.00 92.75 337 ASN A N 1
ATOM 2687 C CA . ASN A 1 337 ? -18.688 -4.678 2.281 1.00 92.75 337 ASN A CA 1
ATOM 2688 C C . ASN A 1 337 ? -17.205 -4.270 2.187 1.00 92.75 337 ASN A C 1
ATOM 2690 O O . ASN A 1 337 ? -16.778 -3.775 1.145 1.00 92.75 337 ASN A O 1
ATOM 2694 N N . GLY A 1 338 ? -16.438 -4.407 3.271 1.00 95.00 338 GLY A N 1
ATOM 2695 C CA . GLY A 1 338 ? -15.017 -4.070 3.330 1.00 95.00 338 GLY A CA 1
ATOM 2696 C C . GLY A 1 338 ? -14.718 -2.568 3.357 1.00 95.00 338 GLY A C 1
ATOM 2697 O O . GLY A 1 338 ? -13.560 -2.186 3.216 1.00 95.00 338 GLY A O 1
ATOM 2698 N N . LEU A 1 339 ? -15.719 -1.694 3.522 1.00 97.19 339 LEU A N 1
ATOM 2699 C CA . LEU A 1 339 ? -15.534 -0.236 3.562 1.00 97.19 339 LEU A CA 1
ATOM 2700 C C . LEU A 1 339 ? -15.560 0.311 4.989 1.00 97.19 339 LEU A C 1
ATOM 2702 O O . LEU A 1 339 ? -16.239 -0.231 5.857 1.00 97.19 339 LEU A O 1
ATOM 2706 N N . ILE A 1 340 ? -14.912 1.458 5.205 1.00 97.31 340 ILE A N 1
ATOM 2707 C CA . ILE A 1 340 ? -15.039 2.248 6.438 1.00 97.31 340 ILE A CA 1
ATOM 2708 C C . ILE A 1 340 ? -16.094 3.352 6.222 1.00 97.31 340 ILE A C 1
ATOM 2710 O O . ILE A 1 340 ? -15.798 4.352 5.554 1.00 97.31 340 ILE A O 1
ATOM 2714 N N . PRO A 1 341 ? -17.321 3.251 6.777 1.00 94.62 341 PRO A N 1
ATOM 2715 C CA . PRO A 1 341 ? -18.431 4.127 6.388 1.00 94.62 341 PRO A CA 1
ATOM 2716 C C . PRO A 1 341 ? -18.246 5.617 6.697 1.00 94.62 341 PRO A C 1
ATOM 2718 O O . PRO A 1 341 ? -18.830 6.453 6.006 1.00 94.62 341 PRO A O 1
ATOM 2721 N N . VAL A 1 342 ? -17.469 5.988 7.714 1.00 94.81 342 VAL A N 1
ATOM 2722 C CA . VAL A 1 342 ? -17.229 7.408 8.045 1.00 94.81 342 VAL A CA 1
ATOM 2723 C C . VAL A 1 342 ? -16.278 8.087 7.053 1.00 94.81 342 VAL A C 1
ATOM 2725 O O . VAL A 1 342 ? -16.368 9.286 6.823 1.00 94.81 342 VAL A O 1
ATOM 2728 N N . SER A 1 343 ? -15.453 7.305 6.352 1.00 96.56 343 SER A N 1
ATOM 2729 C CA . SER A 1 343 ? -14.426 7.819 5.439 1.00 96.56 343 SER A CA 1
ATOM 2730 C C . SER A 1 343 ? -14.927 8.182 4.034 1.00 96.56 343 SER A C 1
ATOM 2732 O O . SER A 1 343 ? -14.145 8.553 3.159 1.00 96.56 343 SER A O 1
ATOM 2734 N N . ARG A 1 344 ? -16.234 8.075 3.768 1.00 96.19 344 ARG A N 1
ATOM 2735 C CA . ARG A 1 344 ? -16.785 8.267 2.419 1.00 96.19 344 ARG A CA 1
ATOM 2736 C C . ARG A 1 344 ? -16.485 9.669 1.866 1.00 96.19 344 ARG A C 1
ATOM 2738 O O . ARG A 1 344 ? -16.723 10.674 2.532 1.00 96.19 344 ARG A O 1
ATOM 2745 N N . ARG A 1 345 ? -16.075 9.734 0.599 1.00 96.25 345 ARG A N 1
ATOM 2746 C CA . ARG A 1 345 ? -15.733 10.975 -0.118 1.00 96.25 345 ARG A CA 1
ATOM 2747 C C . ARG A 1 345 ? -16.844 11.448 -1.050 1.00 96.25 345 ARG A C 1
ATOM 2749 O O . ARG A 1 345 ? -17.803 10.713 -1.300 1.00 96.25 345 ARG A O 1
ATOM 2756 N N . LEU A 1 346 ? -16.740 12.687 -1.540 1.00 94.94 346 LEU A N 1
ATOM 2757 C CA . LEU A 1 346 ? -17.700 13.244 -2.506 1.00 94.94 346 LEU A CA 1
ATOM 2758 C C . LEU A 1 346 ? -17.533 12.615 -3.895 1.00 94.94 346 LEU A C 1
ATOM 2760 O O . LEU A 1 346 ? -18.515 12.508 -4.628 1.00 94.94 346 LEU A O 1
ATOM 2764 N N . GLU A 1 347 ? -16.333 12.119 -4.215 1.00 92.88 347 GLU A N 1
ATOM 2765 C CA . GLU A 1 347 ? -16.038 11.350 -5.433 1.00 92.88 347 GLU A CA 1
ATOM 2766 C C . GLU A 1 347 ? -17.055 10.243 -5.715 1.00 92.88 347 GLU A C 1
ATOM 2768 O O . GLU A 1 347 ? -17.369 9.985 -6.876 1.00 92.88 347 GLU A O 1
ATOM 2773 N N . ARG A 1 348 ? -17.630 9.620 -4.675 1.00 93.75 348 ARG A N 1
ATOM 2774 C CA . ARG A 1 348 ? -18.644 8.567 -4.820 1.00 93.75 348 ARG A CA 1
ATOM 2775 C C . ARG A 1 348 ? -19.841 8.968 -5.680 1.00 93.75 348 ARG A C 1
ATOM 2777 O O . ARG A 1 348 ? -20.486 8.087 -6.230 1.00 93.75 348 ARG A O 1
ATOM 2784 N N . TRP A 1 349 ? -20.160 10.258 -5.760 1.00 94.19 349 TRP A N 1
ATOM 2785 C CA . TRP A 1 349 ? -21.276 10.775 -6.552 1.00 94.19 349 TRP A CA 1
ATOM 2786 C C . TRP A 1 349 ? -20.888 11.086 -7.995 1.00 94.19 349 TRP A C 1
ATOM 2788 O O . TRP A 1 349 ? -21.746 11.057 -8.868 1.00 94.19 349 TRP A O 1
ATOM 2798 N N . LEU A 1 350 ? -19.610 11.356 -8.255 1.00 92.94 350 LEU A N 1
ATOM 2799 C CA . LEU A 1 350 ? -19.104 11.637 -9.596 1.00 92.94 350 LEU A CA 1
ATOM 2800 C C . LEU A 1 350 ? -18.663 10.352 -10.310 1.00 92.94 350 LEU A C 1
ATOM 2802 O O . LEU A 1 350 ? -18.950 10.151 -11.485 1.00 92.94 350 LEU A O 1
ATOM 2806 N N . LEU A 1 351 ? -17.983 9.466 -9.582 1.00 94.12 351 LEU A N 1
ATOM 2807 C CA . LEU A 1 351 ? -17.294 8.295 -10.122 1.00 94.12 351 LEU A CA 1
ATOM 2808 C C . LEU A 1 351 ? -18.104 6.997 -9.986 1.00 94.12 351 LEU A C 1
ATOM 2810 O O . LEU A 1 351 ? -17.626 5.938 -10.394 1.00 94.12 351 LEU A O 1
ATOM 2814 N N . TRP A 1 352 ? -19.347 7.044 -9.483 1.00 95.00 352 TRP A N 1
ATOM 2815 C CA . TRP A 1 352 ? -20.216 5.857 -9.422 1.00 95.00 352 TRP A CA 1
ATOM 2816 C C . TRP A 1 352 ? -20.383 5.123 -10.767 1.00 95.00 352 TRP A C 1
ATOM 2818 O O . TRP A 1 352 ? -20.430 3.888 -10.725 1.00 95.00 352 TRP A O 1
ATOM 2828 N N . PRO A 1 353 ? -20.404 5.790 -11.950 1.00 96.44 353 PRO A N 1
ATOM 2829 C CA . PRO A 1 353 ? -20.509 5.100 -13.235 1.00 96.44 353 PRO A CA 1
ATOM 2830 C C . PRO A 1 353 ? -19.318 4.193 -13.544 1.00 96.44 353 PRO A C 1
ATOM 2832 O O . PRO A 1 353 ? -19.419 3.300 -14.380 1.00 96.44 353 PRO A O 1
ATOM 2835 N N . MET A 1 354 ? -18.181 4.390 -12.867 1.00 96.00 354 MET A N 1
ATOM 2836 C CA . MET A 1 354 ? -16.990 3.547 -13.019 1.00 96.00 354 MET A CA 1
ATOM 2837 C C . MET A 1 354 ? -17.172 2.168 -12.364 1.00 96.00 354 MET A C 1
ATOM 2839 O O . MET A 1 354 ? -16.349 1.266 -12.532 1.00 96.00 354 MET A O 1
ATOM 2843 N N . GLY A 1 355 ? -18.282 1.962 -11.651 1.00 95.31 355 GLY A N 1
ATOM 2844 C CA . GLY A 1 355 ? -18.636 0.694 -11.023 1.00 95.31 355 GLY A CA 1
ATOM 2845 C C . GLY A 1 355 ? -18.041 0.490 -9.636 1.00 95.31 355 GLY A C 1
ATOM 2846 O O . GLY A 1 355 ? -18.358 -0.511 -9.010 1.00 95.31 355 GLY A O 1
ATOM 2847 N N . ILE A 1 356 ? -17.235 1.426 -9.136 1.00 95.12 356 ILE A N 1
ATOM 2848 C CA . ILE A 1 356 ? -16.601 1.320 -7.820 1.00 95.12 356 ILE A CA 1
ATOM 2849 C C . ILE A 1 356 ? -17.601 1.734 -6.737 1.00 95.12 356 ILE A C 1
ATOM 2851 O O . ILE A 1 356 ? -18.223 2.802 -6.794 1.00 95.12 356 ILE A O 1
ATOM 2855 N N . GLU A 1 357 ? -17.781 0.877 -5.736 1.00 94.50 357 GLU A N 1
ATOM 2856 C CA . GLU A 1 357 ? -18.650 1.171 -4.603 1.00 94.50 357 GLU A CA 1
ATOM 2857 C C . GLU A 1 357 ? -18.024 2.233 -3.696 1.00 94.50 357 GLU A C 1
ATOM 2859 O O . GLU A 1 357 ? -16.961 2.019 -3.132 1.00 94.50 357 GLU A O 1
ATOM 2864 N N . SER A 1 358 ? -18.685 3.386 -3.560 1.00 95.31 358 SER A N 1
ATOM 2865 C CA . SER A 1 358 ? -18.237 4.505 -2.723 1.00 95.31 358 SER A CA 1
ATOM 2866 C C . SER A 1 358 ? -16.771 4.914 -2.952 1.00 95.31 358 SER A C 1
ATOM 2868 O O . SER A 1 358 ? -15.972 4.896 -2.015 1.00 95.31 358 SER A O 1
ATOM 2870 N N . ALA A 1 359 ? -16.429 5.298 -4.189 1.00 95.12 359 ALA A N 1
ATOM 2871 C CA . ALA A 1 359 ? -15.103 5.822 -4.538 1.00 95.12 359 ALA A CA 1
ATOM 2872 C C . ALA A 1 359 ? -14.582 6.841 -3.500 1.00 95.12 359 ALA A C 1
ATOM 2874 O O . ALA A 1 359 ? -15.340 7.689 -3.015 1.00 95.12 359 ALA A O 1
ATOM 2875 N N . GLY A 1 360 ? -13.308 6.690 -3.130 1.00 94.56 360 GLY A N 1
ATOM 2876 C CA . GLY A 1 360 ? -12.624 7.483 -2.107 1.00 94.56 360 GLY A CA 1
ATOM 2877 C C . GLY A 1 360 ? -12.823 7.019 -0.654 1.00 94.56 360 GLY A C 1
ATOM 2878 O O . GLY A 1 360 ? -12.087 7.471 0.215 1.00 94.56 360 GLY A O 1
ATOM 2879 N N . ALA A 1 361 ? -13.762 6.111 -0.351 1.00 97.31 361 ALA A N 1
ATOM 2880 C CA . ALA A 1 361 ? -13.845 5.508 0.987 1.00 97.31 361 ALA A CA 1
ATOM 2881 C C . ALA A 1 361 ? -12.669 4.551 1.238 1.00 97.31 361 ALA A C 1
ATOM 2883 O O . ALA A 1 361 ? -12.286 3.816 0.331 1.00 97.31 361 ALA A O 1
ATOM 2884 N N . MET A 1 362 ? -12.145 4.543 2.465 1.00 97.94 362 MET A N 1
ATOM 2885 C CA . MET A 1 362 ? -11.085 3.639 2.924 1.00 97.94 362 MET A CA 1
ATOM 2886 C C . MET A 1 362 ? -11.577 2.192 2.983 1.00 97.94 362 MET A C 1
ATOM 2888 O O . MET A 1 362 ? -12.759 1.946 3.264 1.00 97.94 362 MET A O 1
ATOM 2892 N N . ARG A 1 363 ? -10.673 1.245 2.718 1.00 97.62 363 ARG A N 1
ATOM 2893 C CA . ARG A 1 363 ? -11.026 -0.142 2.410 1.00 97.62 363 ARG A CA 1
ATOM 2894 C C . ARG A 1 363 ? -10.198 -1.150 3.186 1.00 97.62 363 ARG A C 1
ATOM 2896 O O . ARG A 1 363 ? -9.059 -0.911 3.576 1.00 97.62 363 ARG A O 1
ATOM 2903 N N . GLN A 1 364 ? -10.791 -2.315 3.375 1.00 97.25 364 GLN A N 1
ATOM 2904 C CA . GLN A 1 364 ? -10.104 -3.496 3.850 1.00 97.25 364 GLN A CA 1
ATOM 2905 C C . GLN A 1 364 ? -9.178 -4.037 2.752 1.00 97.25 364 GLN A C 1
ATOM 2907 O O . GLN A 1 364 ? -9.507 -4.000 1.564 1.00 97.25 364 GLN A O 1
ATOM 2912 N N . TRP A 1 365 ? -8.026 -4.585 3.146 1.00 95.88 365 TRP A N 1
ATOM 2913 C CA . TRP A 1 365 ? -7.179 -5.374 2.253 1.00 95.88 365 TRP A CA 1
ATOM 2914 C C . TRP A 1 365 ? -8.012 -6.436 1.525 1.00 95.88 365 TRP A C 1
ATOM 2916 O O . TRP A 1 365 ? -8.757 -7.170 2.178 1.00 95.88 365 TRP A O 1
ATOM 2926 N N . GLY A 1 366 ? -7.864 -6.508 0.201 1.00 93.94 366 GLY A N 1
ATOM 2927 C CA . GLY A 1 366 ? -8.664 -7.377 -0.667 1.00 93.94 366 GLY A CA 1
ATOM 2928 C C . GLY A 1 366 ? -9.867 -6.718 -1.354 1.00 93.94 366 GLY A C 1
ATOM 2929 O O . GLY A 1 366 ? -10.580 -7.395 -2.077 1.00 93.94 366 GLY A O 1
ATOM 2930 N N . HIS A 1 367 ? -10.118 -5.420 -1.121 1.00 95.50 367 HIS A N 1
ATOM 2931 C CA . HIS A 1 367 ? -11.271 -4.702 -1.701 1.00 95.50 367 HIS A CA 1
ATOM 2932 C C . HIS A 1 367 ? -10.896 -3.475 -2.551 1.00 95.50 367 HIS A C 1
ATOM 2934 O O . HIS A 1 367 ? -11.708 -2.563 -2.769 1.00 95.50 367 HIS A O 1
ATOM 2940 N N . HIS A 1 368 ? -9.631 -3.384 -2.968 1.00 97.19 368 H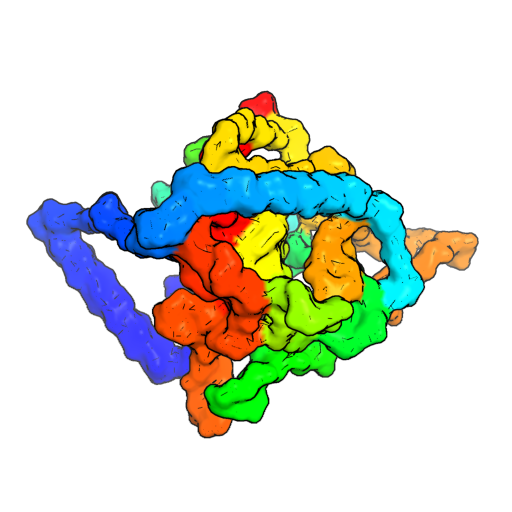IS A N 1
ATOM 2941 C CA . HIS A 1 368 ? -9.066 -2.192 -3.596 1.00 97.19 368 HIS A CA 1
ATOM 2942 C C . HIS A 1 368 ? -9.137 -2.278 -5.124 1.00 97.19 368 HIS A C 1
ATOM 2944 O O . HIS A 1 368 ? -8.213 -2.762 -5.778 1.00 97.19 368 HIS A O 1
ATOM 2950 N N . ALA A 1 369 ? -10.198 -1.711 -5.696 1.00 96.06 369 ALA A N 1
ATOM 2951 C CA . ALA A 1 369 ? -10.239 -1.347 -7.108 1.00 96.06 369 ALA A CA 1
ATOM 2952 C C . ALA A 1 369 ? -9.312 -0.147 -7.367 1.00 96.06 369 ALA A C 1
ATOM 2954 O O . ALA A 1 369 ? -9.558 0.944 -6.851 1.00 96.06 369 ALA A O 1
ATOM 2955 N N . THR A 1 370 ? -8.271 -0.333 -8.181 1.00 95.38 370 THR A N 1
ATOM 2956 C CA . THR A 1 370 ? -7.225 0.683 -8.411 1.00 95.38 370 THR A CA 1
ATOM 2957 C C . THR A 1 370 ? -7.286 1.345 -9.780 1.00 95.38 370 THR A C 1
ATOM 2959 O O . THR A 1 370 ? -6.416 2.143 -10.120 1.00 95.38 370 THR A O 1
ATOM 2962 N N . ALA A 1 371 ? -8.276 1.007 -10.608 1.00 94.19 371 ALA A N 1
ATOM 2963 C CA . ALA A 1 371 ? -8.514 1.675 -11.887 1.00 94.19 371 ALA A CA 1
ATOM 2964 C C . ALA A 1 371 ? -9.954 2.185 -11.998 1.00 94.19 371 ALA A C 1
ATOM 2966 O O . ALA A 1 371 ? -10.902 1.407 -11.877 1.00 94.19 371 ALA A O 1
ATOM 2967 N N . PHE A 1 372 ? -10.143 3.463 -12.313 1.00 93.06 372 PHE A N 1
ATOM 2968 C CA . PHE A 1 372 ? -11.458 4.003 -12.664 1.00 93.06 372 PHE A CA 1
ATOM 2969 C C . PHE A 1 372 ? -11.871 3.586 -14.080 1.00 93.06 372 PHE A C 1
ATOM 2971 O O . PHE A 1 372 ? -13.034 3.267 -14.335 1.00 93.06 372 PHE A O 1
ATOM 2978 N N . VAL A 1 373 ? -10.910 3.533 -15.006 1.00 91.81 373 VAL A N 1
ATOM 2979 C CA . VAL A 1 373 ? -11.139 3.121 -16.396 1.00 91.81 373 VAL A CA 1
ATOM 2980 C C . VAL A 1 373 ? -10.482 1.764 -16.642 1.00 91.81 373 VAL A C 1
ATOM 2982 O O . VAL A 1 373 ? -9.264 1.640 -16.657 1.00 91.81 373 VAL A O 1
ATOM 2985 N N . GLY A 1 374 ? -11.297 0.733 -16.857 1.00 91.31 374 GLY A N 1
ATOM 2986 C CA . GLY A 1 374 ? -10.842 -0.653 -16.979 1.00 91.31 374 GLY A CA 1
ATOM 2987 C C . GLY A 1 374 ? -11.224 -1.454 -15.739 1.00 91.31 374 GLY A C 1
ATOM 2988 O O . GLY A 1 374 ? -12.242 -1.158 -15.110 1.00 91.31 374 GLY A O 1
ATOM 2989 N N . ARG A 1 375 ? -10.461 -2.495 -15.415 1.00 92.81 375 ARG A N 1
ATOM 2990 C CA . ARG A 1 375 ? -10.551 -3.225 -14.145 1.00 92.81 375 ARG A CA 1
ATOM 2991 C C . ARG A 1 375 ? -9.144 -3.577 -13.700 1.00 92.81 375 ARG A C 1
ATOM 2993 O O . ARG A 1 375 ? -8.359 -4.031 -14.528 1.00 92.81 375 ARG A O 1
ATOM 3000 N N . ARG A 1 376 ? -8.841 -3.318 -12.435 1.00 94.31 376 ARG A N 1
ATOM 3001 C CA . ARG A 1 376 ? -7.566 -3.645 -11.807 1.00 94.31 376 ARG A CA 1
ATOM 3002 C C . ARG A 1 376 ? -7.778 -3.700 -10.301 1.00 94.31 376 ARG A C 1
ATOM 3004 O O . ARG A 1 376 ? -8.337 -2.755 -9.740 1.00 94.31 376 ARG A O 1
ATOM 3011 N N . HIS A 1 377 ? -7.324 -4.774 -9.673 1.00 95.88 377 HIS A N 1
ATOM 3012 C CA . HIS A 1 377 ? -7.419 -4.975 -8.229 1.00 95.88 377 HIS A CA 1
ATOM 3013 C C . HIS A 1 377 ? -6.019 -5.006 -7.639 1.00 95.88 377 HIS A C 1
ATOM 3015 O O . HIS A 1 377 ? -5.092 -5.539 -8.249 1.00 95.88 377 HIS A O 1
ATOM 3021 N N . PHE A 1 378 ? -5.843 -4.387 -6.475 1.00 96.75 378 PHE A N 1
ATOM 3022 C CA . PHE A 1 378 ? -4.523 -4.277 -5.856 1.00 96.75 378 PHE A CA 1
ATOM 3023 C C . PHE A 1 378 ? -3.955 -5.638 -5.433 1.00 96.75 378 PHE A C 1
ATOM 3025 O O . PHE A 1 378 ? -2.744 -5.846 -5.494 1.00 96.75 378 PHE A O 1
ATOM 3032 N N . ASP A 1 379 ? -4.825 -6.552 -5.015 1.00 94.25 379 ASP A N 1
ATOM 3033 C CA . ASP A 1 379 ? -4.529 -7.892 -4.512 1.00 94.25 379 ASP A CA 1
ATOM 3034 C C . ASP A 1 379 ? -4.657 -8.997 -5.574 1.00 94.25 379 ASP A C 1
ATOM 3036 O O . ASP A 1 379 ? -4.524 -10.172 -5.239 1.00 94.25 379 ASP A O 1
ATOM 3040 N N . ASP A 1 380 ? -4.873 -8.644 -6.848 1.00 94.19 380 ASP A N 1
ATOM 3041 C CA . ASP A 1 380 ? -4.876 -9.623 -7.938 1.00 94.19 380 ASP A CA 1
ATOM 3042 C C . ASP A 1 380 ? -3.520 -10.344 -7.995 1.00 94.19 380 ASP A C 1
ATOM 3044 O O . ASP A 1 380 ? -2.464 -9.729 -8.182 1.00 94.19 380 ASP A O 1
ATOM 3048 N N . ALA A 1 381 ? -3.551 -11.670 -7.848 1.00 92.12 381 ALA A N 1
ATOM 3049 C CA . ALA A 1 381 ? -2.359 -12.503 -7.874 1.00 92.12 381 ALA A CA 1
ATOM 3050 C C . ALA A 1 381 ? -1.570 -12.332 -9.181 1.00 92.12 381 ALA A C 1
ATOM 3052 O O . ALA A 1 381 ? -0.345 -12.365 -9.141 1.00 92.12 381 ALA A O 1
ATOM 3053 N N . ASN A 1 382 ? -2.243 -12.075 -10.307 1.00 92.69 382 ASN A N 1
ATOM 3054 C CA . ASN A 1 382 ? -1.635 -11.893 -11.626 1.00 92.69 382 ASN A CA 1
ATOM 3055 C C . ASN A 1 382 ? -1.379 -10.423 -11.982 1.00 92.69 382 ASN A C 1
ATOM 3057 O O . ASN A 1 382 ? -1.046 -10.121 -13.131 1.00 92.69 382 ASN A O 1
ATOM 3061 N N . LEU A 1 383 ? -1.521 -9.494 -11.031 1.00 94.62 383 LEU A N 1
ATOM 3062 C CA . LEU A 1 383 ? -1.377 -8.065 -11.291 1.00 94.62 383 LEU A CA 1
ATOM 3063 C C . LEU A 1 383 ? -0.049 -7.745 -11.984 1.00 94.62 383 LEU A C 1
ATOM 3065 O O . LEU A 1 383 ? -0.050 -7.125 -13.044 1.00 94.62 383 LEU A O 1
ATOM 3069 N N . LEU A 1 384 ? 1.079 -8.205 -11.437 1.00 95.25 384 LEU A N 1
ATOM 3070 C CA . LEU A 1 384 ? 2.393 -7.934 -12.027 1.00 95.25 384 LEU A CA 1
ATOM 3071 C C . LEU A 1 384 ? 2.537 -8.556 -13.417 1.00 95.25 384 LEU A C 1
ATOM 3073 O O . LEU A 1 384 ? 3.012 -7.888 -14.332 1.00 95.25 384 LEU A O 1
ATOM 3077 N N . GLU A 1 385 ? 2.060 -9.789 -13.593 1.00 94.31 385 GLU A N 1
ATOM 3078 C CA . GLU A 1 385 ? 2.075 -10.483 -14.881 1.00 94.31 385 GLU A CA 1
ATOM 3079 C C . GLU A 1 385 ? 1.244 -9.735 -15.931 1.00 94.31 385 GLU A C 1
ATOM 3081 O O . GLU A 1 385 ? 1.629 -9.652 -17.093 1.00 94.31 385 GLU A O 1
ATOM 3086 N N . SER A 1 386 ? 0.127 -9.117 -15.544 1.00 92.44 386 SER A N 1
ATOM 3087 C CA . SER A 1 386 ? -0.706 -8.336 -16.465 1.00 92.44 386 SER A CA 1
ATOM 3088 C C . SER A 1 386 ? -0.067 -7.005 -16.886 1.00 92.44 386 SER A C 1
ATOM 3090 O O . SER A 1 386 ? -0.339 -6.513 -17.982 1.00 92.44 386 SER A O 1
ATOM 3092 N N . LEU A 1 387 ? 0.798 -6.432 -16.042 1.00 93.75 387 LEU A N 1
ATOM 3093 C CA . LEU A 1 387 ? 1.297 -5.063 -16.184 1.00 93.75 387 LEU A CA 1
ATOM 3094 C C . LEU A 1 387 ? 2.746 -4.970 -16.671 1.00 93.75 387 LEU A C 1
ATOM 3096 O O . LEU A 1 387 ? 3.113 -3.970 -17.294 1.00 93.75 387 LEU A O 1
ATOM 3100 N N . PHE A 1 388 ? 3.570 -5.981 -16.404 1.00 94.88 388 PHE A N 1
ATOM 3101 C CA . PHE A 1 388 ? 5.009 -5.935 -16.644 1.00 94.88 388 PHE A CA 1
ATOM 3102 C C . PHE A 1 388 ? 5.530 -7.170 -17.381 1.00 94.88 388 PHE A C 1
ATOM 3104 O O . PHE A 1 388 ? 4.890 -8.218 -17.424 1.00 94.88 388 PHE A O 1
ATOM 3111 N N . TYR A 1 389 ? 6.713 -7.032 -17.971 1.00 93.75 389 TYR A N 1
ATOM 3112 C CA . TYR A 1 389 ? 7.521 -8.121 -18.515 1.00 93.75 389 TYR A CA 1
ATOM 3113 C C . TYR A 1 389 ? 8.995 -7.909 -18.142 1.00 93.75 389 TYR A C 1
ATOM 3115 O O . TYR A 1 389 ? 9.386 -6.796 -17.774 1.00 93.75 389 TYR A O 1
ATOM 3123 N N . TYR A 1 390 ? 9.801 -8.971 -18.219 1.00 91.69 390 TYR A N 1
ATOM 3124 C CA . TYR A 1 390 ? 11.258 -8.860 -18.138 1.00 91.69 390 TYR A CA 1
ATOM 3125 C C . TYR A 1 390 ? 11.870 -8.709 -19.525 1.00 91.69 390 TYR A C 1
ATOM 3127 O O . TYR A 1 390 ? 11.534 -9.467 -20.434 1.00 91.69 390 TYR A O 1
ATOM 3135 N N . GLU A 1 391 ? 12.763 -7.732 -19.649 1.00 84.69 391 GLU A N 1
ATOM 3136 C CA . GLU A 1 391 ? 13.683 -7.584 -20.780 1.00 84.69 391 GLU A CA 1
ATOM 3137 C C . GLU A 1 391 ? 14.982 -8.371 -20.572 1.00 84.69 391 GLU A C 1
ATOM 3139 O O . GLU A 1 391 ? 15.517 -8.353 -19.431 1.00 84.69 391 GLU A O 1
#

Organism: NCBI:txid2030880